Protein AF-0000000065877570 (afdb_homodimer)

Radius of gyration: 29.93 Å; Cα contacts (8 Å, |Δi|>4): 708; chains: 2; bounding box: 76×96×76 Å

Solvent-accessible surface area (backbone atoms only — not comparable to full-atom values): 23056 Å² total; per-residue (Å²): 124,60,82,76,49,71,65,58,32,48,51,47,21,72,72,62,63,49,53,66,67,58,33,45,50,23,25,59,76,36,54,52,33,65,70,52,14,50,50,47,46,49,55,50,27,48,55,54,24,62,71,28,65,78,51,77,47,45,30,36,36,24,48,69,38,71,38,84,88,13,43,30,27,24,36,33,36,36,24,18,53,41,64,70,56,37,68,33,65,67,47,45,48,50,52,49,50,51,28,49,40,44,63,73,57,56,44,79,35,56,44,68,87,68,52,52,65,68,57,54,50,50,51,38,50,50,40,35,51,52,37,52,74,66,66,48,59,76,87,50,34,61,60,52,19,51,53,49,50,52,49,46,36,33,52,29,12,41,42,53,16,60,28,86,91,46,69,91,34,32,37,45,53,55,50,41,52,46,20,34,62,73,69,42,26,68,42,77,72,51,71,49,76,49,50,60,42,69,94,51,78,67,80,68,72,51,47,65,56,50,46,29,54,72,61,59,62,65,127,125,59,82,76,49,70,66,57,33,50,51,48,20,72,71,62,63,48,53,65,67,57,31,45,52,23,26,59,76,35,53,52,34,65,69,51,13,51,50,48,47,48,54,51,27,47,54,54,24,61,70,28,63,79,51,78,45,44,30,36,35,24,50,70,37,72,39,83,87,12,41,29,28,22,34,32,35,36,23,17,53,40,65,71,57,35,66,33,66,69,48,45,49,48,51,50,51,52,28,49,41,46,64,73,57,56,44,81,36,56,43,68,87,68,52,54,64,68,58,54,50,48,52,37,49,50,38,38,52,54,38,50,72,68,66,49,60,77,87,49,36,61,59,53,19,50,53,50,49,52,50,47,38,32,53,29,11,40,42,52,16,59,28,87,90,47,68,92,34,32,37,47,52,55,50,39,52,48,18,35,61,71,68,42,28,66,43,77,73,52,72,48,77,49,51,60,42,69,94,52,79,67,78,68,72,51,43,64,56,46,48,30,55,72,62,60,63,66,127

InterPro domains:
  IPR001816 Translation elongation factor EFTs/EF1B [MF_00050] (1-215)
  IPR001816 Translation elongation factor EFTs/EF1B [PTHR11741] (5-105)
  IPR001816 Translation elongation factor EFTs/EF1B [TIGR00116] (1-97)
  IPR001816 Translation elongation factor EFTs/EF1B [TIGR00116] (95-214)
  IPR009060 UBA-like superfamily [SSF46934] (4-55)
  IPR014039 Translation elongation factor EFTs/EF1B, dimerisation [PF00889] (58-177)
  IPR018101 Translation elongation factor Ts, conserved site [PS01126] (12-27)
  IPR018101 Translation elongation factor Ts, conserved site [PS01127] (77-87)
  IPR036402 Elongation factor Ts, dimerisation domain superfamily [G3DSA:3.30.479.20] (60-197)
  IPR036402 Elongation factor Ts, dimerisation domain superfamily [SSF54713] (57-198)

Organism: Anaeromyxobacter sp. (strain K) (NCBI:txid447217)

pLDDT: mean 91.5, std 12.84, range [41.19, 98.94]

Structure (mmCIF, N/CA/C/O backbone):
data_AF-0000000065877570-model_v1
#
loop_
_entity.id
_entity.type
_entity.pdbx_description
1 polymer 'Elongation factor Ts'
#
loop_
_atom_site.group_PDB
_atom_site.id
_atom_site.type_symbol
_atom_site.label_atom_id
_atom_site.label_alt_id
_atom_site.label_comp_id
_atom_site.label_asym_id
_atom_site.label_entity_id
_atom_site.label_seq_id
_atom_site.pdbx_PDB_ins_code
_atom_site.Cartn_x
_atom_site.Cartn_y
_atom_site.Cartn_z
_atom_site.occupancy
_atom_site.B_iso_or_equiv
_atom_site.auth_seq_id
_atom_site.auth_comp_id
_atom_site.auth_asym_id
_atom_site.auth_atom_id
_atom_site.pdbx_PDB_model_num
ATOM 1 N N . MET A 1 1 ? 2.967 42.312 37.188 1 52.5 1 MET A N 1
ATOM 2 C CA . MET A 1 1 ? 2.883 41.125 36.344 1 52.5 1 MET A CA 1
ATOM 3 C C . MET A 1 1 ? 2.484 39.906 37.125 1 52.5 1 MET A C 1
ATOM 5 O O . MET A 1 1 ? 2.791 39.812 38.344 1 52.5 1 MET A O 1
ATOM 9 N N . ALA A 1 2 ? 1.393 39.25 36.656 1 65.06 2 ALA A N 1
ATOM 10 C CA . ALA A 1 2 ? 0.982 38.156 37.531 1 65.06 2 ALA A CA 1
ATOM 11 C C . ALA A 1 2 ? 2.168 37.25 37.875 1 65.06 2 ALA A C 1
ATOM 13 O O . ALA A 1 2 ? 3.061 37.031 37.031 1 65.06 2 ALA A O 1
ATOM 14 N N . GLU A 1 3 ? 2.359 36.812 39.031 1 81 3 GLU A N 1
ATOM 15 C CA . GLU A 1 3 ? 3.428 35.906 39.438 1 81 3 GLU A CA 1
ATOM 16 C C . GLU A 1 3 ? 3.293 34.531 38.781 1 81 3 GLU A C 1
ATOM 18 O O . GLU A 1 3 ? 2.256 33.875 38.906 1 81 3 GLU A O 1
ATOM 23 N N . ILE A 1 4 ? 4.105 34.281 37.781 1 91.56 4 ILE A N 1
ATOM 24 C CA . ILE A 1 4 ? 4.152 33 37.094 1 91.56 4 ILE A CA 1
ATOM 25 C C . ILE A 1 4 ? 4.922 31.984 37.938 1 91.56 4 ILE A C 1
ATOM 27 O O . ILE A 1 4 ? 6.133 32.125 38.125 1 91.56 4 ILE A O 1
ATOM 31 N N . SER A 1 5 ? 4.195 31.031 38.531 1 92.31 5 SER A N 1
ATOM 32 C CA . SER A 1 5 ? 4.82 30.031 39.406 1 92.31 5 SER A CA 1
ATOM 33 C C . SER A 1 5 ? 5.402 28.875 38.594 1 92.31 5 SER A C 1
ATOM 35 O O . SER A 1 5 ? 5 28.656 37.438 1 92.31 5 SER A O 1
ATOM 37 N N . ALA A 1 6 ? 6.344 28.188 39.188 1 92.31 6 ALA A N 1
ATOM 38 C CA . ALA A 1 6 ? 6.93 27 38.594 1 92.31 6 ALA A CA 1
ATOM 39 C C . ALA A 1 6 ? 5.863 25.938 38.312 1 92.31 6 ALA A C 1
ATOM 41 O O . ALA A 1 6 ? 5.93 25.219 37.312 1 92.31 6 ALA A O 1
ATOM 42 N N . LYS A 1 7 ? 4.938 25.938 39.219 1 93.5 7 LYS A N 1
ATOM 43 C CA . LYS A 1 7 ? 3.852 24.969 39.094 1 93.5 7 LYS A CA 1
ATOM 44 C C . LYS A 1 7 ? 3.006 25.25 37.844 1 93.5 7 LYS A C 1
ATOM 46 O O . LYS A 1 7 ? 2.604 24.328 37.156 1 93.5 7 LYS A O 1
ATOM 51 N N . MET A 1 8 ? 2.76 26.531 37.625 1 94.31 8 MET A N 1
ATOM 52 C CA . MET A 1 8 ? 1.988 26.938 36.469 1 94.31 8 MET A CA 1
ATOM 53 C C . MET A 1 8 ? 2.721 26.562 35.188 1 94.31 8 MET A C 1
ATOM 55 O O . MET A 1 8 ? 2.107 26.078 34.219 1 94.31 8 MET A O 1
ATOM 59 N N . VAL A 1 9 ? 4.008 26.75 35.156 1 95.38 9 VAL A N 1
ATOM 60 C CA . VAL A 1 9 ? 4.832 26.453 34 1 95.38 9 VAL A CA 1
ATOM 61 C C . VAL A 1 9 ? 4.824 24.953 33.75 1 95.38 9 VAL A C 1
ATOM 63 O O . VAL A 1 9 ? 4.66 24.516 32.594 1 95.38 9 VAL A O 1
ATOM 66 N N . GLN A 1 10 ? 4.914 24.203 34.812 1 94.31 10 GLN A N 1
ATOM 67 C CA . GLN A 1 10 ? 4.934 22.75 34.688 1 94.31 10 GLN A CA 1
ATOM 68 C C . GLN A 1 10 ? 3.598 22.219 34.188 1 94.31 10 GLN A C 1
ATOM 70 O O . GLN A 1 10 ? 3.561 21.312 33.344 1 94.31 10 GLN A O 1
ATOM 75 N N . GLU A 1 11 ? 2.627 22.781 34.625 1 94.12 11 GLU A N 1
ATOM 76 C CA . GLU A 1 11 ? 1.293 22.375 34.219 1 94.12 11 GLU A CA 1
ATOM 77 C C . GLU A 1 11 ? 1.079 22.641 32.719 1 94.12 11 GLU A C 1
ATOM 79 O O . GLU A 1 11 ? 0.565 21.781 32 1 94.12 11 GLU A O 1
ATOM 84 N N . LEU A 1 12 ? 1.476 23.812 32.281 1 94.56 12 LEU A N 1
ATOM 85 C CA . LEU A 1 12 ? 1.321 24.156 30.891 1 94.56 12 LEU A CA 1
ATOM 86 C C . LEU A 1 12 ? 2.193 23.281 30 1 94.56 12 LEU A C 1
ATOM 88 O O . LEU A 1 12 ? 1.761 22.844 28.938 1 94.56 12 LEU A O 1
ATOM 92 N N . ARG A 1 13 ? 3.363 22.969 30.469 1 91.88 13 ARG A N 1
ATOM 93 C CA . ARG A 1 13 ? 4.285 22.109 29.734 1 91.88 13 ARG A CA 1
ATOM 94 C C . ARG A 1 13 ? 3.717 20.703 29.578 1 91.88 13 ARG A C 1
ATOM 96 O O . ARG A 1 13 ? 3.805 20.109 28.5 1 91.88 13 ARG A O 1
ATOM 103 N N . GLU A 1 14 ? 3.139 20.234 30.641 1 90.62 14 GLU A N 1
ATOM 104 C CA . GLU A 1 14 ? 2.57 18.875 30.609 1 90.62 14 GLU A CA 1
ATOM 105 C C . GLU A 1 14 ? 1.38 18.812 29.656 1 90.62 14 GLU A C 1
ATOM 107 O O . GLU A 1 14 ? 1.187 17.797 28.984 1 90.62 14 GLU A O 1
ATOM 112 N N . LYS A 1 15 ? 0.753 19.906 29.578 1 87.5 15 LYS A N 1
ATOM 113 C CA . LYS A 1 15 ? -0.452 19.953 28.766 1 87.5 15 LYS A CA 1
ATOM 114 C C . LYS A 1 15 ? -0.105 20.125 27.281 1 87.5 15 LYS A C 1
ATOM 116 O O . LYS A 1 15 ? -0.779 19.562 26.406 1 87.5 15 LYS A O 1
ATOM 121 N N . THR A 1 16 ? 0.931 20.844 27 1 87.31 16 THR A N 1
ATOM 122 C CA . THR A 1 16 ? 1.138 21.266 25.625 1 87.31 16 THR A CA 1
ATOM 123 C C . THR A 1 16 ? 2.363 20.594 25.031 1 87.31 16 THR A C 1
ATOM 125 O O . THR A 1 16 ? 2.523 20.547 23.812 1 87.31 16 THR A O 1
ATOM 128 N N . GLY A 1 17 ? 3.316 20.141 25.953 1 82.56 17 GLY A N 1
ATOM 129 C CA . GLY A 1 17 ? 4.574 19.578 25.484 1 82.56 17 GLY A CA 1
ATOM 130 C C . GLY A 1 17 ? 5.57 20.625 25.031 1 82.56 17 GLY A C 1
ATOM 131 O O . GLY A 1 17 ? 6.668 20.297 24.578 1 82.56 17 GLY A O 1
ATOM 132 N N . ALA A 1 18 ? 5.188 21.891 25.25 1 86.62 18 ALA A N 1
ATOM 133 C CA . ALA A 1 18 ? 6.07 22.969 24.828 1 86.62 18 ALA A CA 1
ATOM 134 C C . ALA A 1 18 ? 7.273 23.109 25.75 1 86.62 18 ALA A C 1
ATOM 136 O O . ALA A 1 18 ? 7.242 22.625 26.891 1 86.62 18 ALA A O 1
ATOM 137 N N . GLY A 1 19 ? 8.312 23.672 25.266 1 85.69 19 GLY A N 1
ATOM 138 C CA . GLY A 1 19 ? 9.484 23.891 26.094 1 85.69 19 GLY A CA 1
ATOM 139 C C . GLY A 1 19 ? 9.211 24.766 27.297 1 85.69 19 GLY A C 1
ATOM 140 O O . GLY A 1 19 ? 8.32 25.609 27.266 1 85.69 19 GLY A O 1
ATOM 141 N N . MET A 1 20 ? 9.961 24.547 28.234 1 90.38 20 MET A N 1
ATOM 142 C CA . MET A 1 20 ? 9.797 25.219 29.516 1 90.38 20 MET A CA 1
ATOM 143 C C . MET A 1 20 ? 9.789 26.734 29.344 1 90.38 20 MET A C 1
ATOM 145 O O . MET A 1 20 ? 8.891 27.422 29.844 1 90.38 20 MET A O 1
ATOM 149 N N . MET A 1 21 ? 10.758 27.203 28.578 1 90.69 21 MET A N 1
ATOM 150 C CA . MET A 1 21 ? 10.891 28.641 28.422 1 90.69 21 MET A CA 1
ATOM 151 C C . MET A 1 21 ? 9.734 29.203 27.594 1 90.69 21 MET A C 1
ATOM 153 O O . MET A 1 21 ? 9.266 30.312 27.859 1 90.69 21 MET A O 1
ATOM 157 N N . ASP A 1 22 ? 9.289 28.484 26.688 1 91.12 22 ASP A N 1
ATOM 158 C CA . ASP A 1 22 ? 8.141 28.906 25.891 1 91.12 22 ASP A CA 1
ATOM 159 C C . ASP A 1 22 ? 6.879 28.984 26.75 1 91.12 22 ASP A C 1
ATOM 161 O O . ASP A 1 22 ? 6.074 29.906 26.594 1 91.12 22 ASP A O 1
ATOM 165 N N . CYS A 1 23 ? 6.77 28.062 27.656 1 94.5 23 CYS A N 1
ATOM 166 C CA . CYS A 1 23 ? 5.633 28.078 28.578 1 94.5 23 CYS A CA 1
ATOM 167 C C . CYS A 1 23 ? 5.68 29.297 29.469 1 94.5 23 CYS A C 1
ATOM 169 O O . CYS A 1 23 ? 4.668 29.969 29.672 1 94.5 23 CYS A O 1
ATOM 171 N N . LYS A 1 24 ? 6.867 29.531 29.938 1 94.38 24 LYS A N 1
ATOM 172 C CA . LYS A 1 24 ? 7.031 30.688 30.812 1 94.38 24 LYS A CA 1
ATOM 173 C C . LYS A 1 24 ? 6.676 31.984 30.062 1 94.38 24 LYS A C 1
ATOM 175 O O . LYS A 1 24 ? 5.941 32.812 30.594 1 94.38 24 LYS A O 1
ATOM 180 N N . LYS A 1 25 ? 7.121 32.094 28.891 1 94.88 25 LYS A N 1
ATOM 181 C CA . LYS A 1 25 ? 6.859 33.281 28.094 1 94.88 25 LYS A CA 1
ATOM 182 C C . LYS A 1 25 ? 5.375 33.406 27.766 1 94.88 25 LYS A C 1
ATOM 184 O O . LYS A 1 25 ? 4.812 34.5 27.828 1 94.88 25 LYS A O 1
ATOM 189 N N . ALA A 1 26 ? 4.77 32.344 27.453 1 95.69 26 ALA A N 1
ATOM 190 C CA . ALA A 1 26 ? 3.346 32.344 27.125 1 95.69 26 ALA A CA 1
ATOM 191 C C . ALA A 1 26 ? 2.504 32.75 28.328 1 95.69 26 ALA A C 1
ATOM 193 O O . ALA A 1 26 ? 1.566 33.531 28.203 1 95.69 26 ALA A O 1
ATOM 194 N N . LEU A 1 27 ? 2.904 32.25 29.5 1 96.56 27 LEU A N 1
ATOM 195 C CA . LEU A 1 27 ? 2.189 32.594 30.719 1 96.56 27 LEU A CA 1
ATOM 196 C C . LEU A 1 27 ? 2.361 34.062 31.047 1 96.56 27 LEU A C 1
ATOM 198 O O . LEU A 1 27 ? 1.41 34.719 31.469 1 96.56 27 LEU A O 1
ATOM 202 N N . THR A 1 28 ? 3.545 34.5 30.828 1 95.44 28 THR A N 1
ATOM 203 C CA . THR A 1 28 ? 3.818 35.906 31.062 1 95.44 28 THR A CA 1
ATOM 204 C C . THR A 1 28 ? 2.986 36.781 30.125 1 95.44 28 THR A C 1
ATOM 206 O O . THR A 1 28 ? 2.336 37.719 30.562 1 95.44 28 THR A O 1
ATOM 209 N N . GLU A 1 29 ? 2.969 36.438 28.891 1 95.12 29 GLU A N 1
ATOM 210 C CA . GLU A 1 29 ? 2.199 37.156 27.891 1 95.12 29 GLU A CA 1
ATOM 211 C C . GLU A 1 29 ? 0.704 37.094 28.188 1 95.12 29 GLU A C 1
ATOM 213 O O . GLU A 1 29 ? -0.027 38.062 27.922 1 95.12 29 GLU A O 1
ATOM 218 N N . ALA A 1 30 ? 0.28 36.031 28.812 1 95.56 30 ALA A N 1
ATOM 219 C CA . ALA A 1 30 ? -1.132 35.781 29.109 1 95.56 30 ALA A CA 1
ATOM 220 C C . ALA A 1 30 ? -1.5 36.312 30.5 1 95.56 30 ALA A C 1
ATOM 222 O O . ALA A 1 30 ? -2.629 36.125 30.953 1 95.56 30 ALA A O 1
ATOM 223 N N . GLY A 1 31 ? -0.607 36.875 31.172 1 93.19 31 GLY A N 1
ATOM 224 C CA . GLY A 1 31 ? -0.861 37.406 32.5 1 93.19 31 GLY A CA 1
ATOM 225 C C . GLY A 1 31 ? -1.222 36.312 33.5 1 93.19 31 GLY A C 1
ATOM 226 O O . GLY A 1 31 ? -2.084 36.531 34.375 1 93.19 31 GLY A O 1
ATOM 227 N N . GLY A 1 32 ? -0.729 35.156 33.25 1 93 32 GLY A N 1
ATOM 228 C CA . GLY A 1 32 ? -0.931 34.062 34.188 1 93 32 GLY A CA 1
ATOM 229 C C . GLY A 1 32 ? -2.188 33.25 33.906 1 93 32 GLY A C 1
ATOM 230 O O . GLY A 1 32 ? -2.514 32.312 34.625 1 93 32 GLY A O 1
ATOM 231 N N . ASP A 1 33 ? -2.889 33.625 32.875 1 94.75 33 ASP A N 1
ATOM 232 C CA . ASP A 1 33 ? -4.078 32.875 32.469 1 94.75 33 ASP A CA 1
ATOM 233 C C . ASP A 1 33 ? -3.697 31.641 31.656 1 94.75 33 ASP A C 1
ATOM 235 O O . ASP A 1 33 ? -3.189 31.75 30.547 1 94.75 33 ASP A O 1
ATOM 239 N N . LEU A 1 34 ? -3.938 30.469 32.25 1 93.75 34 LEU A N 1
ATOM 240 C CA . LEU A 1 34 ? -3.512 29.219 31.641 1 93.75 34 LEU A CA 1
ATOM 241 C C . LEU A 1 34 ? -4.152 29.031 30.266 1 93.75 34 LEU A C 1
ATOM 243 O O . LEU A 1 34 ? -3.488 28.609 29.312 1 93.75 34 LEU A O 1
ATOM 247 N N . ALA A 1 35 ? -5.445 29.344 30.172 1 94.25 35 ALA A N 1
ATOM 248 C CA . ALA A 1 35 ? -6.16 29.156 28.906 1 94.25 35 ALA A CA 1
ATOM 249 C C . ALA A 1 35 ? -5.609 30.078 27.828 1 94.25 35 ALA A C 1
ATOM 251 O O . ALA A 1 35 ? -5.379 29.641 26.688 1 94.25 35 ALA A O 1
ATOM 252 N N . LYS A 1 36 ? -5.402 31.281 28.156 1 95.06 36 LYS A N 1
ATOM 253 C CA . LYS A 1 36 ? -4.82 32.25 27.219 1 95.06 36 LYS A CA 1
ATOM 254 C C . LYS A 1 36 ? -3.395 31.844 26.844 1 95.06 36 LYS A C 1
ATOM 256 O O . LYS A 1 36 ? -2.973 32.031 25.703 1 95.06 36 LYS A O 1
ATOM 261 N N . ALA A 1 37 ? -2.684 31.359 27.781 1 95.44 37 ALA A N 1
ATOM 262 C CA . ALA A 1 37 ? -1.314 30.922 27.531 1 95.44 37 ALA A CA 1
ATOM 263 C C . ALA A 1 37 ? -1.282 29.766 26.531 1 95.44 37 ALA A C 1
ATOM 265 O O . ALA A 1 37 ? -0.408 29.703 25.672 1 95.44 37 ALA A O 1
ATOM 266 N N . GLU A 1 38 ? -2.207 28.859 26.703 1 93.19 38 GLU A N 1
ATOM 267 C CA . GLU A 1 38 ? -2.316 27.766 25.75 1 93.19 38 GLU A CA 1
ATOM 268 C C . GLU A 1 38 ? -2.549 28.281 24.344 1 93.19 38 GLU A C 1
ATOM 270 O O . GLU A 1 38 ? -1.975 27.766 23.375 1 93.19 38 GLU A O 1
ATOM 275 N N . GLU A 1 39 ? -3.381 29.25 24.25 1 93.06 39 GLU A N 1
ATOM 276 C CA . GLU A 1 39 ? -3.678 29.844 22.953 1 93.06 39 GLU A CA 1
ATOM 277 C C . GLU A 1 39 ? -2.439 30.516 22.359 1 93.06 39 GLU A C 1
ATOM 279 O O . GLU A 1 39 ? -2.189 30.406 21.156 1 93.06 39 GLU A O 1
ATOM 284 N N . VAL A 1 40 ? -1.768 31.219 23.172 1 93.88 40 VAL A N 1
ATOM 285 C CA . VAL A 1 40 ? -0.533 31.859 22.75 1 93.88 40 VAL A CA 1
ATOM 286 C C . VAL A 1 40 ? 0.439 30.812 22.219 1 93.88 40 VAL A C 1
ATOM 288 O O . VAL A 1 40 ? 1.027 30.984 21.141 1 93.88 40 VAL A O 1
ATOM 291 N N . LEU A 1 41 ? 0.596 29.703 22.938 1 92.62 41 LEU A N 1
ATOM 292 C CA . LEU A 1 41 ? 1.492 28.625 22.531 1 92.62 41 LEU A CA 1
ATOM 293 C C . LEU A 1 41 ? 1.037 28.016 21.203 1 92.62 41 LEU A C 1
ATOM 295 O O . LEU A 1 41 ? 1.861 27.703 20.344 1 92.62 41 LEU A O 1
ATOM 299 N N . ARG A 1 42 ? -0.19 27.891 21.109 1 89.06 42 ARG A N 1
ATOM 300 C CA . ARG A 1 42 ? -0.735 27.328 19.891 1 89.06 42 ARG A CA 1
ATOM 301 C C . ARG A 1 42 ? -0.399 28.188 18.672 1 89.06 42 ARG A C 1
ATOM 303 O O . ARG A 1 42 ? 0.062 27.688 17.656 1 89.06 42 ARG A O 1
ATOM 310 N N . LYS A 1 43 ? -0.637 29.453 18.797 1 91.44 43 LYS A N 1
ATOM 311 C CA . LYS A 1 43 ? -0.346 30.375 17.703 1 91.44 43 LYS A CA 1
ATOM 312 C C . LYS A 1 43 ? 1.14 30.359 17.359 1 91.44 43 LYS A C 1
ATOM 314 O O . LYS A 1 43 ? 1.504 30.328 16.188 1 91.44 43 LYS A O 1
ATOM 319 N N . LYS A 1 44 ? 1.91 30.359 18.328 1 90.38 44 LYS A N 1
ATOM 320 C CA . LYS A 1 44 ? 3.354 30.297 18.109 1 90.38 44 LYS A CA 1
ATOM 321 C C . LYS A 1 44 ? 3.76 28.969 17.469 1 90.38 44 LYS A C 1
ATOM 323 O O . LYS A 1 44 ? 4.613 28.953 16.578 1 90.38 44 LYS A O 1
ATOM 328 N N . GLY A 1 45 ? 3.164 27.969 17.953 1 88.44 45 GLY A N 1
ATOM 329 C CA . GLY A 1 45 ? 3.414 26.656 17.391 1 88.44 45 GLY A CA 1
ATOM 330 C C . GLY A 1 45 ? 3.064 26.562 15.914 1 88.44 45 GLY A C 1
ATOM 331 O O . GLY A 1 45 ? 3.822 26 15.133 1 88.44 45 GLY A O 1
ATOM 332 N N . LEU A 1 46 ? 2.002 27.188 15.594 1 88.56 46 LEU A N 1
ATOM 333 C CA . LEU A 1 46 ? 1.566 27.188 14.203 1 88.56 46 LEU A CA 1
ATOM 334 C C . LEU A 1 46 ? 2.553 27.953 13.328 1 88.56 46 LEU A C 1
ATOM 336 O O . LEU A 1 46 ? 2.883 27.516 12.227 1 88.56 46 LEU A O 1
ATOM 340 N N . SER A 1 47 ? 2.941 29.047 13.836 1 89.56 47 SER A N 1
ATOM 341 C CA . SER A 1 47 ? 3.922 29.844 13.109 1 89.56 47 SER A CA 1
ATOM 342 C C . SER A 1 47 ? 5.238 29.094 12.945 1 89.56 47 SER A C 1
ATOM 344 O O . SER A 1 47 ? 5.832 29.094 11.867 1 89.56 47 SER A O 1
ATOM 346 N N . ALA A 1 48 ? 5.629 28.5 13.992 1 89.12 48 ALA A N 1
ATOM 347 C CA . ALA A 1 48 ? 6.871 27.719 13.938 1 89.12 48 ALA A CA 1
ATOM 348 C C . ALA A 1 48 ? 6.75 26.562 12.953 1 89.12 48 ALA A C 1
ATOM 350 O O . ALA A 1 48 ? 7.688 26.281 12.203 1 89.12 48 ALA A O 1
ATOM 351 N N . ALA A 1 49 ? 5.664 25.938 12.969 1 91.38 49 ALA A N 1
ATOM 352 C CA . ALA A 1 49 ? 5.414 24.812 12.07 1 91.38 49 ALA A CA 1
ATOM 353 C C . ALA A 1 49 ? 5.465 25.25 10.609 1 91.38 49 ALA A C 1
ATOM 355 O O . ALA A 1 49 ? 6.027 24.562 9.766 1 91.38 49 ALA A O 1
ATOM 356 N N . ALA A 1 50 ? 4.91 26.359 10.367 1 91.62 50 ALA A N 1
ATOM 357 C CA . ALA A 1 50 ? 4.871 26.875 9.008 1 91.62 50 ALA A CA 1
ATOM 358 C C . ALA A 1 50 ? 6.281 27.125 8.477 1 91.62 50 ALA A C 1
ATOM 360 O O . ALA A 1 50 ? 6.555 26.906 7.293 1 91.62 50 ALA A O 1
ATOM 361 N N . LYS A 1 51 ? 7.137 27.5 9.312 1 91.31 51 LYS A N 1
ATOM 362 C CA . LYS A 1 51 ? 8.508 27.812 8.922 1 91.31 51 LYS A CA 1
ATOM 363 C C . LYS A 1 51 ? 9.297 26.547 8.609 1 91.31 51 LYS A C 1
ATOM 365 O O . LYS A 1 51 ? 10.336 26.594 7.953 1 91.31 51 LYS A O 1
ATOM 370 N N . LYS A 1 52 ? 8.828 25.438 9.031 1 92.12 52 LYS A N 1
ATOM 371 C CA . LYS A 1 52 ? 9.57 24.172 8.898 1 92.12 52 LYS A CA 1
ATOM 372 C C . LYS A 1 52 ? 9.125 23.406 7.664 1 92.12 52 LYS A C 1
ATOM 374 O O . LYS A 1 52 ? 9.812 22.484 7.219 1 92.12 52 LYS A O 1
ATOM 379 N N . THR A 1 53 ? 8 23.734 7.102 1 89 53 THR A N 1
ATOM 380 C CA . THR A 1 53 ? 7.41 22.969 6.004 1 89 53 THR A CA 1
ATOM 381 C C . THR A 1 53 ? 8.344 22.969 4.793 1 89 53 THR A C 1
ATOM 383 O O . THR A 1 53 ? 8.289 22.047 3.975 1 89 53 THR A O 1
ATOM 386 N N . GLY A 1 54 ? 9.258 23.781 4.691 1 89.25 54 GLY A N 1
ATOM 387 C CA . GLY A 1 54 ? 10.141 23.859 3.539 1 89.25 54 GLY A CA 1
ATOM 388 C C . GLY A 1 54 ? 11.406 23.031 3.705 1 89.25 54 GLY A C 1
ATOM 389 O O . GLY A 1 54 ? 12.133 22.812 2.738 1 89.25 54 GLY A O 1
ATOM 390 N N . ARG A 1 55 ? 11.656 22.547 4.883 1 93.19 55 ARG A N 1
ATOM 391 C CA . ARG A 1 55 ? 12.844 21.734 5.148 1 93.19 55 ARG A CA 1
ATOM 392 C C . ARG A 1 55 ? 12.711 20.359 4.516 1 93.19 55 ARG A C 1
ATOM 394 O O . ARG A 1 55 ? 11.609 19.797 4.438 1 93.19 55 ARG A O 1
ATOM 401 N N . ALA A 1 56 ? 13.859 19.812 4.062 1 93.81 56 ALA A N 1
ATOM 402 C CA . ALA A 1 56 ? 13.859 18.484 3.467 1 93.81 56 ALA A CA 1
ATOM 403 C C . ALA A 1 56 ? 13.492 17.422 4.5 1 93.81 56 ALA A C 1
ATOM 405 O O . ALA A 1 56 ? 14.055 17.391 5.594 1 93.81 56 ALA A O 1
ATOM 406 N N . ALA A 1 57 ? 12.539 16.688 4.23 1 96.5 57 ALA A N 1
ATOM 407 C CA . ALA A 1 57 ? 12.125 15.547 5.055 1 96.5 57 ALA A CA 1
ATOM 408 C C . ALA A 1 57 ? 12.281 14.234 4.297 1 96.5 57 ALA A C 1
ATOM 410 O O . ALA A 1 57 ? 11.422 13.859 3.498 1 96.5 57 ALA A O 1
ATOM 411 N N . THR A 1 58 ? 13.375 13.461 4.586 1 96.62 58 THR A N 1
ATOM 412 C CA . THR A 1 58 ? 13.648 12.266 3.807 1 96.62 58 THR A CA 1
ATOM 413 C C . THR A 1 58 ? 13.594 11.023 4.691 1 96.62 58 THR A C 1
ATOM 415 O O . THR A 1 58 ? 13.578 9.891 4.188 1 96.62 58 THR A O 1
ATOM 418 N N . GLU A 1 59 ? 13.617 11.219 6.02 1 98 59 GLU A N 1
ATOM 419 C CA . GLU A 1 59 ? 13.445 10.109 6.949 1 98 59 GLU A CA 1
ATOM 420 C C . GLU A 1 59 ? 11.969 9.883 7.266 1 98 59 GLU A C 1
ATOM 422 O O . GLU A 1 59 ? 11.094 10.438 6.602 1 98 59 GLU A O 1
ATOM 427 N N . GLY A 1 60 ? 11.68 9.016 8.156 1 98.69 60 GLY A N 1
ATOM 428 C CA . GLY A 1 60 ? 10.289 8.75 8.508 1 98.69 60 GLY A CA 1
ATOM 429 C C . GLY A 1 60 ? 9.961 7.273 8.594 1 98.69 60 GLY A C 1
ATOM 430 O O . GLY A 1 60 ? 10.766 6.484 9.094 1 98.69 60 GLY A O 1
ATOM 431 N N . ALA A 1 61 ? 8.68 6.965 8.133 1 98.81 61 ALA A N 1
ATOM 432 C CA . ALA A 1 61 ? 8.227 5.578 8.234 1 98.81 61 ALA A CA 1
ATOM 433 C C . ALA A 1 61 ? 7.176 5.266 7.172 1 98.81 61 ALA A C 1
ATOM 435 O O . ALA A 1 61 ? 6.348 6.117 6.836 1 98.81 61 ALA A O 1
ATOM 436 N N . VAL A 1 62 ? 7.293 4.074 6.645 1 98.94 62 VAL A N 1
ATOM 437 C CA . VAL A 1 62 ? 6.184 3.447 5.941 1 98.94 62 VAL A CA 1
ATOM 438 C C . VAL A 1 62 ? 5.371 2.592 6.914 1 98.94 62 VAL A C 1
ATOM 440 O O . VAL A 1 62 ? 5.93 1.771 7.645 1 98.94 62 VAL A O 1
ATOM 443 N N . ALA A 1 63 ? 4.062 2.791 6.949 1 98.81 63 ALA A N 1
ATOM 444 C CA . ALA A 1 63 ? 3.188 2.031 7.84 1 98.81 63 ALA A CA 1
ATOM 445 C C . ALA A 1 63 ? 1.977 1.488 7.086 1 98.81 63 ALA A C 1
ATOM 447 O O . ALA A 1 63 ? 1.704 1.901 5.957 1 98.81 63 ALA A O 1
ATOM 448 N N . SER A 1 64 ? 1.339 0.493 7.723 1 98.88 64 SER A N 1
ATOM 449 C CA . SER A 1 64 ? 0.153 -0.112 7.125 1 98.88 64 SER A CA 1
ATOM 450 C C . SER A 1 64 ? -0.98 -0.225 8.141 1 98.88 64 SER A C 1
ATOM 452 O O . SER A 1 64 ? -0.751 -0.128 9.352 1 98.88 64 SER A O 1
ATOM 454 N N . TYR A 1 65 ? -2.158 -0.297 7.668 1 98.88 65 TYR A N 1
ATOM 455 C CA . TYR A 1 65 ? -3.357 -0.582 8.453 1 98.88 65 TYR A CA 1
ATOM 456 C C . TYR A 1 65 ? -4.305 -1.499 7.688 1 98.88 65 TYR A C 1
ATOM 458 O O . TYR A 1 65 ? -4.66 -1.216 6.539 1 98.88 65 TYR A O 1
ATOM 466 N N . ILE A 1 66 ? -4.594 -2.664 8.242 1 98.81 66 ILE A N 1
ATOM 467 C CA . ILE A 1 66 ? -5.559 -3.602 7.676 1 98.81 66 ILE A CA 1
ATOM 468 C C . ILE A 1 66 ? -6.852 -3.562 8.484 1 98.81 66 ILE A C 1
ATOM 470 O O . ILE A 1 66 ? -6.824 -3.65 9.719 1 98.81 66 ILE A O 1
ATOM 474 N N . HIS A 1 67 ? -7.906 -3.428 7.742 1 98.25 67 HIS A N 1
ATOM 475 C CA . HIS A 1 67 ? -9.203 -3.291 8.398 1 98.25 67 HIS A CA 1
ATOM 476 C C . HIS A 1 67 ? -10.156 -4.398 7.969 1 98.25 67 HIS A C 1
ATOM 478 O O . HIS A 1 67 ? -10.086 -4.879 6.836 1 98.25 67 HIS A O 1
ATOM 484 N N . MET A 1 68 ? -11.078 -4.844 8.945 1 96.06 68 MET A N 1
ATOM 485 C CA . MET A 1 68 ? -12.156 -5.789 8.703 1 96.06 68 MET A CA 1
ATOM 486 C C . MET A 1 68 ? -11.625 -7.094 8.117 1 96.06 68 MET A C 1
ATOM 488 O O . MET A 1 68 ? -12.133 -7.582 7.109 1 96.06 68 MET A O 1
ATOM 492 N N . GLY A 1 69 ? -10.547 -7.57 8.633 1 94.12 69 GLY A N 1
ATOM 493 C CA . GLY A 1 69 ? -10.023 -8.883 8.297 1 94.12 69 GLY A CA 1
ATOM 494 C C . GLY A 1 69 ? -9.484 -8.953 6.875 1 94.12 69 GLY A C 1
ATOM 495 O O . GLY A 1 69 ? -9.617 -9.984 6.211 1 94.12 69 GLY A O 1
ATOM 496 N N . GLY A 1 70 ? -9.023 -7.812 6.332 1 97.75 70 GLY A N 1
ATOM 497 C CA . GLY A 1 70 ? -8.406 -7.84 5.016 1 97.75 70 GLY A CA 1
ATOM 498 C C . GLY A 1 70 ? -9.312 -7.312 3.918 1 97.75 70 GLY A C 1
ATOM 499 O O . GLY A 1 70 ? -9.023 -7.477 2.732 1 97.75 70 GLY A O 1
ATOM 500 N N . LYS A 1 71 ? -10.375 -6.746 4.277 1 98.25 71 LYS A N 1
ATOM 501 C CA . LYS A 1 71 ? -11.266 -6.176 3.271 1 98.25 71 LYS A CA 1
ATOM 502 C C . LYS A 1 71 ? -10.766 -4.82 2.793 1 98.25 71 LYS A C 1
ATOM 504 O O . LYS A 1 71 ? -11.016 -4.422 1.653 1 98.25 71 LYS A O 1
ATOM 509 N N . ILE A 1 72 ? -10.125 -4.09 3.748 1 98.81 72 ILE A N 1
ATOM 510 C CA . ILE A 1 72 ? -9.492 -2.818 3.42 1 98.81 72 ILE A CA 1
ATOM 511 C C . ILE A 1 72 ? -8.039 -2.832 3.885 1 98.81 72 ILE A C 1
ATOM 513 O O . ILE A 1 72 ? -7.734 -3.305 4.984 1 98.81 72 ILE A O 1
ATOM 517 N N . GLY A 1 73 ? -7.148 -2.365 3.053 1 98.94 73 GLY A N 1
ATOM 518 C CA . GLY A 1 73 ? -5.75 -2.193 3.422 1 98.94 73 GLY A CA 1
ATOM 519 C C . GLY A 1 73 ? -5.176 -0.861 2.982 1 98.94 73 GLY A C 1
ATOM 520 O O . GLY A 1 73 ? -5.52 -0.355 1.911 1 98.94 73 GLY A O 1
ATOM 521 N N . VAL A 1 74 ? -4.305 -0.336 3.861 1 98.94 74 VAL A N 1
ATOM 522 C CA . VAL A 1 74 ? -3.664 0.946 3.586 1 98.94 74 VAL A CA 1
ATOM 523 C C . VAL A 1 74 ? -2.152 0.821 3.771 1 98.94 74 VAL A C 1
ATOM 525 O O . VAL A 1 74 ? -1.688 0.144 4.691 1 98.94 74 VAL A O 1
ATOM 528 N N . LEU A 1 75 ? -1.425 1.404 2.879 1 98.94 75 LEU A N 1
ATOM 529 C CA . LEU A 1 75 ? 0.001 1.69 3.002 1 98.94 75 LEU A CA 1
ATOM 530 C C . LEU A 1 75 ? 0.264 3.189 2.92 1 98.94 75 LEU A C 1
ATOM 532 O O . LEU A 1 75 ? -0.284 3.873 2.051 1 98.94 75 LEU A O 1
ATOM 536 N N . VAL A 1 76 ? 1.078 3.764 3.891 1 98.94 76 VAL A N 1
ATOM 537 C CA . VAL A 1 76 ? 1.312 5.203 3.869 1 98.94 76 VAL A CA 1
ATOM 538 C C . VAL A 1 76 ? 2.773 5.496 4.203 1 98.94 76 VAL A C 1
ATOM 540 O O . VAL A 1 76 ? 3.375 4.809 5.031 1 98.94 76 VAL A O 1
ATOM 543 N N . GLU A 1 77 ? 3.336 6.422 3.504 1 98.94 77 GLU A N 1
ATOM 544 C CA . GLU A 1 77 ? 4.652 6.957 3.836 1 98.94 77 GLU A CA 1
ATOM 545 C C . GLU A 1 77 ? 4.551 8.367 4.41 1 98.94 77 GLU A C 1
ATOM 547 O O . GLU A 1 77 ? 3.979 9.258 3.779 1 98.94 77 GLU A O 1
ATOM 552 N N . VAL A 1 78 ? 5.035 8.531 5.609 1 98.94 78 VAL A N 1
ATOM 553 C CA . VAL A 1 78 ? 5.145 9.836 6.262 1 98.94 78 VAL A CA 1
ATOM 554 C C . VAL A 1 78 ? 6.613 10.148 6.551 1 98.94 78 VAL A C 1
ATOM 556 O O . VAL A 1 78 ? 7.332 9.312 7.109 1 98.94 78 VAL A O 1
ATOM 559 N N . ASN A 1 79 ? 6.996 11.336 6.152 1 98.75 79 ASN A N 1
ATOM 560 C CA . ASN A 1 79 ? 8.406 11.68 6.25 1 98.75 79 ASN A CA 1
ATOM 561 C C . ASN A 1 79 ? 8.656 12.727 7.332 1 98.75 79 ASN A C 1
ATOM 563 O O . ASN A 1 79 ? 7.77 13.523 7.645 1 98.75 79 ASN A O 1
ATOM 567 N N . CYS A 1 80 ? 9.82 12.727 7.891 1 98.44 80 CYS A N 1
ATOM 568 C CA . CYS A 1 80 ? 10.367 13.711 8.82 1 98.44 80 CYS A CA 1
ATOM 569 C C . CYS A 1 80 ? 11.828 13.992 8.523 1 98.44 80 CYS A C 1
ATOM 571 O O . CYS A 1 80 ? 12.383 13.477 7.547 1 98.44 80 CYS A O 1
ATOM 573 N N . GLU A 1 81 ? 12.453 14.852 9.242 1 97.56 81 GLU A N 1
ATOM 574 C CA . GLU A 1 81 ? 13.805 15.297 8.922 1 97.56 81 GLU A CA 1
ATOM 575 C C . GLU A 1 81 ? 14.844 14.281 9.391 1 97.56 81 GLU A C 1
ATOM 577 O O . GLU A 1 81 ? 15.82 14.016 8.68 1 97.56 81 GLU A O 1
ATOM 582 N N . THR A 1 82 ? 14.617 13.695 10.586 1 97.38 82 THR A N 1
ATOM 583 C CA . THR A 1 82 ? 15.672 12.875 11.195 1 97.38 82 THR A CA 1
ATOM 584 C C . THR A 1 82 ? 15.148 11.484 11.523 1 97.38 82 THR A C 1
ATOM 586 O O . THR A 1 82 ? 13.945 11.305 11.75 1 97.38 82 THR A O 1
ATOM 589 N N . ASP A 1 83 ? 16.031 10.477 11.547 1 96.75 83 ASP A N 1
ATOM 590 C CA . ASP A 1 83 ? 15.656 9.109 11.891 1 96.75 83 ASP A CA 1
ATOM 591 C C . ASP A 1 83 ? 15.312 8.992 13.375 1 96.75 83 ASP A C 1
ATOM 593 O O . ASP A 1 83 ? 14.586 8.086 13.781 1 96.75 83 ASP A O 1
ATOM 597 N N . PHE A 1 84 ? 15.836 9.898 14.234 1 97.12 84 PHE A N 1
ATOM 598 C CA . PHE A 1 84 ? 15.539 9.93 15.656 1 97.12 84 PHE A CA 1
ATOM 599 C C . PHE A 1 84 ? 14.055 10.18 15.898 1 97.12 84 PHE A C 1
ATOM 601 O O . PHE A 1 84 ? 13.422 9.453 16.672 1 97.12 84 PHE A O 1
ATOM 608 N N . VAL A 1 85 ? 13.586 11.227 15.219 1 98 85 VAL A N 1
ATOM 609 C CA . VAL A 1 85 ? 12.172 11.555 15.359 1 98 85 VAL A CA 1
ATOM 610 C C . VAL A 1 85 ? 11.312 10.398 14.828 1 98 85 VAL A C 1
ATOM 612 O O . VAL A 1 85 ? 10.281 10.07 15.414 1 98 85 VAL A O 1
ATOM 615 N N . ALA A 1 86 ? 11.742 9.766 13.727 1 98.5 86 ALA A N 1
ATOM 616 C CA . ALA A 1 86 ? 10.992 8.688 13.078 1 98.5 86 ALA A CA 1
ATOM 617 C C . ALA A 1 86 ? 10.727 7.539 14.055 1 98.5 86 ALA A C 1
ATOM 619 O O . ALA A 1 86 ? 9.742 6.812 13.914 1 98.5 86 ALA A O 1
ATOM 620 N N . ARG A 1 87 ? 11.523 7.469 15.039 1 97.62 87 ARG A N 1
ATOM 621 C CA . ARG A 1 87 ? 11.469 6.316 15.93 1 97.62 87 ARG A CA 1
ATOM 622 C C . ARG A 1 87 ? 10.648 6.629 17.172 1 97.62 87 ARG A C 1
ATOM 624 O O . ARG A 1 87 ? 10.367 5.734 17.984 1 97.62 87 ARG A O 1
ATOM 631 N N . THR A 1 88 ? 10.297 7.82 17.406 1 97.12 88 THR A N 1
ATOM 632 C CA . THR A 1 88 ? 9.562 8.203 18.594 1 97.12 88 THR A CA 1
ATOM 633 C C . THR A 1 88 ? 8.133 7.676 18.547 1 97.12 88 THR A C 1
ATOM 635 O O . THR A 1 88 ? 7.57 7.5 17.469 1 97.12 88 THR A O 1
ATOM 638 N N . GLU A 1 89 ? 7.578 7.539 19.703 1 97.06 89 GLU A N 1
ATOM 639 C CA . GLU A 1 89 ? 6.195 7.078 19.797 1 97.06 89 GLU A CA 1
ATOM 640 C C . GLU A 1 89 ? 5.23 8.109 19.219 1 97.06 89 GLU A C 1
ATOM 642 O O . GLU A 1 89 ? 4.215 7.746 18.609 1 97.06 89 GLU A O 1
ATOM 647 N N . GLY A 1 90 ? 5.559 9.32 19.422 1 96.44 90 GLY A N 1
ATOM 648 C CA . GLY A 1 90 ? 4.715 10.375 18.891 1 96.44 90 GLY A CA 1
ATOM 649 C C . GLY A 1 90 ? 4.598 10.344 17.391 1 96.44 90 GLY A C 1
ATOM 650 O O . GLY A 1 90 ? 3.49 10.414 16.844 1 96.44 90 GLY A O 1
ATOM 651 N N . PHE A 1 91 ? 5.766 10.18 16.75 1 98.44 91 PHE A N 1
ATOM 652 C CA . PHE A 1 91 ? 5.762 10.117 15.297 1 98.44 91 PHE A CA 1
ATOM 653 C C . PHE A 1 91 ? 5.09 8.836 14.805 1 98.44 91 PHE A C 1
ATOM 655 O O . PHE A 1 91 ? 4.23 8.883 13.922 1 98.44 91 PHE A O 1
ATOM 662 N N . GLN A 1 92 ? 5.395 7.766 15.398 1 98.56 92 GLN A N 1
ATOM 663 C CA . GLN A 1 92 ? 4.805 6.488 15.008 1 98.56 92 GLN A CA 1
ATOM 664 C C . GLN A 1 92 ? 3.295 6.492 15.211 1 98.56 92 GLN A C 1
ATOM 666 O O . GLN A 1 92 ? 2.551 5.957 14.391 1 98.56 92 GLN A O 1
ATOM 671 N N . GLY A 1 93 ? 2.912 7.066 16.312 1 98.31 93 GLY A N 1
ATOM 672 C CA . GLY A 1 93 ? 1.486 7.207 16.562 1 98.31 93 GLY A CA 1
ATOM 673 C C . GLY A 1 93 ? 0.774 8.031 15.508 1 98.31 93 GLY A C 1
ATOM 674 O O . GLY A 1 93 ? -0.317 7.672 15.062 1 98.31 93 GLY A O 1
ATOM 675 N N . LEU A 1 94 ? 1.372 9.117 15.117 1 98.56 94 LEU A N 1
ATOM 676 C CA . LEU A 1 94 ? 0.81 9.953 14.062 1 98.56 94 LEU A CA 1
ATOM 677 C C . LEU A 1 94 ? 0.644 9.164 12.773 1 98.56 94 LEU A C 1
ATOM 679 O O . LEU A 1 94 ? -0.411 9.227 12.133 1 98.56 94 LEU A O 1
ATOM 683 N N . VAL A 1 95 ? 1.662 8.445 12.383 1 98.88 95 VAL A N 1
ATOM 684 C CA . VAL A 1 95 ? 1.652 7.68 11.133 1 98.88 95 VAL A CA 1
ATOM 685 C C . VAL A 1 95 ? 0.511 6.668 11.164 1 98.88 95 VAL A C 1
ATOM 687 O O . VAL A 1 95 ? -0.21 6.508 10.172 1 98.88 95 VAL A O 1
ATOM 690 N N . LYS A 1 96 ? 0.369 6.055 12.273 1 98.44 96 LYS A N 1
ATOM 691 C CA . LYS A 1 96 ? -0.703 5.074 12.422 1 98.44 96 LYS A CA 1
ATOM 692 C C . LYS A 1 96 ? -2.072 5.734 12.289 1 98.44 96 LYS A C 1
ATOM 694 O O . LYS A 1 96 ? -2.961 5.203 11.625 1 98.44 96 LYS A O 1
ATOM 699 N N . GLU A 1 97 ? -2.225 6.852 12.875 1 98.69 97 GLU A N 1
ATOM 700 C CA . GLU A 1 97 ? -3.494 7.566 12.805 1 98.69 97 GLU A CA 1
ATOM 701 C C . GLU A 1 97 ? -3.811 7.992 11.375 1 98.69 97 GLU A C 1
ATOM 703 O O . GLU A 1 97 ? -4.969 7.945 10.953 1 98.69 97 GLU A O 1
ATOM 708 N N . ILE A 1 98 ? -2.787 8.398 10.727 1 98.94 98 ILE A N 1
ATOM 709 C CA . ILE A 1 98 ? -2.969 8.805 9.336 1 98.94 98 ILE A CA 1
ATOM 710 C C . ILE A 1 98 ? -3.396 7.598 8.508 1 98.94 98 ILE A C 1
ATOM 712 O O . ILE A 1 98 ? -4.281 7.707 7.652 1 98.94 98 ILE A O 1
ATOM 716 N N . ALA A 1 99 ? -2.785 6.438 8.734 1 98.94 99 ALA A N 1
ATOM 717 C CA . ALA A 1 99 ? -3.17 5.223 8.023 1 98.94 99 ALA A CA 1
ATOM 718 C C . ALA A 1 99 ? -4.633 4.875 8.281 1 98.94 99 ALA A C 1
ATOM 720 O O . ALA A 1 99 ? -5.363 4.512 7.355 1 98.94 99 ALA A O 1
ATOM 721 N N . MET A 1 100 ? -5.02 5.008 9.469 1 98.81 100 MET A N 1
ATOM 722 C CA . MET A 1 100 ? -6.406 4.723 9.828 1 98.81 100 MET A CA 1
ATOM 723 C C . MET A 1 100 ? -7.359 5.707 9.156 1 98.81 100 MET A C 1
ATOM 725 O O . MET A 1 100 ? -8.43 5.32 8.695 1 98.81 100 MET A O 1
ATOM 729 N N . GLN A 1 101 ? -6.957 6.996 9.133 1 98.94 101 GLN A N 1
ATOM 730 C CA . GLN A 1 101 ? -7.734 8.016 8.43 1 98.94 101 GLN A CA 1
ATOM 731 C C . GLN A 1 101 ? -7.953 7.629 6.969 1 98.94 101 GLN A C 1
ATOM 733 O O . GLN A 1 101 ? -9.078 7.711 6.461 1 98.94 101 GLN A O 1
ATOM 738 N N . ILE A 1 102 ? -6.914 7.203 6.359 1 98.94 102 ILE A N 1
ATOM 739 C CA . ILE A 1 102 ? -6.977 6.848 4.945 1 98.94 102 ILE A CA 1
ATOM 740 C C . ILE A 1 102 ? -7.926 5.664 4.754 1 98.94 102 ILE A C 1
ATOM 742 O O . ILE A 1 102 ? -8.719 5.641 3.809 1 98.94 102 ILE A O 1
ATOM 746 N N . ALA A 1 103 ? -7.844 4.664 5.637 1 98.88 103 ALA A N 1
ATOM 747 C CA . ALA A 1 103 ? -8.742 3.514 5.559 1 98.88 103 ALA A CA 1
ATOM 748 C C . ALA A 1 103 ? -10.195 3.941 5.695 1 98.88 103 ALA A C 1
ATOM 750 O O . ALA A 1 103 ? -11.055 3.492 4.934 1 98.88 103 ALA A O 1
ATOM 751 N N . ALA A 1 104 ? -10.438 4.82 6.543 1 98.69 104 ALA A N 1
ATOM 752 C CA . ALA A 1 104 ? -11.805 5.176 6.914 1 98.69 104 ALA A CA 1
ATOM 753 C C . ALA A 1 104 ? -12.398 6.168 5.922 1 98.69 104 ALA A C 1
ATOM 755 O O . ALA A 1 104 ? -13.562 6.031 5.52 1 98.69 104 ALA A O 1
ATOM 756 N N . ALA A 1 105 ? -11.547 7.137 5.516 1 98.81 105 ALA A N 1
ATOM 757 C CA . ALA A 1 105 ? -12.109 8.289 4.805 1 98.81 105 ALA A CA 1
ATOM 758 C C . ALA A 1 105 ? -11.867 8.172 3.303 1 98.81 105 ALA A C 1
ATOM 760 O O . ALA A 1 105 ? -12.375 8.984 2.523 1 98.81 105 ALA A O 1
ATOM 761 N N . SER A 1 106 ? -11.133 7.289 2.85 1 98.75 106 SER A N 1
ATOM 762 C CA . SER A 1 106 ? -10.945 6.859 1.467 1 98.75 106 SER A CA 1
ATOM 763 C C . SER A 1 106 ? -10.523 8.023 0.577 1 98.75 106 SER A C 1
ATOM 765 O O . SER A 1 106 ? -11.125 8.266 -0.472 1 98.75 106 SER A O 1
ATOM 767 N N . PRO A 1 107 ? -9.516 8.797 0.99 1 98.94 107 PRO A N 1
ATOM 768 C CA . PRO A 1 107 ? -8.977 9.773 0.048 1 98.94 107 PRO A CA 1
ATOM 769 C C . PRO A 1 107 ? -8.414 9.133 -1.218 1 98.94 107 PRO A C 1
ATOM 771 O O . PRO A 1 107 ? -8.109 7.938 -1.227 1 98.94 107 PRO A O 1
ATOM 774 N N . ARG A 1 108 ? -8.273 10 -2.27 1 98.81 108 ARG A N 1
ATOM 775 C CA . ARG A 1 108 ? -7.688 9.531 -3.52 1 98.81 108 ARG A CA 1
ATOM 776 C C . ARG A 1 108 ? -6.324 10.172 -3.762 1 98.81 108 ARG A C 1
ATOM 778 O O . ARG A 1 108 ? -5.461 9.586 -4.414 1 98.81 108 ARG A O 1
ATOM 785 N N . TRP A 1 109 ? -6.16 11.367 -3.213 1 98.94 109 TRP A N 1
ATOM 786 C CA . TRP A 1 109 ? -4.902 12.102 -3.309 1 98.94 109 TRP A CA 1
ATOM 787 C C . TRP A 1 109 ? -4.488 12.648 -1.949 1 98.94 109 TRP A C 1
ATOM 789 O O . TRP A 1 109 ? -5.309 12.75 -1.036 1 98.94 109 TRP A O 1
ATOM 799 N N . VAL A 1 110 ? -3.199 12.977 -1.835 1 98.94 110 VAL A N 1
ATOM 800 C CA . VAL A 1 110 ? -2.746 13.578 -0.584 1 98.94 110 VAL A CA 1
ATOM 801 C C . VAL A 1 110 ? -3.146 15.047 -0.543 1 98.94 110 VAL A C 1
ATOM 803 O O . VAL A 1 110 ? -3.766 15.5 0.421 1 98.94 110 VAL A O 1
ATOM 806 N N . ARG A 1 111 ? -2.814 15.805 -1.62 1 98.62 111 ARG A N 1
ATOM 807 C CA . ARG A 1 111 ? -3.061 17.234 -1.702 1 98.62 111 ARG A CA 1
ATOM 808 C C . ARG A 1 111 ? -3.836 17.594 -2.969 1 98.62 111 ARG A C 1
ATOM 810 O O . ARG A 1 111 ? -3.789 16.859 -3.955 1 98.62 111 ARG A O 1
ATOM 817 N N . ARG A 1 112 ? -4.469 18.719 -2.969 1 98.19 112 ARG A N 1
ATOM 818 C CA . ARG A 1 112 ? -5.324 19.109 -4.086 1 98.19 112 ARG A CA 1
ATOM 819 C C . ARG A 1 112 ? -4.5 19.344 -5.348 1 98.19 112 ARG A C 1
ATOM 821 O O . ARG A 1 112 ? -4.973 19.109 -6.461 1 98.19 112 ARG A O 1
ATOM 828 N N . GLU A 1 113 ? -3.242 19.766 -5.184 1 98.19 113 GLU A N 1
ATOM 829 C CA . GLU A 1 113 ? -2.377 20.031 -6.332 1 98.19 113 GLU A CA 1
ATOM 830 C C . GLU A 1 113 ? -2.068 18.734 -7.09 1 98.19 113 GLU A C 1
ATOM 832 O O . GLU A 1 113 ? -1.599 18.781 -8.234 1 98.19 113 GLU A O 1
ATOM 837 N N . GLU A 1 114 ? -2.322 17.625 -6.398 1 98.5 114 GLU A N 1
ATOM 838 C CA . GLU A 1 114 ? -2.008 16.328 -7.008 1 98.5 114 GLU A CA 1
ATOM 839 C C . GLU A 1 114 ? -3.174 15.82 -7.848 1 98.5 114 GLU A C 1
ATOM 841 O O . GLU A 1 114 ? -3.031 14.844 -8.586 1 98.5 114 GLU A O 1
ATOM 846 N N . VAL A 1 115 ? -4.258 16.484 -7.773 1 98.62 115 VAL A N 1
ATOM 847 C CA . VAL A 1 115 ? -5.402 16.078 -8.578 1 98.62 115 VAL A CA 1
ATOM 848 C C . VAL A 1 115 ? -5.176 16.469 -10.039 1 98.62 115 VAL A C 1
ATOM 850 O O . VAL A 1 115 ? -4.938 17.641 -10.344 1 98.62 115 VAL A O 1
ATOM 853 N N . PRO A 1 116 ? -5.25 15.5 -10.875 1 98.5 116 PRO A N 1
ATOM 854 C CA . PRO A 1 116 ? -5.062 15.836 -12.289 1 98.5 116 PRO A CA 1
ATOM 855 C C . PRO A 1 116 ? -6.062 16.875 -12.781 1 98.5 116 PRO A C 1
ATOM 857 O O . PRO A 1 116 ? -7.234 16.844 -12.391 1 98.5 116 PRO A O 1
ATOM 860 N N . ALA A 1 117 ? -5.637 17.688 -13.664 1 97.75 117 ALA A N 1
ATOM 861 C CA . ALA A 1 117 ? -6.441 18.797 -14.172 1 97.75 117 ALA A CA 1
ATOM 862 C C . ALA A 1 117 ? -7.695 18.281 -14.875 1 97.75 117 ALA A C 1
ATOM 864 O O . ALA A 1 117 ? -8.758 18.906 -14.797 1 97.75 117 ALA A O 1
ATOM 865 N N . ASP A 1 118 ? -7.492 17.219 -15.57 1 98.06 118 ASP A N 1
ATOM 866 C CA . ASP A 1 118 ? -8.633 16.672 -16.297 1 98.06 118 ASP A CA 1
ATOM 867 C C . ASP A 1 118 ? -9.711 16.172 -15.344 1 98.06 118 ASP A C 1
ATOM 869 O O . ASP A 1 118 ? -10.898 16.234 -15.648 1 98.06 118 ASP A O 1
ATOM 873 N N . VAL A 1 119 ? -9.281 15.633 -14.188 1 97.88 119 VAL A N 1
ATOM 874 C CA . VAL A 1 119 ? -10.234 15.188 -13.172 1 97.88 119 VAL A CA 1
ATOM 875 C C . VAL A 1 119 ? -11 16.391 -12.625 1 97.88 119 VAL A C 1
ATOM 877 O O . VAL A 1 119 ? -12.227 16.344 -12.5 1 97.88 119 VAL A O 1
ATOM 880 N N . VAL A 1 120 ? -10.312 17.438 -12.32 1 97.12 120 VAL A N 1
ATOM 881 C CA . VAL A 1 120 ? -10.93 18.656 -11.781 1 97.12 120 VAL A CA 1
ATOM 882 C C . VAL A 1 120 ? -11.898 19.234 -12.812 1 97.12 120 VAL A C 1
ATOM 884 O O . VAL A 1 120 ? -13.023 19.609 -12.461 1 97.12 120 VAL A O 1
ATOM 887 N N . ALA A 1 121 ? -11.508 19.297 -14.07 1 96.31 121 ALA A N 1
ATOM 888 C CA . ALA A 1 121 ? -12.352 19.812 -15.141 1 96.31 121 ALA A CA 1
ATOM 889 C C . ALA A 1 121 ? -13.633 19 -15.273 1 96.31 121 ALA A C 1
ATOM 891 O O . ALA A 1 121 ? -14.719 19.562 -15.438 1 96.31 121 ALA A O 1
ATOM 892 N N . LYS A 1 122 ? -13.453 17.734 -15.273 1 96.94 122 LYS A N 1
ATOM 893 C CA . LYS A 1 122 ? -14.609 16.859 -15.367 1 96.94 122 LYS A CA 1
ATOM 894 C C . LYS A 1 122 ? -15.57 17.078 -14.211 1 96.94 122 LYS A C 1
ATOM 896 O O . LYS A 1 122 ? -16.781 17.125 -14.406 1 96.94 122 LYS A O 1
ATOM 901 N N . GLU A 1 123 ? -15 17.188 -13.016 1 95.88 123 GLU A N 1
ATOM 902 C CA . GLU A 1 123 ? -15.836 17.453 -11.852 1 95.88 123 GLU A CA 1
ATOM 903 C C . GLU A 1 123 ? -16.578 18.781 -11.984 1 95.88 123 GLU A C 1
ATOM 905 O O . GLU A 1 123 ? -17.75 18.875 -11.625 1 95.88 123 GLU A O 1
ATOM 910 N N . LEU A 1 124 ? -15.977 19.75 -12.484 1 94.56 124 LEU A N 1
ATOM 911 C CA . LEU A 1 124 ? -16.578 21.062 -12.719 1 94.56 124 LEU A CA 1
ATOM 912 C C . LEU A 1 124 ? -17.734 20.953 -13.711 1 94.56 124 LEU A C 1
ATOM 914 O O . LEU A 1 124 ? -18.797 21.531 -13.492 1 94.56 124 LEU A O 1
ATOM 918 N N . GLU A 1 125 ? -17.453 20.25 -14.742 1 94.62 125 GLU A N 1
ATOM 919 C CA . GLU A 1 125 ? -18.484 20.047 -15.758 1 94.62 125 GLU A CA 1
ATOM 920 C C . GLU A 1 125 ? -19.703 19.328 -15.18 1 94.62 125 GLU A C 1
ATOM 922 O O . GLU A 1 125 ? -20.844 19.719 -15.453 1 94.62 125 GLU A O 1
ATOM 927 N N . ILE A 1 126 ? -19.406 18.328 -14.477 1 95.19 126 ILE A N 1
ATOM 928 C CA . ILE A 1 126 ? -20.484 17.578 -13.844 1 95.19 126 ILE A CA 1
ATOM 929 C C . ILE A 1 126 ? -21.281 18.5 -12.914 1 95.19 126 ILE A C 1
ATOM 931 O O . ILE A 1 126 ? -22.516 18.469 -12.922 1 95.19 126 ILE A O 1
ATOM 935 N N . ALA A 1 127 ? -20.656 19.312 -12.172 1 93.19 127 ALA A N 1
ATOM 936 C CA . ALA A 1 127 ? -21.297 20.219 -11.234 1 93.19 127 ALA A CA 1
ATOM 937 C C . ALA A 1 127 ? -22.172 21.234 -11.961 1 93.19 127 ALA A C 1
ATOM 939 O O . ALA A 1 127 ? -23.297 21.5 -11.555 1 93.19 127 ALA A O 1
ATOM 940 N N . LYS A 1 128 ? -21.703 21.766 -12.992 1 92.25 128 LYS A N 1
ATOM 941 C CA . LYS A 1 128 ? -22.453 22.734 -13.781 1 92.25 128 LYS A CA 1
ATOM 942 C C . LYS A 1 128 ? -23.688 22.078 -14.406 1 92.25 128 LYS A C 1
ATOM 944 O O . LYS A 1 128 ? -24.781 22.672 -14.398 1 92.25 128 LYS A O 1
ATOM 949 N N . ALA A 1 129 ? -23.438 20.891 -14.953 1 93.62 129 ALA A N 1
ATOM 950 C CA . ALA A 1 129 ? -24.531 20.156 -15.562 1 93.62 129 ALA A CA 1
ATOM 951 C C . ALA A 1 129 ? -25.641 19.875 -14.547 1 93.62 129 ALA A C 1
ATOM 953 O O . ALA A 1 129 ? -26.828 20.031 -14.852 1 93.62 129 ALA A O 1
ATOM 954 N N . GLN A 1 130 ? -25.188 19.438 -13.414 1 93.38 130 GLN A N 1
ATOM 955 C CA . GLN A 1 130 ? -26.141 19.156 -12.352 1 93.38 130 GLN A CA 1
ATOM 956 C C . GLN A 1 130 ? -26.906 20.422 -11.945 1 93.38 130 GLN A C 1
ATOM 958 O O . GLN A 1 130 ? -28.125 20.375 -11.742 1 93.38 130 GLN A O 1
ATOM 963 N N . ALA A 1 131 ? -26.297 21.594 -11.844 1 91.19 131 ALA A N 1
ATOM 964 C CA . ALA A 1 131 ? -26.922 22.859 -11.492 1 91.19 131 ALA A CA 1
ATOM 965 C C . ALA A 1 131 ? -27.906 23.312 -12.562 1 91.19 131 ALA A C 1
ATOM 967 O O . ALA A 1 131 ? -28.984 23.812 -12.25 1 91.19 131 ALA A O 1
ATOM 968 N N . ARG A 1 132 ? -27.547 23.062 -13.781 1 91.06 132 ARG A N 1
ATOM 969 C CA . ARG A 1 132 ? -28.422 23.391 -14.898 1 91.06 132 ARG A CA 1
ATOM 970 C C . ARG A 1 132 ? -29.688 22.531 -14.867 1 91.06 132 ARG A C 1
ATOM 972 O O . ARG A 1 132 ? -30.781 23.016 -15.109 1 91.06 132 ARG A O 1
ATOM 979 N N . GLU A 1 133 ? -29.406 21.281 -14.562 1 92.81 133 GLU A N 1
ATOM 980 C CA . GLU A 1 133 ? -30.516 20.359 -14.461 1 92.81 133 GLU A CA 1
ATOM 981 C C . GLU A 1 133 ? -31.469 20.766 -13.336 1 92.81 133 GLU A C 1
ATOM 983 O O . GLU A 1 133 ? -32.688 20.516 -13.422 1 92.81 133 GLU A O 1
ATOM 988 N N . GLN A 1 134 ? -30.938 21.375 -12.352 1 92.5 134 GLN A N 1
ATOM 989 C CA . GLN A 1 134 ? -31.734 21.812 -11.219 1 92.5 134 GLN A CA 1
ATOM 990 C C . GLN A 1 134 ? -32.281 23.219 -11.445 1 92.5 134 GLN A C 1
ATOM 992 O O . GLN A 1 134 ? -32.781 23.859 -10.523 1 92.5 134 GLN A O 1
ATOM 997 N N . LYS A 1 135 ? -32.125 23.766 -12.703 1 90.75 135 LYS A N 1
ATOM 998 C CA . LYS A 1 135 ? -32.656 25.031 -13.18 1 90.75 135 LYS A CA 1
ATOM 999 C C . LYS A 1 135 ? -32.125 26.203 -12.359 1 90.75 135 LYS A C 1
ATOM 1001 O O . LYS A 1 135 ? -32.875 27.125 -12.047 1 90.75 135 LYS A O 1
ATOM 1006 N N . LYS A 1 136 ? -30.922 26.031 -11.922 1 88.75 136 LYS A N 1
ATOM 1007 C CA . LYS A 1 136 ? -30.266 27.156 -11.258 1 88.75 136 LYS A CA 1
ATOM 1008 C C . LYS A 1 136 ? -29.922 28.266 -12.25 1 88.75 136 LYS A C 1
ATOM 1010 O O . LYS A 1 136 ? -29.609 28 -13.406 1 88.75 136 LYS A O 1
ATOM 1015 N N . PRO A 1 137 ? -30.031 29.516 -11.75 1 91.56 137 PRO A N 1
ATOM 1016 C CA . PRO A 1 137 ? -29.688 30.609 -12.664 1 91.56 137 PRO A CA 1
ATOM 1017 C C . PRO A 1 137 ? -28.25 30.547 -13.148 1 91.56 137 PRO A C 1
ATOM 1019 O O . PRO A 1 137 ? -27.359 30.172 -12.391 1 91.56 137 PRO A O 1
ATOM 1022 N N . GLU A 1 138 ? -27.922 30.875 -14.414 1 86.75 138 GLU A N 1
ATOM 1023 C CA . GLU A 1 138 ? -26.625 30.797 -15.055 1 86.75 138 GLU A CA 1
ATOM 1024 C C . GLU A 1 138 ? -25.578 31.641 -14.305 1 86.75 138 GLU A C 1
ATOM 1026 O O . GLU A 1 138 ? -24.422 31.25 -14.219 1 86.75 138 GLU A O 1
ATOM 1031 N N . ALA A 1 139 ? -26.094 32.656 -13.633 1 88.94 139 ALA A N 1
ATOM 1032 C CA . ALA A 1 139 ? -25.203 33.625 -12.977 1 88.94 139 ALA A CA 1
ATOM 1033 C C . ALA A 1 139 ? -24.547 33 -11.75 1 88.94 139 ALA A C 1
ATOM 1035 O O . ALA A 1 139 ? -23.469 33.438 -11.336 1 88.94 139 ALA A O 1
ATOM 1036 N N . ILE A 1 140 ? -25.25 31.938 -11.203 1 92.31 140 ILE A N 1
ATOM 1037 C CA . ILE A 1 140 ? -24.703 31.422 -9.953 1 92.31 140 ILE A CA 1
ATOM 1038 C C . ILE A 1 140 ? -24.062 30.047 -10.211 1 92.31 140 ILE A C 1
ATOM 1040 O O . ILE A 1 140 ? -23.5 29.453 -9.289 1 92.31 140 ILE A O 1
ATOM 1044 N N . LEU A 1 141 ? -24.078 29.594 -11.453 1 90.06 141 LEU A N 1
ATOM 1045 C CA . LEU A 1 141 ? -23.578 28.266 -11.805 1 90.06 141 LEU A CA 1
ATOM 1046 C C . LEU A 1 141 ? -22.094 28.125 -11.453 1 90.06 141 LEU A C 1
ATOM 1048 O O . LEU A 1 141 ? -21.672 27.078 -10.953 1 90.06 141 LEU A O 1
ATOM 1052 N N . GLU A 1 142 ? -21.406 29.188 -11.734 1 89.62 142 GLU A N 1
ATOM 1053 C CA . GLU A 1 142 ? -19.984 29.156 -11.461 1 89.62 142 GLU A CA 1
ATOM 1054 C C . GLU A 1 142 ? -19.703 29.031 -9.961 1 89.62 142 GLU A C 1
ATOM 1056 O O . GLU A 1 142 ? -18.828 28.281 -9.547 1 89.62 142 GLU A O 1
ATOM 1061 N N . LYS A 1 143 ? -20.375 29.781 -9.234 1 92.94 143 LYS A N 1
ATOM 1062 C CA . LYS A 1 143 ? -20.234 29.75 -7.777 1 92.94 143 LYS A CA 1
ATOM 1063 C C . LYS A 1 143 ? -20.609 28.391 -7.219 1 92.94 143 LYS A C 1
ATOM 1065 O O . LYS A 1 143 ? -19.906 27.844 -6.359 1 92.94 143 LYS A O 1
ATOM 1070 N N . ILE A 1 144 ? -21.609 27.828 -7.688 1 92.94 144 ILE A N 1
ATOM 1071 C CA . ILE A 1 144 ? -22.062 26.516 -7.242 1 92.94 144 ILE A CA 1
ATOM 1072 C C . ILE A 1 144 ? -21.031 25.453 -7.621 1 92.94 144 ILE A C 1
ATOM 1074 O O . ILE A 1 144 ? -20.688 24.594 -6.809 1 92.94 144 ILE A O 1
ATOM 1078 N N . ALA A 1 145 ? -20.547 25.578 -8.82 1 92.25 145 ALA A N 1
ATOM 1079 C CA . ALA A 1 145 ? -19.547 24.625 -9.312 1 92.25 145 ALA A CA 1
ATOM 1080 C C . ALA A 1 145 ? -18.281 24.688 -8.461 1 92.25 145 ALA A C 1
ATOM 1082 O O . ALA A 1 145 ? -17.688 23.656 -8.141 1 92.25 145 ALA A O 1
ATOM 1083 N N . THR A 1 146 ? -17.906 25.891 -8.125 1 93.06 146 THR A N 1
ATOM 1084 C CA . THR A 1 146 ? -16.719 26.078 -7.293 1 93.06 146 THR A CA 1
ATOM 1085 C C . THR A 1 146 ? -16.922 25.438 -5.918 1 93.06 146 THR A C 1
ATOM 1087 O O . THR A 1 146 ? -16.016 24.797 -5.387 1 93.06 146 THR A O 1
ATOM 1090 N N . GLY A 1 147 ? -18.078 25.641 -5.34 1 96.12 147 GLY A N 1
ATOM 1091 C CA . GLY A 1 147 ? -18.391 25.016 -4.066 1 96.12 147 GLY A CA 1
ATOM 1092 C C . GLY A 1 147 ? -18.344 23.5 -4.113 1 96.12 147 GLY A C 1
ATOM 1093 O O . GLY A 1 147 ? -17.859 22.859 -3.178 1 96.12 147 GLY A O 1
ATOM 1094 N N . LYS A 1 148 ? -18.828 23 -5.23 1 95.31 148 LYS A N 1
ATOM 1095 C CA . LYS A 1 148 ? -18.812 21.547 -5.398 1 95.31 148 LYS A CA 1
ATOM 1096 C C . LYS A 1 148 ? -17.391 21.016 -5.535 1 95.31 148 LYS A C 1
ATOM 1098 O O . LYS A 1 148 ? -17.078 19.938 -5.027 1 95.31 148 LYS A O 1
ATOM 1103 N N . VAL A 1 149 ? -16.562 21.734 -6.195 1 95.94 149 VAL A N 1
ATOM 1104 C CA . VAL A 1 149 ? -15.164 21.328 -6.355 1 95.94 149 VAL A CA 1
ATOM 1105 C C . VAL A 1 149 ? -14.453 21.391 -5.004 1 95.94 149 VAL A C 1
ATOM 1107 O O . VAL A 1 149 ? -13.641 20.516 -4.691 1 95.94 149 VAL A O 1
ATOM 1110 N N . GLU A 1 150 ? -14.781 22.406 -4.246 1 97.5 150 GLU A N 1
ATOM 1111 C CA . GLU A 1 150 ? -14.211 22.484 -2.9 1 97.5 150 GLU A CA 1
ATOM 1112 C C . GLU A 1 150 ? -14.641 21.297 -2.053 1 97.5 150 GLU A C 1
ATOM 1114 O O . GLU A 1 150 ? -13.836 20.734 -1.304 1 97.5 150 GLU A O 1
ATOM 1119 N N . LYS A 1 151 ? -15.82 20.922 -2.174 1 97.75 151 LYS A N 1
ATOM 1120 C CA . LYS A 1 151 ? -16.312 19.75 -1.473 1 97.75 151 LYS A CA 1
ATOM 1121 C C . LYS A 1 151 ? -15.609 18.484 -1.958 1 97.75 151 LYS A C 1
ATOM 1123 O O . LYS A 1 151 ? -15.305 17.594 -1.162 1 97.75 151 LYS A O 1
ATOM 1128 N N . PHE A 1 152 ? -15.43 18.469 -3.258 1 98.12 152 PHE A N 1
ATOM 1129 C CA . PHE A 1 152 ? -14.688 17.359 -3.855 1 98.12 152 PHE A CA 1
ATOM 1130 C C . PHE A 1 152 ? -13.305 17.234 -3.219 1 98.12 152 PHE A C 1
ATOM 1132 O O . PHE A 1 152 ? -12.906 16.141 -2.812 1 98.12 152 PHE A O 1
ATOM 1139 N N . TYR A 1 153 ? -12.648 18.297 -3.08 1 98.56 153 TYR A N 1
ATOM 1140 C CA . TYR A 1 153 ? -11.32 18.281 -2.465 1 98.56 153 TYR A CA 1
ATOM 1141 C C . TYR A 1 153 ? -11.398 17.812 -1.017 1 98.56 153 TYR A C 1
ATOM 1143 O O . TYR A 1 153 ? -10.57 17.016 -0.568 1 98.56 153 TYR A O 1
ATOM 1151 N N . SER A 1 154 ? -12.344 18.281 -0.256 1 98.69 154 SER A N 1
ATOM 1152 C CA . SER A 1 154 ? -12.5 17.922 1.149 1 98.69 154 SER A CA 1
ATOM 1153 C C . SER A 1 154 ? -12.805 16.438 1.311 1 98.69 154 SER A C 1
ATOM 1155 O O . SER A 1 154 ? -12.516 15.844 2.355 1 98.69 154 SER A O 1
ATOM 1157 N N . GLU A 1 155 ? -13.367 15.867 0.245 1 98.56 155 GLU A N 1
ATOM 1158 C CA . GLU A 1 155 ? -13.734 14.453 0.296 1 98.56 155 GLU A CA 1
ATOM 1159 C C . GLU A 1 155 ? -12.57 13.57 -0.151 1 98.56 155 GLU A C 1
ATOM 1161 O O . GLU A 1 155 ? -12.32 12.523 0.447 1 98.56 155 GLU A O 1
ATOM 1166 N N . PHE A 1 156 ? -11.781 14.078 -1.118 1 98.81 156 PHE A N 1
ATOM 1167 C CA . PHE A 1 156 ? -10.93 13.102 -1.79 1 98.81 156 PHE A CA 1
ATOM 1168 C C . PHE A 1 156 ? -9.453 13.469 -1.627 1 98.81 156 PHE A C 1
ATOM 1170 O O . PHE A 1 156 ? -8.57 12.688 -1.981 1 98.81 156 PHE A O 1
ATOM 117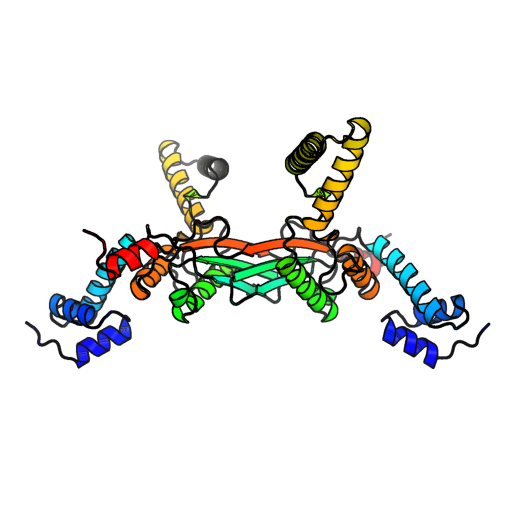7 N N . CYS A 1 157 ? -9.219 14.648 -1.108 1 98.94 157 CYS A N 1
ATOM 1178 C CA . CYS A 1 157 ? -7.848 15.008 -0.774 1 98.94 157 CYS A CA 1
ATOM 1179 C C . CYS A 1 157 ? -7.594 14.867 0.722 1 98.94 157 CYS A C 1
ATOM 1181 O O . CYS A 1 157 ? -8.234 15.539 1.53 1 98.94 157 CYS A O 1
ATOM 1183 N N . LEU A 1 158 ? -6.617 14.078 1.07 1 98.94 158 LEU A N 1
ATOM 1184 C CA . LEU A 1 158 ? -6.355 13.688 2.451 1 98.94 158 LEU A CA 1
ATOM 1185 C C . LEU A 1 158 ? -6.156 14.914 3.334 1 98.94 158 LEU A C 1
ATOM 1187 O O . LEU A 1 158 ? -6.777 15.031 4.395 1 98.94 158 LEU A O 1
ATOM 1191 N N . MET A 1 159 ? -5.402 15.891 2.92 1 98.88 159 MET A N 1
ATOM 1192 C CA . MET A 1 159 ? -5.016 17.047 3.73 1 98.88 159 MET A CA 1
ATOM 1193 C C . MET A 1 159 ? -6.223 17.922 4.039 1 98.88 159 MET A C 1
ATOM 1195 O O . MET A 1 159 ? -6.207 18.688 5.012 1 98.88 159 MET A O 1
ATOM 1199 N N . GLU A 1 160 ? -7.266 17.797 3.268 1 98.81 160 GLU A N 1
ATOM 1200 C CA . GLU A 1 160 ? -8.43 18.672 3.43 1 98.81 160 GLU A CA 1
ATOM 1201 C C . GLU A 1 160 ? -9.594 17.922 4.074 1 98.81 160 GLU A C 1
ATOM 1203 O O . GLU A 1 160 ? -10.648 18.5 4.316 1 98.81 160 GLU A O 1
ATOM 1208 N N . GLN A 1 161 ? -9.414 16.688 4.293 1 98.94 161 GLN A N 1
ATOM 1209 C CA . GLN A 1 161 ? -10.453 15.883 4.945 1 98.94 161 GLN A CA 1
ATOM 1210 C C . GLN A 1 161 ? -10.594 16.266 6.418 1 98.94 161 GLN A C 1
ATOM 1212 O O . GLN A 1 161 ? -9.602 16.578 7.078 1 98.94 161 GLN A O 1
ATOM 1217 N N . ALA A 1 162 ? -11.852 16.125 6.879 1 98.81 162 ALA A N 1
ATOM 1218 C CA . ALA A 1 162 ? -12.062 16.172 8.32 1 98.81 162 ALA A CA 1
ATOM 1219 C C . ALA A 1 162 ? -11.461 14.938 9 1 98.81 162 ALA A C 1
ATOM 1221 O O . ALA A 1 162 ? -11.57 13.828 8.484 1 98.81 162 ALA A O 1
ATOM 1222 N N . TRP A 1 163 ? -10.852 15.156 10.094 1 98.69 163 TRP A N 1
ATOM 1223 C CA . TRP A 1 163 ? -10.273 14.062 10.867 1 98.69 163 TRP A CA 1
ATOM 1224 C C . TRP A 1 163 ? -11.367 13.188 11.461 1 98.69 163 TRP A C 1
ATOM 1226 O O . TRP A 1 163 ? -12.297 13.688 12.094 1 98.69 163 TRP A O 1
ATOM 1236 N N . VAL A 1 164 ? -11.227 11.938 11.266 1 98.06 164 VAL A N 1
ATOM 1237 C CA . VAL A 1 164 ? -12.281 11.008 11.672 1 98.06 164 VAL A CA 1
ATOM 1238 C C . VAL A 1 164 ? -12.414 11.008 13.195 1 98.06 164 VAL A C 1
ATOM 1240 O O . VAL A 1 164 ? -13.5 10.789 13.727 1 98.06 164 VAL A O 1
ATOM 1243 N N . LYS A 1 165 ? -11.359 11.328 13.93 1 97.38 165 LYS A N 1
ATOM 1244 C CA . LYS A 1 165 ? -11.359 11.289 15.391 1 97.38 165 LYS A CA 1
ATOM 1245 C C . LYS A 1 165 ? -11.836 12.609 15.977 1 97.38 165 LYS A C 1
ATOM 1247 O O . LYS A 1 165 ? -12.211 12.672 17.156 1 97.38 165 LYS A O 1
ATOM 1252 N N . ASP A 1 166 ? -11.719 13.656 15.312 1 97.38 166 ASP A N 1
ATOM 1253 C CA . ASP A 1 166 ? -12.148 15 15.688 1 97.38 166 ASP A CA 1
ATOM 1254 C C . ASP A 1 166 ? -12.508 15.828 14.453 1 97.38 166 ASP A C 1
ATOM 1256 O O . ASP A 1 166 ? -11.648 16.5 13.883 1 97.38 166 ASP A O 1
ATOM 1260 N N . ASP A 1 167 ? -13.758 15.828 14.102 1 97.06 167 ASP A N 1
ATOM 1261 C CA . ASP A 1 167 ? -14.18 16.375 12.812 1 97.06 167 ASP A CA 1
ATOM 1262 C C . ASP A 1 167 ? -14.102 17.891 12.812 1 97.06 167 ASP A C 1
ATOM 1264 O O . ASP A 1 167 ? -14.43 18.531 11.812 1 97.06 167 ASP A O 1
ATOM 1268 N N . LYS A 1 168 ? -13.656 18.516 13.906 1 96.5 168 LYS A N 1
ATOM 1269 C CA . LYS A 1 168 ? -13.438 19.953 13.969 1 96.5 168 LYS A CA 1
ATOM 1270 C C . LYS A 1 168 ? -12.094 20.344 13.359 1 96.5 168 LYS A C 1
ATOM 1272 O O . LYS A 1 168 ? -11.828 21.516 13.109 1 96.5 168 LYS A O 1
ATOM 1277 N N . LYS A 1 169 ? -11.289 19.297 13.117 1 96.75 169 LYS A N 1
ATOM 1278 C CA . LYS A 1 169 ? -9.969 19.516 12.539 1 96.75 169 LYS A CA 1
ATOM 1279 C C . LYS A 1 169 ? -9.844 18.812 11.188 1 96.75 169 LYS A C 1
ATOM 1281 O O . LYS A 1 169 ? -10.391 17.734 10.992 1 96.75 169 LYS A O 1
ATOM 1286 N N . LYS A 1 170 ? -9.102 19.484 10.312 1 98.44 170 LYS A N 1
ATOM 1287 C CA . LYS A 1 170 ? -8.672 18.812 9.086 1 98.44 170 LYS A CA 1
ATOM 1288 C C . LYS A 1 170 ? -7.355 18.062 9.297 1 98.44 170 LYS A C 1
ATOM 1290 O O . LYS A 1 170 ? -6.625 18.359 10.25 1 98.44 170 LYS A O 1
ATOM 1295 N N . ILE A 1 171 ? -7.02 17.203 8.445 1 98.88 171 ILE A N 1
ATOM 1296 C CA . ILE A 1 171 ? -5.758 16.484 8.523 1 98.88 171 ILE A CA 1
ATOM 1297 C C . ILE A 1 171 ? -4.59 17.453 8.445 1 98.88 171 ILE A C 1
ATOM 1299 O O . ILE A 1 171 ? -3.566 17.266 9.109 1 98.88 171 ILE A O 1
ATOM 1303 N N . GLN A 1 172 ? -4.762 18.547 7.699 1 98.06 172 GLN A N 1
ATOM 1304 C CA . GLN A 1 172 ? -3.746 19.578 7.656 1 98.06 172 GLN A CA 1
ATOM 1305 C C . GLN A 1 172 ? -3.475 20.141 9.047 1 98.06 172 GLN A C 1
ATOM 1307 O O . GLN A 1 172 ? -2.322 20.391 9.414 1 98.06 172 GLN A O 1
ATOM 1312 N N . ASP A 1 173 ? -4.539 20.391 9.797 1 96.25 173 ASP A N 1
ATOM 1313 C CA . ASP A 1 173 ? -4.398 20.891 11.156 1 96.25 173 ASP A CA 1
ATOM 1314 C C . ASP A 1 173 ? -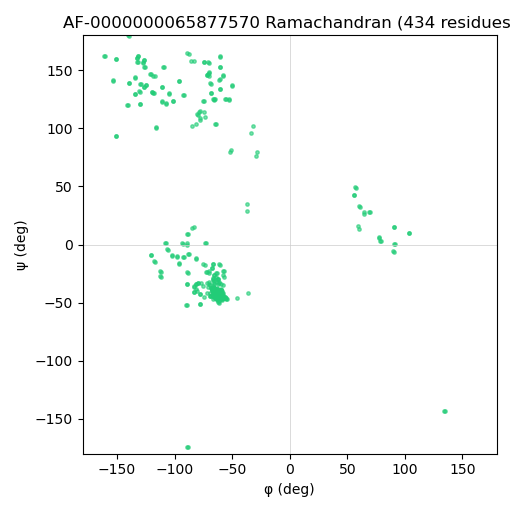3.684 19.891 12.055 1 96.25 173 ASP A C 1
ATOM 1316 O O . ASP A 1 173 ? -2.816 20.25 12.844 1 96.25 173 ASP A O 1
ATOM 1320 N N . VAL A 1 174 ? -4.055 18.641 11.898 1 97.19 174 VAL A N 1
ATOM 1321 C CA . VAL A 1 174 ? -3.436 17.562 12.664 1 97.19 174 VAL A CA 1
ATOM 1322 C C . VAL A 1 174 ? -1.935 17.531 12.391 1 97.19 174 VAL A C 1
ATOM 1324 O O . VAL A 1 174 ? -1.129 17.438 13.32 1 97.19 174 VAL A O 1
ATOM 1327 N N . LEU A 1 175 ? -1.59 17.641 11.141 1 97.81 175 LEU A N 1
ATOM 1328 C CA . LEU A 1 175 ? -0.183 17.625 10.758 1 97.81 175 LEU A CA 1
ATOM 1329 C C . LEU A 1 175 ? 0.55 18.844 11.305 1 97.81 175 LEU A C 1
ATOM 1331 O O . LEU A 1 175 ? 1.653 18.719 11.844 1 97.81 175 LEU A O 1
ATOM 1335 N N . THR A 1 176 ? -0.066 19.969 11.195 1 95.44 176 THR A N 1
ATOM 1336 C CA . THR A 1 176 ? 0.534 21.219 11.672 1 95.44 176 THR A CA 1
ATOM 1337 C C . THR A 1 176 ? 0.772 21.156 13.18 1 95.44 176 THR A C 1
ATOM 1339 O O . THR A 1 176 ? 1.83 21.562 13.664 1 95.44 176 THR A O 1
ATOM 1342 N N . ASP A 1 177 ? -0.189 20.625 13.914 1 93.19 177 ASP A N 1
ATOM 1343 C CA . ASP A 1 177 ? -0.037 20.438 15.352 1 93.19 177 ASP A CA 1
ATOM 1344 C C . ASP A 1 177 ? 1.134 19.516 15.664 1 93.19 177 ASP A C 1
ATOM 1346 O O . ASP A 1 177 ? 1.906 19.766 16.594 1 93.19 177 ASP A O 1
ATOM 1350 N N . ALA A 1 178 ? 1.263 18.469 14.898 1 95.19 178 ALA A N 1
ATOM 1351 C CA . ALA A 1 178 ? 2.35 17.516 15.102 1 95.19 178 ALA A CA 1
ATOM 1352 C C . ALA A 1 178 ? 3.705 18.172 14.836 1 95.19 178 ALA A C 1
ATOM 1354 O O . ALA A 1 178 ? 4.656 17.969 15.594 1 95.19 178 ALA A O 1
ATOM 1355 N N . VAL A 1 179 ? 3.754 18.922 13.797 1 95.88 179 VAL A N 1
ATOM 1356 C CA . VAL A 1 179 ? 4.992 19.625 13.453 1 95.88 179 VAL A CA 1
ATOM 1357 C C . VAL A 1 179 ? 5.379 20.578 14.586 1 95.88 179 VAL A C 1
ATOM 1359 O O . VAL A 1 179 ? 6.543 20.641 14.977 1 95.88 179 VAL A O 1
ATOM 1362 N N . ALA A 1 180 ? 4.41 21.281 15.086 1 90.69 180 ALA A N 1
ATOM 1363 C CA . ALA A 1 180 ? 4.648 22.219 16.172 1 90.69 180 ALA A CA 1
ATOM 1364 C C . ALA A 1 180 ? 5.148 21.516 17.422 1 90.69 180 ALA A C 1
ATOM 1366 O O . ALA A 1 180 ? 6.07 21.984 18.094 1 90.69 180 ALA A O 1
ATOM 1367 N N . LYS A 1 181 ? 4.637 20.391 17.719 1 89.75 181 LYS A N 1
ATOM 1368 C CA . LYS A 1 181 ? 4.965 19.641 18.922 1 89.75 181 LYS A CA 1
ATOM 1369 C C . LYS A 1 181 ? 6.309 18.922 18.781 1 89.75 181 LYS A C 1
ATOM 1371 O O . LYS A 1 181 ? 7.133 18.953 19.688 1 89.75 181 LYS A O 1
ATOM 1376 N N . ILE A 1 182 ? 6.535 18.328 17.625 1 91.75 182 ILE A N 1
ATOM 1377 C CA . ILE A 1 182 ? 7.707 17.5 17.406 1 91.75 182 ILE A CA 1
ATOM 1378 C C . ILE A 1 182 ? 8.906 18.375 17.047 1 91.75 182 ILE A C 1
ATOM 1380 O O . ILE A 1 182 ? 10.047 18.062 17.422 1 91.75 182 ILE A O 1
ATOM 1384 N N . GLY A 1 183 ? 8.633 19.453 16.297 1 91.81 183 GLY A N 1
ATOM 1385 C CA . GLY A 1 183 ? 9.688 20.406 16 1 91.81 183 GLY A CA 1
ATOM 1386 C C . GLY A 1 183 ? 10.445 20.094 14.734 1 91.81 183 GLY A C 1
ATOM 1387 O O . GLY A 1 183 ? 11.57 20.562 14.539 1 91.81 183 GLY A O 1
ATOM 1388 N N . GLU A 1 184 ? 9.922 19.219 13.891 1 95.25 184 GLU A N 1
ATOM 1389 C CA . GLU A 1 184 ? 10.453 18.922 12.57 1 95.25 184 GLU A CA 1
ATOM 1390 C C . GLU A 1 184 ? 9.375 19.047 11.5 1 95.25 184 GLU A C 1
ATOM 1392 O O . GLU A 1 184 ? 8.18 18.984 11.797 1 95.25 184 GLU A O 1
ATOM 1397 N N . ASN A 1 185 ? 9.93 19.266 10.312 1 97 185 ASN A N 1
ATOM 1398 C CA . ASN A 1 185 ? 9.031 19.078 9.172 1 97 185 ASN A CA 1
ATOM 1399 C C . ASN A 1 185 ? 8.508 17.641 9.109 1 97 185 ASN A C 1
ATOM 1401 O O . ASN A 1 185 ? 9.266 16.688 9.289 1 97 185 ASN A O 1
ATOM 1405 N N . ILE A 1 186 ? 7.258 17.531 8.914 1 98.38 186 ILE A N 1
ATOM 1406 C CA . ILE A 1 186 ? 6.594 16.25 8.695 1 98.38 186 ILE A CA 1
ATOM 1407 C C . ILE A 1 186 ? 5.699 16.328 7.465 1 98.38 186 ILE A C 1
ATOM 1409 O O . ILE A 1 186 ? 4.926 17.281 7.316 1 98.38 186 ILE A O 1
ATOM 1413 N N . GLN A 1 187 ? 5.816 15.352 6.594 1 98.38 187 GLN A N 1
ATOM 1414 C CA . GLN A 1 187 ? 5.043 15.352 5.355 1 98.38 187 GLN A CA 1
ATOM 1415 C C . GLN A 1 187 ? 4.43 13.984 5.086 1 98.38 187 GLN A C 1
ATOM 1417 O O . GLN A 1 187 ? 5.098 12.961 5.23 1 98.38 187 GLN A O 1
ATOM 1422 N N . ILE A 1 188 ? 3.146 14.016 4.816 1 98.88 188 ILE A N 1
ATOM 1423 C CA . ILE A 1 188 ? 2.545 12.805 4.258 1 98.88 188 ILE A CA 1
ATOM 1424 C C . ILE A 1 188 ? 2.867 12.711 2.768 1 98.88 188 ILE A C 1
ATOM 1426 O O . ILE A 1 188 ? 2.375 13.516 1.969 1 98.88 188 ILE A O 1
ATOM 1430 N N . ARG A 1 189 ? 3.594 11.766 2.42 1 98.44 189 ARG A N 1
ATOM 1431 C CA . ARG A 1 189 ? 4.148 11.758 1.071 1 98.44 189 ARG A CA 1
ATOM 1432 C C . ARG A 1 189 ? 3.211 11.055 0.096 1 98.44 189 ARG A C 1
ATOM 1434 O O . ARG A 1 189 ? 2.924 11.578 -0.983 1 98.44 189 ARG A O 1
ATOM 1441 N N . ARG A 1 190 ? 2.809 9.875 0.415 1 98.88 190 ARG A N 1
ATOM 1442 C CA . ARG A 1 190 ? 1.995 9.055 -0.475 1 98.88 190 ARG A CA 1
ATOM 1443 C C . ARG A 1 190 ? 1.284 7.949 0.3 1 98.88 190 ARG A C 1
ATOM 1445 O O . ARG A 1 190 ? 1.622 7.68 1.453 1 98.88 190 ARG A O 1
ATOM 1452 N N . PHE A 1 191 ? 0.242 7.387 -0.336 1 98.94 191 PHE A N 1
ATOM 1453 C CA . PHE A 1 191 ? -0.449 6.242 0.243 1 98.94 191 PHE A CA 1
ATOM 1454 C C . PHE A 1 191 ? -1.049 5.363 -0.849 1 98.94 191 PHE A C 1
ATOM 1456 O O . PHE A 1 191 ? -1.146 5.781 -2.006 1 98.94 191 PHE A O 1
ATOM 1463 N N . ALA A 1 192 ? -1.309 4.16 -0.494 1 98.94 192 ALA A N 1
ATOM 1464 C CA . ALA A 1 192 ? -2.137 3.225 -1.252 1 98.94 192 ALA A CA 1
ATOM 1465 C C . ALA A 1 192 ? -3.275 2.682 -0.393 1 98.94 192 ALA A C 1
ATOM 1467 O O . ALA A 1 192 ? -3.082 2.379 0.787 1 98.94 192 ALA A O 1
ATOM 1468 N N . ARG A 1 193 ? -4.402 2.621 -0.986 1 98.94 193 ARG A N 1
ATOM 1469 C CA . ARG A 1 193 ? -5.578 2.057 -0.325 1 98.94 193 ARG A CA 1
ATOM 1470 C C . ARG A 1 193 ? -6.262 1.023 -1.212 1 98.94 193 ARG A C 1
ATOM 1472 O O . ARG A 1 193 ? -6.617 1.316 -2.355 1 98.94 193 ARG A O 1
ATOM 1479 N N . PHE A 1 194 ? -6.363 -0.19 -0.703 1 98.88 194 PHE A N 1
ATOM 1480 C CA . PHE A 1 194 ? -7.031 -1.264 -1.432 1 98.88 194 PHE A CA 1
ATOM 1481 C C . PHE A 1 194 ? -8.336 -1.652 -0.748 1 98.88 194 PHE A C 1
ATOM 1483 O O . PHE A 1 194 ? -8.398 -1.74 0.48 1 98.88 194 PHE A O 1
ATOM 1490 N N . VAL A 1 195 ? -9.359 -1.82 -1.516 1 98.81 195 VAL A N 1
ATOM 1491 C CA . VAL A 1 195 ? -10.594 -2.469 -1.1 1 98.81 195 VAL A CA 1
ATOM 1492 C C . VAL A 1 195 ? -10.742 -3.809 -1.817 1 98.81 195 VAL A C 1
ATOM 1494 O O . VAL A 1 195 ? -10.734 -3.865 -3.049 1 98.81 195 VAL A O 1
ATOM 1497 N N . LEU A 1 196 ? -10.875 -4.824 -1.047 1 98.69 196 LEU A N 1
ATOM 1498 C CA . LEU A 1 196 ? -10.961 -6.172 -1.608 1 98.69 196 LEU A CA 1
ATOM 1499 C C . LEU A 1 196 ? -12.047 -6.25 -2.672 1 98.69 196 LEU A C 1
ATOM 1501 O O . LEU A 1 196 ? -13.195 -5.879 -2.418 1 98.69 196 LEU A O 1
ATOM 1505 N N . GLY A 1 197 ? -11.656 -6.688 -3.844 1 97.62 197 GLY A N 1
ATOM 1506 C CA . GLY A 1 197 ? -12.609 -6.957 -4.91 1 97.62 197 GLY A CA 1
ATOM 1507 C C . GLY A 1 197 ? -13.07 -5.699 -5.625 1 97.62 197 GLY A C 1
ATOM 1508 O O . GLY A 1 197 ? -13.969 -5.758 -6.465 1 97.62 197 GLY A O 1
ATOM 1509 N N . GLU A 1 198 ? -12.5 -4.566 -5.223 1 97.31 198 GLU A N 1
ATOM 1510 C CA . GLU A 1 198 ? -12.922 -3.32 -5.859 1 97.31 198 GLU A CA 1
ATOM 1511 C C . GLU A 1 198 ? -12.758 -3.393 -7.375 1 97.31 198 GLU A C 1
ATOM 1513 O O . GLU A 1 198 ? -11.688 -3.77 -7.871 1 97.31 198 GLU A O 1
ATOM 1518 N N . GLY A 1 199 ? -13.82 -3.127 -8.086 1 95 199 GLY A N 1
ATOM 1519 C CA . GLY A 1 199 ? -13.789 -3.119 -9.539 1 95 199 GLY A CA 1
ATOM 1520 C C . GLY A 1 199 ? -14.102 -4.473 -10.148 1 95 199 GLY A C 1
ATOM 1521 O O . GLY A 1 199 ? -14.164 -4.605 -11.375 1 95 199 GLY A O 1
ATOM 1522 N N . LEU A 1 200 ? -14.25 -5.543 -9.312 1 93.62 200 LEU A N 1
ATOM 1523 C CA . LEU A 1 200 ? -14.555 -6.879 -9.805 1 93.62 200 LEU A CA 1
ATOM 1524 C C . LEU A 1 200 ? -16.047 -7.156 -9.727 1 93.62 200 LEU A C 1
ATOM 1526 O O . LEU A 1 200 ? -16.719 -6.691 -8.805 1 93.62 200 LEU A O 1
ATOM 1530 N N . GLU A 1 201 ? -16.547 -7.812 -10.727 1 86.12 201 GLU A N 1
ATOM 1531 C CA . GLU A 1 201 ? -17.953 -8.227 -10.703 1 86.12 201 GLU A CA 1
ATOM 1532 C C . GLU A 1 201 ? -18.156 -9.406 -9.758 1 86.12 201 GLU A C 1
ATOM 1534 O O . GLU A 1 201 ? -17.469 -10.422 -9.859 1 86.12 201 GLU A O 1
ATOM 1539 N N . LYS A 1 202 ? -18.891 -9.266 -8.656 1 70.81 202 LYS A N 1
ATOM 1540 C CA . LYS A 1 202 ? -19.188 -10.344 -7.723 1 70.81 202 LYS A CA 1
ATOM 1541 C C . LYS A 1 202 ? -20.078 -11.398 -8.359 1 70.81 202 LYS A C 1
ATOM 1543 O O . LYS A 1 202 ? -20.938 -11.07 -9.188 1 70.81 202 LYS A O 1
ATOM 1548 N N . LYS A 1 203 ? -19.594 -12.578 -8.297 1 57.31 203 LYS A N 1
ATOM 1549 C CA . LYS A 1 203 ? -20.453 -13.656 -8.773 1 57.31 203 LYS A CA 1
ATOM 1550 C C . LYS A 1 203 ? -21.844 -13.586 -8.133 1 57.31 203 LYS A C 1
ATOM 1552 O O . LYS A 1 203 ? -21.953 -13.523 -6.906 1 57.31 203 LYS A O 1
ATOM 1557 N N . GLN A 1 204 ? -22.766 -12.773 -8.594 1 49.97 204 GLN A N 1
ATOM 1558 C CA . GLN A 1 204 ? -24.141 -12.906 -8.117 1 49.97 204 GLN A CA 1
ATOM 1559 C C . GLN A 1 204 ? -24.5 -14.359 -7.824 1 49.97 204 GLN A C 1
ATOM 1561 O O . GLN A 1 204 ? -24.25 -15.242 -8.648 1 49.97 204 GLN A O 1
ATOM 1566 N N . GLU A 1 205 ? -24.406 -14.773 -6.637 1 48.25 205 GLU A N 1
ATOM 1567 C CA . GLU A 1 205 ? -25.125 -16 -6.289 1 48.25 205 GLU A CA 1
ATOM 1568 C C . GLU A 1 205 ? -26.359 -16.172 -7.148 1 48.25 205 GLU A C 1
ATOM 1570 O O . GLU A 1 205 ? -27.234 -15.305 -7.18 1 48.25 205 GLU A O 1
ATOM 1575 N N . ASN A 1 206 ? -26.172 -16.594 -8.242 1 45 206 ASN A N 1
ATOM 1576 C CA . ASN A 1 206 ? -27.375 -17.156 -8.852 1 45 206 ASN A CA 1
ATOM 1577 C C . ASN A 1 206 ? -28.234 -17.891 -7.828 1 45 206 ASN A C 1
ATOM 1579 O O . ASN A 1 206 ? -28.141 -19.109 -7.707 1 45 206 ASN A O 1
ATOM 1583 N N . LEU A 1 207 ? -28.297 -17.469 -6.668 1 47.56 207 LEU A N 1
ATOM 1584 C CA . LEU A 1 207 ? -29.219 -18.047 -5.691 1 47.56 207 LEU A CA 1
ATOM 1585 C C . LEU A 1 207 ? -30.531 -18.453 -6.359 1 47.56 207 LEU A C 1
ATOM 1587 O O . LEU A 1 207 ? -31.078 -19.516 -6.055 1 47.56 207 LEU A O 1
ATOM 1591 N N . ALA A 1 208 ? -30.938 -17.625 -7.184 1 50 208 ALA A N 1
ATOM 1592 C CA . ALA A 1 208 ? -32.188 -17.969 -7.84 1 50 208 ALA A CA 1
ATOM 1593 C C . ALA A 1 208 ? -32.031 -19.203 -8.734 1 50 208 ALA A C 1
ATOM 1595 O O . ALA A 1 208 ? -32.875 -20.094 -8.742 1 50 208 ALA A O 1
ATOM 1596 N N . GLU A 1 209 ? -30.922 -19.25 -9.406 1 50.12 209 GLU A N 1
ATOM 1597 C CA . GLU A 1 209 ? -30.688 -20.422 -10.25 1 50.12 209 GLU A CA 1
ATOM 1598 C C . GLU A 1 209 ? -30.297 -21.625 -9.406 1 50.12 209 GLU A C 1
ATOM 1600 O O . GLU A 1 209 ? -30.719 -22.75 -9.703 1 50.12 209 GLU A O 1
ATOM 1605 N N . GLU A 1 210 ? -29.562 -21.438 -8.352 1 52.56 210 GLU A N 1
ATOM 1606 C CA . GLU A 1 210 ? -29.25 -22.516 -7.422 1 52.56 210 GLU A CA 1
ATOM 1607 C C . GL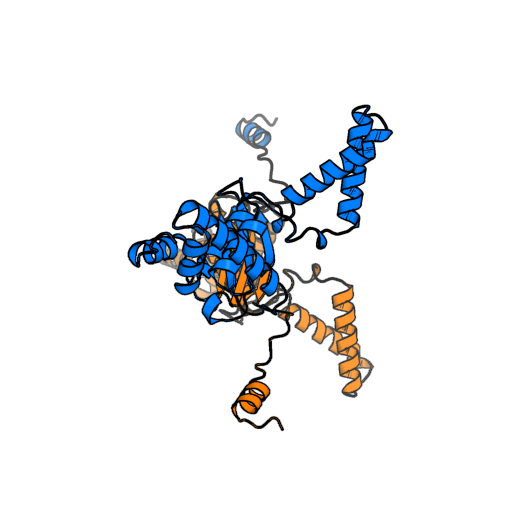U A 1 210 ? -30.484 -22.938 -6.641 1 52.56 210 GLU A C 1
ATOM 1609 O O . GLU A 1 210 ? -30.703 -24.141 -6.422 1 52.56 210 GLU A O 1
ATOM 1614 N N . VAL A 1 211 ? -31.172 -21.938 -6.203 1 55.84 211 VAL A N 1
ATOM 1615 C CA . VAL A 1 211 ? -32.469 -22.25 -5.602 1 55.84 211 VAL A CA 1
ATOM 1616 C C . VAL A 1 211 ? -33.375 -22.906 -6.633 1 55.84 211 VAL A C 1
ATOM 1618 O O . VAL A 1 211 ? -34.062 -23.891 -6.332 1 55.84 211 VAL A O 1
ATOM 1621 N N . ALA A 1 212 ? -33.344 -22.406 -7.816 1 55.28 212 ALA A N 1
ATOM 1622 C CA . ALA A 1 212 ? -34.188 -22.984 -8.859 1 55.28 212 ALA A CA 1
ATOM 1623 C C . ALA A 1 212 ? -33.719 -24.391 -9.227 1 55.28 212 ALA A C 1
ATOM 1625 O O . ALA A 1 212 ? -34.5 -25.297 -9.406 1 55.28 212 ALA A O 1
ATOM 1626 N N . LYS A 1 213 ? -32.469 -24.656 -9.266 1 54.31 213 LYS A N 1
ATOM 1627 C CA . LYS A 1 213 ? -31.906 -25.984 -9.523 1 54.31 213 LYS A CA 1
ATOM 1628 C C . LYS A 1 213 ? -32.125 -26.922 -8.328 1 54.31 213 LYS A C 1
ATOM 1630 O O . LYS A 1 213 ? -32.5 -28.078 -8.508 1 54.31 213 LYS A O 1
ATOM 1635 N N . ALA A 1 214 ? -31.938 -26.438 -7.133 1 55.5 214 ALA A N 1
ATOM 1636 C CA . ALA A 1 214 ? -32.219 -27.188 -5.91 1 55.5 214 ALA A CA 1
ATOM 1637 C C . ALA A 1 214 ? -33.719 -27.375 -5.715 1 55.5 214 ALA A C 1
ATOM 1639 O O . ALA A 1 214 ? -34.156 -28.406 -5.207 1 55.5 214 ALA A O 1
ATOM 1640 N N . ALA A 1 215 ? -34.344 -26.344 -6.207 1 59.41 215 ALA A N 1
ATOM 1641 C CA . ALA A 1 215 ? -35.812 -26.422 -6.066 1 59.41 215 ALA A CA 1
ATOM 1642 C C . ALA A 1 215 ? -36.406 -27.219 -7.211 1 59.41 215 ALA A C 1
ATOM 1644 O O . ALA A 1 215 ? -37.625 -27.438 -7.246 1 59.41 215 ALA A O 1
ATOM 1645 N N . GLY A 1 216 ? -35.562 -27.891 -7.883 1 54.38 216 GLY A N 1
ATOM 1646 C CA . GLY A 1 216 ? -36.094 -28.766 -8.914 1 54.38 216 GLY A CA 1
ATOM 1647 C C . GLY A 1 216 ? -36.875 -28.031 -9.977 1 54.38 216 GLY A C 1
ATOM 1648 O O . GLY A 1 216 ? -37.688 -28.641 -10.703 1 54.38 216 GLY A O 1
ATOM 1649 N N . LEU A 1 217 ? -36.75 -26.734 -10.008 1 51.16 217 LEU A N 1
ATOM 1650 C CA . LEU A 1 217 ? -37.656 -25.969 -10.867 1 51.16 217 LEU A CA 1
ATOM 1651 C C . LEU A 1 217 ? -37.062 -25.812 -12.266 1 51.16 217 LEU A C 1
ATOM 1653 O O . LEU A 1 217 ? -37.594 -25.062 -13.086 1 51.16 217 LEU A O 1
ATOM 1657 N N . GLN A 1 218 ? -35.938 -26.375 -12.469 1 44.19 218 GLN A N 1
ATOM 1658 C CA . GLN A 1 218 ? -35.562 -26.406 -13.883 1 44.19 218 GLN A CA 1
ATOM 1659 C C . GLN A 1 218 ? -36.188 -27.609 -14.578 1 44.19 218 GLN A C 1
ATOM 1661 O O . GLN A 1 218 ? -35.969 -28.75 -14.172 1 44.19 218 GLN A O 1
ATOM 1666 N N . LYS A 1 219 ? -37.312 -27.375 -15.367 1 41.28 219 LYS A N 1
ATOM 1667 C CA . LYS A 1 219 ? -37.844 -28.297 -16.375 1 41.28 219 LYS A CA 1
ATOM 1668 C C . LYS A 1 219 ? -36.812 -28.609 -17.438 1 41.28 219 LYS A C 1
ATOM 1670 O O . LYS A 1 219 ? -36.031 -27.734 -17.844 1 41.28 219 LYS A O 1
ATOM 1675 N N . MET B 1 1 ? -1.411 -56.281 -8.719 1 52.62 1 MET B N 1
ATOM 1676 C CA . MET B 1 1 ? -1.344 -54.875 -8.367 1 52.62 1 MET B CA 1
ATOM 1677 C C . MET B 1 1 ? -0.843 -54.688 -6.934 1 52.62 1 MET B C 1
ATOM 1679 O O . MET B 1 1 ? -1.058 -55.562 -6.086 1 52.62 1 MET B O 1
ATOM 1683 N N . ALA B 1 2 ? 0.219 -53.844 -6.789 1 65.31 2 ALA B N 1
ATOM 1684 C CA . ALA B 1 2 ? 0.733 -53.781 -5.422 1 65.31 2 ALA B CA 1
ATOM 1685 C C . ALA B 1 2 ? -0.39 -53.531 -4.426 1 65.31 2 ALA B C 1
ATOM 1687 O O . ALA B 1 2 ? -1.34 -52.812 -4.727 1 65.31 2 ALA B O 1
ATOM 1688 N N . GLU B 1 3 ? -0.474 -54.156 -3.33 1 81.31 3 GLU B N 1
ATOM 1689 C CA . GLU B 1 3 ? -1.474 -53.938 -2.289 1 81.31 3 GLU B CA 1
ATOM 1690 C C . GLU B 1 3 ? -1.341 -52.531 -1.681 1 81.31 3 GLU B C 1
ATOM 1692 O O . GLU B 1 3 ? -0.273 -52.156 -1.188 1 81.31 3 GLU B O 1
ATOM 1697 N N . ILE B 1 4 ? -2.221 -51.625 -2.055 1 91.69 4 ILE B N 1
ATOM 1698 C CA . ILE B 1 4 ? -2.277 -50.281 -1.503 1 91.69 4 ILE B CA 1
ATOM 1699 C C . ILE B 1 4 ? -2.939 -50.312 -0.128 1 91.69 4 ILE B C 1
ATOM 1701 O O . ILE B 1 4 ? -4.137 -50.594 -0.015 1 91.69 4 ILE B O 1
ATOM 1705 N N . SER B 1 5 ? -2.139 -50.094 0.92 1 92.31 5 SER B N 1
ATOM 1706 C CA . SER B 1 5 ? -2.656 -50.156 2.283 1 92.31 5 SER B CA 1
ATOM 1707 C C . SER B 1 5 ? -3.26 -48.812 2.697 1 92.31 5 SER B C 1
ATOM 1709 O O . SER B 1 5 ? -2.943 -47.781 2.111 1 92.31 5 SER B O 1
ATOM 1711 N N . ALA B 1 6 ? -4.121 -48.875 3.678 1 92.25 6 ALA B N 1
ATOM 1712 C CA . ALA B 1 6 ? -4.711 -47.656 4.254 1 92.25 6 ALA B CA 1
ATOM 1713 C C . ALA B 1 6 ? -3.635 -46.75 4.812 1 92.25 6 ALA B C 1
ATOM 1715 O O . ALA B 1 6 ? -3.756 -45.531 4.73 1 92.25 6 ALA B O 1
ATOM 1716 N N . LYS B 1 7 ? -2.648 -47.406 5.312 1 93.5 7 LYS B N 1
ATOM 1717 C CA . LYS B 1 7 ? -1.544 -46.625 5.887 1 93.5 7 LYS B CA 1
ATOM 1718 C C . LYS B 1 7 ? -0.81 -45.844 4.812 1 93.5 7 LYS B C 1
ATOM 1720 O O . LYS B 1 7 ? -0.436 -44.688 5.035 1 93.5 7 LYS B O 1
ATOM 1725 N N . MET B 1 8 ? -0.62 -46.5 3.674 1 94.31 8 MET B N 1
ATOM 1726 C CA . MET B 1 8 ? 0.041 -45.812 2.559 1 94.31 8 MET B CA 1
ATOM 1727 C C . MET B 1 8 ? -0.781 -44.625 2.078 1 94.31 8 MET B C 1
ATOM 1729 O O . MET B 1 8 ? -0.23 -43.562 1.801 1 94.31 8 MET B O 1
ATOM 1733 N N . VAL B 1 9 ? -2.074 -44.781 2.035 1 95.38 9 VAL B N 1
ATOM 1734 C CA . VAL B 1 9 ? -2.98 -43.75 1.585 1 95.38 9 VAL B CA 1
ATOM 1735 C C . VAL B 1 9 ? -2.941 -42.562 2.564 1 95.38 9 VAL B C 1
ATOM 1737 O O . VAL B 1 9 ? -2.852 -41.406 2.152 1 95.38 9 VAL B O 1
ATOM 1740 N N . GLN B 1 10 ? -2.916 -42.906 3.824 1 94.31 10 GLN B N 1
ATOM 1741 C CA . GLN B 1 10 ? -2.9 -41.875 4.859 1 94.31 10 GLN B CA 1
ATOM 1742 C C . GLN B 1 10 ? -1.591 -41.094 4.836 1 94.31 10 GLN B C 1
ATOM 1744 O O . GLN B 1 10 ? -1.592 -39.875 4.992 1 94.31 10 GLN B O 1
ATOM 1749 N N . GLU B 1 11 ? -0.603 -41.75 4.609 1 94.06 11 GLU B N 1
ATOM 1750 C CA . GLU B 1 11 ? 0.706 -41.125 4.551 1 94.06 11 GLU B CA 1
ATOM 1751 C C . GLU B 1 11 ? 0.792 -40.156 3.383 1 94.06 11 GLU B C 1
ATOM 1753 O O . GLU B 1 11 ? 1.264 -39.031 3.541 1 94.06 11 GLU B O 1
ATOM 1758 N N . LEU B 1 12 ? 0.316 -40.594 2.252 1 94.5 12 LEU B N 1
ATOM 1759 C CA . LEU B 1 12 ? 0.344 -39.75 1.069 1 94.5 12 LEU B CA 1
ATOM 1760 C C . LEU B 1 12 ? -0.564 -38.531 1.251 1 94.5 12 LEU B C 1
ATOM 1762 O O . LEU B 1 12 ? -0.203 -37.406 0.867 1 94.5 12 LEU B O 1
ATOM 1766 N N . ARG B 1 13 ? -1.686 -38.719 1.878 1 91.81 13 ARG B N 1
ATOM 1767 C CA . ARG B 1 13 ? -2.633 -37.656 2.135 1 91.81 13 ARG B CA 1
ATOM 1768 C C . ARG B 1 13 ? -2.033 -36.594 3.07 1 91.81 13 ARG B C 1
ATOM 1770 O O . ARG B 1 13 ? -2.176 -35.406 2.842 1 91.81 13 ARG B O 1
ATOM 1777 N N . GLU B 1 14 ? -1.356 -37.094 4.074 1 90.56 14 GLU B N 1
ATOM 1778 C CA . GLU B 1 14 ? -0.749 -36.188 5.039 1 90.56 14 GLU B CA 1
ATOM 1779 C C . GLU B 1 14 ? 0.363 -35.344 4.398 1 90.56 14 GLU B C 1
ATOM 1781 O O . GLU B 1 14 ? 0.53 -34.188 4.719 1 90.56 14 GLU B O 1
ATOM 1786 N N . LYS B 1 15 ? 0.951 -35.969 3.463 1 87.31 15 LYS B N 1
ATOM 1787 C CA . LYS B 1 15 ? 2.086 -35.312 2.818 1 87.31 15 LYS B CA 1
ATOM 1788 C C . LYS B 1 15 ? 1.617 -34.312 1.769 1 87.31 15 LYS B C 1
ATOM 1790 O O . LYS B 1 15 ? 2.238 -33.281 1.583 1 87.31 15 LYS B O 1
ATOM 1795 N N . THR B 1 16 ? 0.537 -34.625 1.119 1 87.19 16 THR B N 1
ATOM 1796 C CA . THR B 1 16 ? 0.206 -33.844 -0.076 1 87.19 16 THR B CA 1
ATOM 1797 C C . THR B 1 16 ? -1.043 -33 0.155 1 87.19 16 THR B C 1
ATOM 1799 O O . THR B 1 16 ? -1.298 -32.031 -0.584 1 87.19 16 THR B O 1
ATOM 1802 N N . GLY B 1 17 ? -1.911 -33.438 1.147 1 82.44 17 GLY B N 1
ATOM 1803 C CA . GLY B 1 17 ? -3.184 -32.781 1.386 1 82.44 17 GLY B CA 1
ATOM 1804 C C . GLY B 1 17 ? -4.246 -33.156 0.37 1 82.44 17 GLY B C 1
ATOM 1805 O O . GLY B 1 17 ? -5.363 -32.625 0.414 1 82.44 17 GLY B O 1
ATOM 1806 N N . ALA B 1 18 ? -3.891 -34.125 -0.481 1 86.56 18 ALA B N 1
ATOM 1807 C CA . ALA B 1 18 ? -4.84 -34.531 -1.518 1 86.56 18 ALA B CA 1
ATOM 1808 C C . ALA B 1 18 ? -5.969 -35.375 -0.933 1 86.56 18 ALA B C 1
ATOM 1810 O O . ALA B 1 18 ? -5.836 -35.906 0.161 1 86.56 18 ALA B O 1
ATOM 1811 N N . GLY B 1 19 ? -7.051 -35.406 -1.605 1 85.75 19 GLY B N 1
ATOM 1812 C CA . GLY B 1 19 ? -8.164 -36.219 -1.155 1 85.75 19 GLY B CA 1
ATOM 1813 C C . GLY B 1 19 ? -7.82 -37.719 -1.076 1 85.75 19 GLY B C 1
ATOM 1814 O O . GLY B 1 19 ? -6.957 -38.188 -1.812 1 85.75 19 GLY B O 1
ATOM 1815 N N . MET B 1 20 ? -8.492 -38.312 -0.255 1 90.38 20 MET B N 1
ATOM 1816 C CA . MET B 1 20 ? -8.25 -39.719 0.036 1 90.38 20 MET B CA 1
ATOM 1817 C C . MET B 1 20 ? -8.305 -40.562 -1.238 1 90.38 20 MET B C 1
ATOM 1819 O O . MET B 1 20 ? -7.387 -41.344 -1.512 1 90.38 20 MET B O 1
ATOM 1823 N N . MET B 1 21 ? -9.344 -40.312 -2.002 1 90.69 21 MET B N 1
ATOM 1824 C CA . MET B 1 21 ? -9.539 -41.125 -3.201 1 90.69 21 MET B CA 1
ATOM 1825 C C . MET B 1 21 ? -8.469 -40.812 -4.246 1 90.69 21 MET B C 1
ATOM 1827 O O . MET B 1 21 ? -8.023 -41.688 -4.965 1 90.69 21 MET B O 1
ATOM 1831 N N . ASP B 1 22 ? -8.07 -39.625 -4.309 1 91.06 22 ASP B N 1
ATOM 1832 C CA . ASP B 1 22 ? -7 -39.25 -5.227 1 91.06 22 ASP B CA 1
ATOM 1833 C C . ASP B 1 22 ? -5.68 -39.906 -4.832 1 91.06 22 ASP B C 1
ATOM 1835 O O . ASP B 1 22 ? -4.922 -40.344 -5.695 1 91.06 22 ASP B O 1
ATOM 1839 N N . CYS B 1 23 ? -5.465 -40 -3.547 1 94.56 23 CYS B N 1
ATOM 1840 C CA . CYS B 1 23 ? -4.262 -40.656 -3.061 1 94.56 23 CYS B CA 1
ATOM 1841 C C . CYS B 1 23 ? -4.277 -42.156 -3.416 1 94.56 23 CYS B C 1
ATOM 1843 O O . CYS B 1 23 ? -3.273 -42.688 -3.881 1 94.56 23 CYS B O 1
ATOM 1845 N N . LYS B 1 24 ? -5.434 -42.688 -3.209 1 94.38 24 LYS B N 1
ATOM 1846 C CA . LYS B 1 24 ? -5.57 -44.125 -3.537 1 94.38 24 LYS B CA 1
ATOM 1847 C C . LYS B 1 24 ? -5.316 -44.344 -5.02 1 94.38 24 LYS B C 1
ATOM 1849 O O . LYS B 1 24 ? -4.574 -45.281 -5.387 1 94.38 24 LYS B O 1
ATOM 1854 N N . LYS B 1 25 ? -5.855 -43.531 -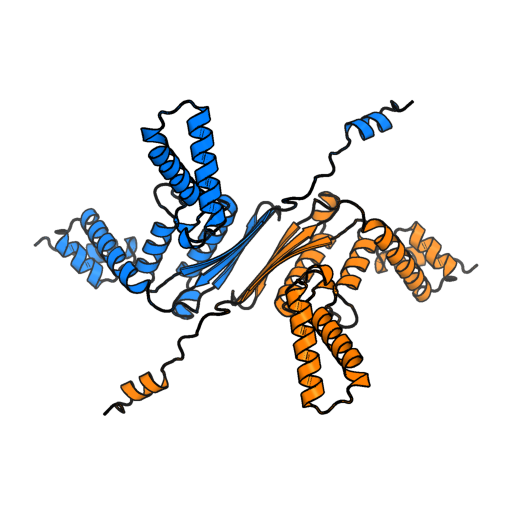5.828 1 94.88 25 LYS B N 1
ATOM 1855 C CA . LYS B 1 25 ? -5.695 -43.688 -7.27 1 94.88 25 LYS B CA 1
ATOM 1856 C C . LYS B 1 25 ? -4.246 -43.469 -7.691 1 94.88 25 LYS B C 1
ATOM 1858 O O . LYS B 1 25 ? -3.717 -44.188 -8.531 1 94.88 25 LYS B O 1
ATOM 1863 N N . ALA B 1 26 ? -3.633 -42.5 -7.109 1 95.62 26 ALA B N 1
ATOM 1864 C CA . ALA B 1 26 ? -2.242 -42.219 -7.434 1 95.62 26 ALA B CA 1
ATOM 1865 C C . ALA B 1 26 ? -1.322 -43.375 -7.039 1 95.62 26 ALA B C 1
ATOM 1867 O O . ALA B 1 26 ? -0.424 -43.75 -7.801 1 95.62 26 ALA B O 1
ATOM 1868 N N . LEU B 1 27 ? -1.612 -43.938 -5.867 1 96.56 27 LEU B N 1
ATOM 1869 C CA . LEU B 1 27 ? -0.813 -45.062 -5.406 1 96.56 27 LEU B CA 1
ATOM 1870 C C . LEU B 1 27 ? -1.008 -46.281 -6.312 1 96.56 27 LEU B C 1
ATOM 1872 O O . LEU B 1 27 ? -0.047 -47 -6.621 1 96.56 27 LEU B O 1
ATOM 1876 N N . THR B 1 28 ? -2.213 -46.438 -6.699 1 95.38 28 THR B N 1
ATOM 1877 C CA . THR B 1 28 ? -2.516 -47.531 -7.609 1 95.38 28 THR B CA 1
ATOM 1878 C C . THR B 1 28 ? -1.791 -47.344 -8.938 1 95.38 28 THR B C 1
ATOM 1880 O O . THR B 1 28 ? -1.136 -48.25 -9.43 1 95.38 28 THR B O 1
ATOM 1883 N N . GLU B 1 29 ? -1.865 -46.156 -9.453 1 95.06 29 GLU B N 1
ATOM 1884 C CA . GLU B 1 29 ? -1.203 -45.844 -10.711 1 95.06 29 GLU B CA 1
ATOM 1885 C C . GLU B 1 29 ? 0.312 -45.969 -10.594 1 95.06 29 GLU B C 1
ATOM 1887 O O . GLU B 1 29 ? 0.986 -46.375 -11.547 1 95.06 29 GLU B O 1
ATOM 1892 N N . ALA B 1 30 ? 0.82 -45.75 -9.391 1 95.5 30 ALA B N 1
ATOM 1893 C CA . ALA B 1 30 ? 2.258 -45.75 -9.141 1 95.5 30 ALA B CA 1
ATOM 1894 C C . ALA B 1 30 ? 2.721 -47.125 -8.688 1 95.5 30 ALA B C 1
ATOM 1896 O O . ALA B 1 30 ? 3.891 -47.344 -8.344 1 95.5 30 ALA B O 1
ATOM 1897 N N . GLY B 1 31 ? 1.871 -48.062 -8.609 1 93.19 31 GLY B N 1
ATOM 1898 C CA . GLY B 1 31 ? 2.215 -49.406 -8.18 1 93.19 31 GLY B CA 1
ATOM 1899 C C . GLY B 1 31 ? 2.691 -49.469 -6.738 1 93.19 31 GLY B C 1
ATOM 1900 O O . GLY B 1 31 ? 3.613 -50.219 -6.414 1 93.19 31 GLY B O 1
ATOM 1901 N N . GLY B 1 32 ? 2.213 -48.5 -5.98 1 93 32 GLY B N 1
ATOM 1902 C CA . GLY B 1 32 ? 2.527 -48.5 -4.562 1 93 32 GLY B CA 1
ATOM 1903 C C . GLY B 1 32 ? 3.783 -47.719 -4.227 1 93 32 GLY B C 1
ATOM 1904 O O . GLY B 1 32 ? 4.199 -47.688 -3.066 1 93 32 GLY B O 1
ATOM 1905 N N . ASP B 1 33 ? 4.395 -47.156 -5.227 1 94.75 33 ASP B N 1
ATOM 1906 C CA . ASP B 1 33 ? 5.57 -46.312 -5.012 1 94.75 33 ASP B CA 1
ATOM 1907 C C . ASP B 1 33 ? 5.164 -44.906 -4.547 1 94.75 33 ASP B C 1
ATOM 1909 O O . ASP B 1 33 ? 4.566 -44.156 -5.309 1 94.75 33 ASP B O 1
ATOM 1913 N N . LEU B 1 34 ? 5.488 -44.625 -3.307 1 93.75 34 LEU B N 1
ATOM 1914 C CA . LEU B 1 34 ? 5.055 -43.375 -2.695 1 93.75 34 LEU B CA 1
ATOM 1915 C C . LEU B 1 34 ? 5.59 -42.156 -3.473 1 93.75 34 LEU B C 1
ATOM 1917 O O . LEU B 1 34 ? 4.863 -41.188 -3.707 1 93.75 34 LEU B O 1
ATOM 1921 N N . ALA B 1 35 ? 6.855 -42.25 -3.883 1 94.19 35 ALA B N 1
ATOM 1922 C CA . ALA B 1 35 ? 7.473 -41.125 -4.602 1 94.19 35 ALA B CA 1
ATOM 1923 C C . ALA B 1 35 ? 6.801 -40.938 -5.953 1 94.19 35 ALA B C 1
ATOM 1925 O O . ALA B 1 35 ? 6.5 -39.781 -6.328 1 94.19 35 ALA B O 1
ATOM 1926 N N . LYS B 1 36 ? 6.578 -41.969 -6.633 1 94.94 36 LYS B N 1
ATOM 1927 C CA . LYS B 1 36 ? 5.891 -41.875 -7.922 1 94.94 36 LYS B CA 1
ATOM 1928 C C . LYS B 1 36 ? 4.453 -41.406 -7.746 1 94.94 36 LYS B C 1
ATOM 1930 O O . LYS B 1 36 ? 3.934 -40.656 -8.578 1 94.94 36 LYS B O 1
ATOM 1935 N N . ALA B 1 37 ? 3.836 -41.844 -6.719 1 95.44 37 ALA B N 1
ATOM 1936 C CA . ALA B 1 37 ? 2.465 -41.406 -6.438 1 95.44 37 ALA B CA 1
ATOM 1937 C C . ALA B 1 37 ? 2.391 -39.906 -6.191 1 95.44 37 ALA B C 1
ATOM 1939 O O . ALA B 1 37 ? 1.447 -39.25 -6.629 1 95.44 37 ALA B O 1
ATOM 1940 N N . GLU B 1 38 ? 3.357 -39.438 -5.465 1 93.06 38 GLU B N 1
ATOM 1941 C CA . GLU B 1 38 ? 3.424 -38 -5.242 1 93.06 38 GLU B CA 1
ATOM 1942 C C . GLU B 1 38 ? 3.525 -37.219 -6.562 1 93.06 38 GLU B C 1
ATOM 1944 O O . GLU B 1 38 ? 2.893 -36.188 -6.73 1 93.06 38 GLU B O 1
ATOM 1949 N N . GLU B 1 39 ? 4.32 -37.75 -7.422 1 93 39 GLU B N 1
ATOM 1950 C CA . GLU B 1 39 ? 4.492 -37.125 -8.734 1 93 39 GLU B CA 1
ATOM 1951 C C . GLU B 1 39 ? 3.189 -37.156 -9.523 1 93 39 GLU B C 1
ATOM 1953 O O . GLU B 1 39 ? 2.846 -36.188 -10.188 1 93 39 GLU B O 1
ATOM 1958 N N . VAL B 1 40 ? 2.555 -38.281 -9.492 1 93.88 40 VAL B N 1
ATOM 1959 C CA . VAL B 1 40 ? 1.268 -38.406 -10.164 1 93.88 40 VAL B CA 1
ATOM 1960 C C . VAL B 1 40 ? 0.291 -37.344 -9.625 1 93.88 40 VAL B C 1
ATOM 1962 O O . VAL B 1 40 ? -0.388 -36.688 -10.391 1 93.88 40 VAL B O 1
ATOM 1965 N N . LEU B 1 41 ? 0.244 -37.219 -8.312 1 92.44 41 LEU B N 1
ATOM 1966 C CA . LEU B 1 41 ? -0.646 -36.25 -7.676 1 92.44 41 LEU B CA 1
ATOM 1967 C C . LEU B 1 41 ? -0.282 -34.812 -8.078 1 92.44 41 LEU B C 1
ATOM 1969 O O . LEU B 1 41 ? -1.166 -34 -8.328 1 92.44 41 LEU B O 1
ATOM 1973 N N . ARG B 1 42 ? 0.951 -34.625 -8.148 1 88.94 42 ARG B N 1
ATOM 1974 C CA . ARG B 1 42 ? 1.41 -33.281 -8.531 1 88.94 42 ARG B CA 1
ATOM 1975 C C . ARG B 1 42 ? 0.949 -32.938 -9.945 1 88.94 42 ARG B C 1
ATOM 1977 O O . ARG B 1 42 ? 0.421 -31.844 -10.18 1 88.94 42 ARG B O 1
ATOM 1984 N N . LYS B 1 43 ? 1.144 -33.812 -10.844 1 91.31 43 LYS B N 1
ATOM 1985 C CA . LYS B 1 43 ? 0.735 -33.594 -12.227 1 91.31 43 LYS B CA 1
ATOM 1986 C C . LYS B 1 43 ? -0.772 -33.375 -12.328 1 91.31 43 LYS B C 1
ATOM 1988 O O . LYS B 1 43 ? -1.229 -32.469 -13.023 1 91.31 43 LYS B O 1
ATOM 1993 N N . LYS B 1 44 ? -1.465 -34.156 -11.656 1 90.31 44 LYS B N 1
ATOM 1994 C CA . LYS B 1 44 ? -2.918 -34 -11.641 1 90.31 44 LYS B CA 1
ATOM 1995 C C . LYS B 1 44 ? -3.332 -32.688 -11 1 90.31 44 LYS B C 1
ATOM 1997 O O . LYS B 1 44 ? -4.254 -32 -11.484 1 90.31 44 LYS B O 1
ATOM 2002 N N . GLY B 1 45 ? -2.664 -32.406 -9.961 1 88.5 45 GLY B N 1
ATOM 2003 C CA . GLY B 1 45 ? -2.914 -31.125 -9.297 1 88.5 45 GLY B CA 1
ATOM 2004 C C . GLY B 1 45 ? -2.68 -29.922 -10.195 1 88.5 45 GLY B C 1
ATOM 2005 O O . GLY B 1 45 ? -3.477 -28.984 -10.203 1 88.5 45 GLY B O 1
ATOM 2006 N N . LEU B 1 46 ? -1.664 -30.031 -10.953 1 88.44 46 LEU B N 1
ATOM 2007 C CA . LEU B 1 46 ? -1.34 -28.953 -11.875 1 88.44 46 LEU B CA 1
ATOM 2008 C C . LEU B 1 46 ? -2.414 -28.812 -12.953 1 88.44 46 LEU B C 1
ATOM 2010 O O . LEU B 1 46 ? -2.816 -27.703 -13.289 1 88.44 46 LEU B O 1
ATOM 2014 N N . SER B 1 47 ? -2.797 -29.922 -13.414 1 89.38 47 SER B N 1
ATOM 2015 C CA . SER B 1 47 ? -3.857 -29.906 -14.422 1 89.38 47 SER B CA 1
ATOM 2016 C C . SER B 1 47 ? -5.156 -29.344 -13.852 1 89.38 47 SER B C 1
ATOM 2018 O O . SER B 1 47 ? -5.832 -28.547 -14.5 1 89.38 47 SER B O 1
ATOM 2020 N N . ALA B 1 48 ? -5.449 -29.781 -12.695 1 89.06 48 ALA B N 1
ATOM 2021 C CA . ALA B 1 48 ? -6.66 -29.297 -12.047 1 89.06 48 ALA B CA 1
ATOM 2022 C C . ALA B 1 48 ? -6.582 -27.797 -11.789 1 89.06 48 ALA B C 1
ATOM 2024 O O . ALA B 1 48 ? -7.566 -27.078 -11.977 1 89.06 48 ALA B O 1
ATOM 2025 N N . ALA B 1 49 ? -5.473 -27.359 -11.375 1 91.31 49 ALA B N 1
ATOM 2026 C CA . ALA B 1 49 ? -5.254 -25.938 -11.109 1 91.31 49 ALA B CA 1
ATOM 2027 C C . ALA B 1 49 ? -5.434 -25.109 -12.375 1 91.31 49 ALA B C 1
ATOM 2029 O O . ALA B 1 49 ? -6.039 -24.031 -12.344 1 91.31 49 ALA B O 1
ATOM 2030 N N . ALA B 1 50 ? -4.949 -25.625 -13.43 1 91.56 50 ALA B N 1
ATOM 2031 C CA . ALA B 1 50 ? -5.039 -24.906 -14.703 1 91.56 50 ALA B CA 1
ATOM 2032 C C . ALA B 1 50 ? -6.492 -24.719 -15.125 1 91.56 50 ALA B C 1
ATOM 2034 O O . ALA B 1 50 ? -6.852 -23.672 -15.688 1 91.56 50 ALA B O 1
ATOM 2035 N N . LYS B 1 51 ? -7.285 -25.609 -14.797 1 91.31 51 LYS B N 1
ATOM 2036 C CA . LYS B 1 51 ? -8.695 -25.562 -15.18 1 91.31 51 LYS B CA 1
ATOM 2037 C C . LYS B 1 51 ? -9.461 -24.547 -14.344 1 91.31 51 LYS B C 1
ATOM 2039 O O . LYS B 1 51 ? -10.555 -24.125 -14.719 1 91.31 51 LYS B O 1
ATOM 2044 N N . LYS B 1 52 ? -8.922 -24.141 -13.266 1 92.12 52 LYS B N 1
ATOM 2045 C CA . LYS B 1 52 ? -9.625 -23.266 -12.328 1 92.12 52 LYS B CA 1
ATOM 2046 C C . LYS B 1 52 ? -9.25 -21.812 -12.562 1 92.12 52 LYS B C 1
ATOM 2048 O O . LYS B 1 52 ? -9.938 -20.906 -12.078 1 92.12 52 LYS B O 1
ATOM 2053 N N . THR B 1 53 ? -8.195 -21.547 -13.266 1 88.88 53 THR B N 1
ATOM 2054 C CA . THR B 1 53 ? -7.668 -20.203 -13.438 1 88.88 53 THR B CA 1
ATOM 2055 C C . THR B 1 53 ? -8.695 -19.297 -14.117 1 88.88 53 THR B C 1
ATOM 2057 O O . THR B 1 53 ? -8.672 -18.078 -13.953 1 88.88 53 THR B O 1
ATOM 2060 N N . GLY B 1 54 ? -9.656 -19.781 -14.734 1 89.19 54 GLY B N 1
ATOM 2061 C CA . GLY B 1 54 ? -10.641 -18.984 -15.445 1 89.19 54 GLY B CA 1
ATOM 2062 C C . GLY B 1 54 ? -11.852 -18.625 -14.602 1 89.19 54 GLY B C 1
ATOM 2063 O O . GLY B 1 54 ? -12.656 -17.781 -14.992 1 89.19 54 GLY B O 1
ATOM 2064 N N . ARG B 1 55 ? -11.977 -19.234 -13.453 1 93.19 55 ARG B N 1
ATOM 2065 C CA . ARG B 1 55 ? -13.102 -18.953 -12.562 1 93.19 55 ARG B CA 1
ATOM 2066 C C . ARG B 1 55 ? -12.977 -17.578 -11.922 1 93.19 55 ARG B C 1
ATOM 2068 O O . ARG B 1 55 ? -11.867 -17.109 -11.656 1 93.19 55 ARG B O 1
ATOM 2075 N N . ALA B 1 56 ? -14.148 -16.938 -11.703 1 93.88 56 ALA B N 1
ATOM 2076 C CA . ALA B 1 56 ? -14.141 -15.633 -11.07 1 93.88 56 ALA B CA 1
ATOM 2077 C C . ALA B 1 56 ? -13.641 -15.719 -9.625 1 93.88 56 ALA B C 1
ATOM 2079 O O . ALA B 1 56 ? -14.109 -16.562 -8.852 1 93.88 56 ALA B O 1
ATOM 2080 N N . ALA B 1 57 ? -12.695 -15 -9.305 1 96.5 57 ALA B N 1
ATOM 2081 C CA . ALA B 1 57 ? -12.156 -14.883 -7.949 1 96.5 57 ALA B CA 1
ATOM 2082 C C . ALA B 1 57 ? -12.336 -13.461 -7.41 1 96.5 57 ALA B C 1
ATOM 2084 O O . ALA B 1 57 ? -11.531 -12.578 -7.707 1 96.5 57 ALA B O 1
ATOM 2085 N N . THR B 1 58 ? -13.375 -13.227 -6.559 1 96.62 58 THR B N 1
ATOM 2086 C CA . THR B 1 58 ? -13.672 -11.867 -6.113 1 96.62 58 THR B CA 1
ATOM 2087 C C . THR B 1 58 ? -13.492 -11.742 -4.602 1 96.62 58 THR B C 1
ATOM 2089 O O . THR B 1 58 ? -13.477 -10.633 -4.062 1 96.62 58 THR B O 1
ATOM 2092 N N . GLU B 1 59 ? -13.406 -12.891 -3.9 1 98 59 GLU B N 1
ATOM 2093 C CA . GLU B 1 59 ? -13.117 -12.883 -2.469 1 98 59 GLU B CA 1
ATOM 2094 C C . GLU B 1 59 ? -11.609 -12.922 -2.213 1 98 59 GLU B C 1
ATOM 2096 O O . GLU B 1 59 ? -10.812 -12.75 -3.137 1 98 59 GLU B O 1
ATOM 2101 N N . GLY B 1 60 ? -11.219 -13.031 -1.004 1 98.69 60 GLY B N 1
ATOM 2102 C CA . GLY B 1 60 ? -9.797 -13.086 -0.697 1 98.69 60 GLY B CA 1
ATOM 2103 C C . GLY B 1 60 ? -9.398 -12.195 0.465 1 98.69 60 GLY B C 1
ATOM 2104 O O . GLY B 1 60 ? -10.125 -12.102 1.455 1 98.69 60 GLY B O 1
ATOM 2105 N N . ALA B 1 61 ? -8.148 -11.586 0.301 1 98.81 61 ALA B N 1
ATOM 2106 C CA . ALA B 1 61 ? -7.637 -10.758 1.388 1 98.81 61 ALA B CA 1
ATOM 2107 C C . ALA B 1 61 ? -6.672 -9.695 0.862 1 98.81 61 ALA B C 1
ATOM 2109 O O . ALA B 1 61 ? -5.91 -9.953 -0.073 1 98.81 61 ALA B O 1
ATOM 2110 N N . VAL B 1 62 ? -6.781 -8.539 1.456 1 98.94 62 VAL B N 1
ATOM 2111 C CA . VAL B 1 62 ? -5.707 -7.551 1.396 1 98.94 62 VAL B CA 1
ATOM 2112 C C . VAL B 1 62 ? -4.785 -7.715 2.604 1 98.94 62 VAL B C 1
ATOM 2114 O O . VAL B 1 62 ? -5.25 -7.773 3.744 1 98.94 62 VAL B O 1
ATOM 2117 N N . ALA B 1 63 ? -3.48 -7.82 2.363 1 98.81 63 ALA B N 1
ATOM 2118 C CA . ALA B 1 63 ? -2.508 -7.98 3.439 1 98.81 63 ALA B CA 1
ATOM 2119 C C . ALA B 1 63 ? -1.346 -7.004 3.277 1 98.81 63 ALA B C 1
ATOM 2121 O O . ALA B 1 63 ? -1.187 -6.391 2.221 1 98.81 63 ALA B O 1
ATOM 2122 N N . SER B 1 64 ? -0.62 -6.828 4.387 1 98.88 64 SER B N 1
ATOM 2123 C CA . SER B 1 64 ? 0.535 -5.938 4.371 1 98.88 64 SER B CA 1
ATOM 2124 C C . SER B 1 64 ? 1.752 -6.598 5.012 1 98.88 64 SER B C 1
ATOM 2126 O O . SER B 1 64 ? 1.62 -7.598 5.719 1 98.88 64 SER B O 1
ATOM 2128 N N . TYR B 1 65 ? 2.889 -6.145 4.68 1 98.88 65 TYR B N 1
ATOM 2129 C CA . TYR B 1 65 ? 4.16 -6.516 5.293 1 98.88 65 TYR B CA 1
ATOM 2130 C C . TYR B 1 65 ? 5.074 -5.305 5.43 1 98.88 65 TYR B C 1
ATOM 2132 O O . TYR B 1 65 ? 5.324 -4.594 4.453 1 98.88 65 TYR B O 1
ATOM 2140 N N . ILE B 1 66 ? 5.457 -4.977 6.648 1 98.81 66 ILE B N 1
ATOM 2141 C CA . ILE B 1 66 ? 6.41 -3.904 6.926 1 98.81 66 ILE B CA 1
ATOM 2142 C C . ILE B 1 66 ? 7.762 -4.5 7.309 1 98.81 66 ILE B C 1
ATOM 2144 O O . ILE B 1 66 ? 7.84 -5.391 8.156 1 98.81 66 ILE B O 1
ATOM 2148 N N . HIS B 1 67 ? 8.742 -3.994 6.645 1 98.31 67 HIS B N 1
ATOM 2149 C CA . HIS B 1 67 ? 10.086 -4.531 6.855 1 98.31 67 HIS B CA 1
ATOM 2150 C C . HIS B 1 67 ? 11.039 -3.451 7.352 1 98.31 67 HIS B C 1
ATOM 2152 O O . HIS B 1 67 ? 10.898 -2.279 6.996 1 98.31 67 HIS B O 1
ATOM 2158 N N . MET B 1 68 ? 12.055 -3.865 8.242 1 96.12 68 MET B N 1
ATOM 2159 C CA . MET B 1 68 ? 13.148 -3.025 8.727 1 96.12 68 MET B CA 1
ATOM 2160 C C . MET B 1 68 ? 12.609 -1.766 9.398 1 96.12 68 MET B C 1
ATOM 2162 O O . MET B 1 68 ? 13.047 -0.657 9.086 1 96.12 68 MET B O 1
ATOM 2166 N N . GLY B 1 69 ? 11.602 -1.905 10.172 1 94.19 69 GLY B N 1
ATOM 2167 C CA . GLY B 1 69 ? 11.094 -0.822 11 1 94.19 69 GLY B CA 1
ATOM 2168 C C . GLY B 1 69 ? 10.445 0.289 10.195 1 94.19 69 GLY B C 1
ATOM 2169 O O . GLY B 1 69 ? 10.562 1.465 10.547 1 94.19 69 GLY B O 1
ATOM 2170 N N . GLY B 1 70 ? 9.898 -0.033 9.016 1 97.81 70 GLY B N 1
ATOM 2171 C CA . GLY B 1 70 ? 9.18 0.966 8.25 1 97.81 70 GLY B CA 1
ATOM 2172 C C . GLY B 1 70 ? 9.969 1.501 7.07 1 97.81 70 GLY B C 1
ATOM 2173 O O . GLY B 1 70 ? 9.594 2.504 6.465 1 97.81 70 GLY B O 1
ATOM 2174 N N . LYS B 1 71 ? 11.031 0.904 6.781 1 98.31 71 LYS B N 1
ATOM 2175 C CA . LYS B 1 71 ? 11.82 1.342 5.633 1 98.31 71 LYS B CA 1
ATOM 2176 C C . LYS B 1 71 ? 11.227 0.817 4.328 1 98.31 71 LYS B C 1
ATOM 2178 O O . LYS B 1 71 ? 11.375 1.443 3.277 1 98.31 71 LYS B O 1
ATOM 2183 N N . ILE B 1 72 ? 10.641 -0.405 4.43 1 98.81 72 ILE B N 1
ATOM 2184 C CA . ILE B 1 72 ? 9.938 -0.997 3.297 1 98.81 72 ILE B CA 1
ATOM 2185 C C . ILE B 1 72 ? 8.531 -1.401 3.723 1 98.81 72 ILE B C 1
ATOM 2187 O O . ILE B 1 72 ? 8.336 -1.952 4.809 1 98.81 72 ILE B O 1
ATOM 2191 N N . GLY B 1 73 ? 7.551 -1.094 2.904 1 98.94 73 GLY B N 1
ATOM 2192 C CA . GLY B 1 73 ? 6.184 -1.542 3.125 1 98.94 73 GLY B CA 1
ATOM 2193 C C . GLY B 1 73 ? 5.527 -2.082 1.87 1 98.94 73 GLY B C 1
ATOM 2194 O O . GLY B 1 73 ? 5.762 -1.575 0.771 1 98.94 73 GLY B O 1
ATOM 2195 N N . VAL B 1 74 ? 4.703 -3.127 2.102 1 98.94 74 VAL B N 1
ATOM 2196 C CA . VAL B 1 74 ? 3.992 -3.76 0.997 1 98.94 74 VAL B CA 1
ATOM 2197 C C . VAL B 1 74 ? 2.51 -3.879 1.336 1 98.94 74 VAL B C 1
ATOM 2199 O O . VAL B 1 74 ? 2.148 -4.168 2.48 1 98.94 74 VAL B O 1
ATOM 2202 N N . LEU B 1 75 ? 1.688 -3.598 0.376 1 98.94 75 LEU B N 1
ATOM 2203 C CA . LEU B 1 75 ? 0.269 -3.934 0.353 1 98.94 75 LEU B CA 1
ATOM 2204 C C . LEU B 1 75 ? -0.055 -4.844 -0.829 1 98.94 75 LEU B C 1
ATOM 2206 O O . LEU B 1 75 ? 0.395 -4.594 -1.949 1 98.94 75 LEU B O 1
ATOM 2210 N N . VAL B 1 76 ? -0.804 -5.984 -0.578 1 98.94 76 VAL B N 1
ATOM 2211 C CA . VAL B 1 76 ? -1.096 -6.898 -1.676 1 98.94 76 VAL B CA 1
ATOM 2212 C C . VAL B 1 76 ? -2.535 -7.398 -1.562 1 98.94 76 VAL B C 1
ATOM 2214 O O . VAL B 1 76 ? -3.035 -7.625 -0.458 1 98.94 76 VAL B O 1
ATOM 2217 N N . GLU B 1 77 ? -3.191 -7.477 -2.672 1 98.94 77 GLU B N 1
ATOM 2218 C CA . GLU B 1 77 ? -4.496 -8.125 -2.76 1 98.94 77 GLU B CA 1
ATOM 2219 C C . GLU B 1 77 ? -4.398 -9.469 -3.482 1 98.94 77 GLU B C 1
ATOM 2221 O O . GLU B 1 77 ? -3.916 -9.531 -4.613 1 98.94 77 GLU B O 1
ATOM 2226 N N . VAL B 1 78 ? -4.793 -10.523 -2.814 1 98.94 78 VAL B N 1
ATOM 2227 C CA . VAL B 1 78 ? -4.898 -11.859 -3.387 1 98.94 78 VAL B CA 1
ATOM 2228 C C . VAL B 1 78 ? -6.348 -12.336 -3.322 1 98.94 78 VAL B C 1
ATOM 2230 O O . VAL B 1 78 ? -6.984 -12.266 -2.27 1 98.94 78 VAL B O 1
ATOM 2233 N N . ASN B 1 79 ? -6.801 -12.805 -4.457 1 98.75 79 ASN B N 1
ATOM 2234 C CA . ASN B 1 79 ? -8.219 -13.156 -4.547 1 98.75 79 ASN B CA 1
ATOM 2235 C C . ASN B 1 79 ? -8.414 -14.664 -4.633 1 98.75 79 ASN B C 1
ATOM 2237 O O . ASN B 1 79 ? -7.531 -15.383 -5.117 1 98.75 79 ASN B O 1
ATOM 2241 N N . CYS B 1 80 ? -9.531 -15.141 -4.188 1 98.38 80 CYS B N 1
ATOM 2242 C CA . CYS B 1 80 ? -10.031 -16.5 -4.301 1 98.38 80 CYS B CA 1
ATOM 2243 C C . CYS B 1 80 ? -11.523 -16.516 -4.586 1 98.38 80 CYS B C 1
ATOM 2245 O O . CYS B 1 80 ? -12.133 -15.461 -4.773 1 98.38 80 CYS B O 1
ATOM 2247 N N . GLU B 1 81 ? -12.117 -17.656 -4.715 1 97.5 81 GLU B N 1
ATOM 2248 C CA . GLU B 1 81 ? -13.508 -17.75 -5.148 1 97.5 81 GLU B CA 1
ATOM 2249 C C . GLU B 1 81 ? -14.469 -17.5 -3.99 1 97.5 81 GLU B C 1
ATOM 2251 O O . GLU B 1 81 ? -15.492 -16.828 -4.16 1 97.5 81 GLU B O 1
ATOM 2256 N N . THR B 1 82 ? -14.109 -18.016 -2.793 1 97.38 82 THR B N 1
ATOM 2257 C CA . THR B 1 82 ? -15.07 -18 -1.696 1 97.38 82 THR B CA 1
ATOM 2258 C C . THR B 1 82 ? -14.469 -17.344 -0.46 1 97.38 82 THR B C 1
ATOM 2260 O O . THR B 1 82 ? -13.25 -17.344 -0.279 1 97.38 82 THR B O 1
ATOM 2263 N N . ASP B 1 83 ? -15.32 -16.75 0.392 1 96.69 83 ASP B N 1
ATOM 2264 C CA . ASP B 1 83 ? -14.859 -16.125 1.628 1 96.69 83 ASP B CA 1
ATOM 2265 C C . ASP B 1 83 ? -14.398 -17.172 2.641 1 96.69 83 ASP B C 1
ATOM 2267 O O . ASP B 1 83 ? -13.617 -16.875 3.545 1 96.69 83 ASP B O 1
ATOM 2271 N N . PHE B 1 84 ? -14.883 -18.438 2.523 1 97.12 84 PHE B N 1
ATOM 2272 C CA . PHE B 1 84 ? -14.469 -19.531 3.389 1 97.12 84 PHE B CA 1
ATOM 2273 C C . PHE B 1 84 ? -12.984 -19.812 3.236 1 97.12 84 PHE B C 1
ATOM 2275 O O . PHE B 1 84 ? -12.258 -19.922 4.23 1 97.12 84 PHE B O 1
ATOM 2282 N N . VAL B 1 85 ? -12.602 -19.938 1.957 1 97.94 85 VAL B N 1
ATOM 2283 C CA . VAL B 1 85 ? -11.188 -20.203 1.681 1 97.94 85 VAL B CA 1
ATOM 2284 C C . VAL B 1 85 ? -10.344 -19.031 2.15 1 97.94 85 VAL B C 1
ATOM 2286 O O . VAL B 1 85 ? -9.25 -19.219 2.695 1 97.94 85 VAL B O 1
ATOM 2289 N N . ALA B 1 86 ? -10.844 -17.781 1.975 1 98.5 86 ALA B N 1
ATOM 2290 C CA . ALA B 1 86 ? -10.109 -16.578 2.324 1 98.5 86 ALA B CA 1
ATOM 2291 C C . ALA B 1 86 ? -9.719 -16.578 3.801 1 98.5 86 ALA B C 1
ATOM 2293 O O . ALA B 1 86 ? -8.719 -15.961 4.184 1 98.5 86 ALA B O 1
ATOM 2294 N N . ARG B 1 87 ? -10.422 -17.312 4.543 1 97.62 87 ARG B N 1
ATOM 2295 C CA . ARG B 1 87 ? -10.25 -17.25 5.992 1 97.62 87 ARG B CA 1
ATOM 2296 C C . ARG B 1 87 ? -9.344 -18.375 6.484 1 97.62 87 ARG B C 1
ATOM 2298 O O . ARG B 1 87 ? -8.961 -18.406 7.656 1 97.62 87 ARG B O 1
ATOM 2305 N N . THR B 1 88 ? -9.023 -19.297 5.68 1 97.06 88 THR B N 1
ATOM 2306 C CA . THR B 1 88 ? -8.211 -20.438 6.098 1 97.06 88 THR B CA 1
ATOM 2307 C C . THR B 1 88 ? -6.77 -20 6.352 1 97.06 88 THR B C 1
ATOM 2309 O O . THR B 1 88 ? -6.289 -19.047 5.746 1 97.06 88 THR B O 1
ATOM 2312 N N . GLU B 1 89 ? -6.129 -20.781 7.141 1 97.06 89 GLU B N 1
ATOM 2313 C CA . GLU B 1 89 ? -4.727 -20.5 7.441 1 97.06 89 GLU B CA 1
ATOM 2314 C C . GLU B 1 89 ? -3.854 -20.672 6.203 1 97.06 89 GLU B C 1
ATOM 2316 O O . GLU B 1 89 ? -2.881 -19.938 6.016 1 97.06 89 GLU B O 1
ATOM 2321 N N . GLY B 1 90 ? -4.195 -21.641 5.441 1 96.38 90 GLY B N 1
ATOM 2322 C CA . GLY B 1 90 ? -3.441 -21.875 4.223 1 96.38 90 GLY B CA 1
ATOM 2323 C C . GLY B 1 90 ? -3.445 -20.703 3.273 1 96.38 90 GLY B C 1
ATOM 2324 O O . GLY B 1 90 ? -2.393 -20.281 2.789 1 96.38 90 GLY B O 1
ATOM 2325 N N . PHE B 1 91 ? -4.652 -20.141 3.09 1 98.38 91 PHE B N 1
ATOM 2326 C CA . PHE B 1 91 ? -4.77 -18.984 2.207 1 98.38 91 PHE B CA 1
ATOM 2327 C C . PHE B 1 91 ? -4.09 -17.766 2.82 1 98.38 91 PHE B C 1
ATOM 2329 O O . PHE B 1 91 ? -3.312 -17.078 2.152 1 98.38 91 PHE B O 1
ATOM 2336 N N . GLN B 1 92 ? -4.297 -17.547 4.043 1 98.56 92 GLN B N 1
ATOM 2337 C CA . GLN B 1 92 ? -3.695 -16.406 4.723 1 98.56 92 GLN B CA 1
ATOM 2338 C C . GLN B 1 92 ? -2.172 -16.5 4.723 1 98.56 92 GLN B C 1
ATOM 2340 O O . GLN B 1 92 ? -1.479 -15.5 4.551 1 98.56 92 GLN B O 1
ATOM 2345 N N . GLY B 1 93 ? -1.721 -17.703 4.957 1 98.25 93 GLY B N 1
ATOM 2346 C CA . GLY B 1 93 ? -0.285 -17.938 4.891 1 98.25 93 GLY B CA 1
ATOM 2347 C C . GLY B 1 93 ? 0.302 -17.625 3.523 1 98.25 93 GLY B C 1
ATOM 2348 O O . GLY B 1 93 ? 1.365 -17.016 3.424 1 98.25 93 GLY B O 1
ATOM 2349 N N . LEU B 1 94 ? -0.377 -18.047 2.494 1 98.5 94 LEU B N 1
ATOM 2350 C CA . LEU B 1 94 ? 0.06 -17.75 1.132 1 98.5 94 LEU B CA 1
ATOM 2351 C C . LEU B 1 94 ? 0.149 -16.25 0.897 1 98.5 94 LEU B C 1
ATOM 2353 O O . LEU B 1 94 ? 1.145 -15.758 0.36 1 98.5 94 LEU B O 1
ATOM 2357 N N . VAL B 1 95 ? -0.865 -15.508 1.288 1 98.88 95 VAL B N 1
ATOM 2358 C CA . VAL B 1 95 ? -0.93 -14.07 1.08 1 98.88 95 VAL B CA 1
ATOM 2359 C C . VAL B 1 95 ? 0.247 -13.391 1.778 1 98.88 95 VAL B C 1
ATOM 2361 O O . VAL B 1 95 ? 0.888 -12.5 1.209 1 98.88 95 VAL B O 1
ATOM 2364 N N . LYS B 1 96 ? 0.505 -13.852 2.941 1 98.38 96 LYS B N 1
ATOM 2365 C CA . LYS B 1 96 ? 1.623 -13.297 3.699 1 98.38 96 LYS B CA 1
ATOM 2366 C C . LYS B 1 96 ? 2.951 -13.562 2.994 1 98.38 96 LYS B C 1
ATOM 2368 O O . LYS B 1 96 ? 3.799 -12.68 2.9 1 98.38 96 LYS B O 1
ATOM 2373 N N . GLU B 1 97 ? 3.109 -14.727 2.492 1 98.62 97 GLU B N 1
ATOM 2374 C CA . GLU B 1 97 ? 4.34 -15.086 1.791 1 98.62 97 GLU B CA 1
ATOM 2375 C C . GLU B 1 97 ? 4.52 -14.25 0.53 1 98.62 97 GLU B C 1
ATOM 2377 O O . GLU B 1 97 ? 5.637 -13.844 0.199 1 98.62 97 GLU B O 1
ATOM 2382 N N . ILE B 1 98 ? 3.426 -14.055 -0.104 1 98.94 98 ILE B N 1
ATOM 2383 C CA . ILE B 1 98 ? 3.477 -13.234 -1.313 1 98.94 98 ILE B CA 1
ATOM 2384 C C . ILE B 1 98 ? 3.881 -11.812 -0.956 1 98.94 98 ILE B C 1
ATOM 2386 O O . ILE B 1 98 ? 4.688 -11.195 -1.654 1 98.94 98 ILE B O 1
ATOM 2390 N N . ALA B 1 99 ? 3.342 -11.258 0.131 1 98.94 99 ALA B N 1
ATOM 2391 C CA . ALA B 1 99 ? 3.711 -9.914 0.58 1 98.94 99 ALA B CA 1
ATOM 2392 C C . ALA B 1 99 ? 5.203 -9.836 0.89 1 98.94 99 ALA B C 1
ATOM 2394 O O . ALA B 1 99 ? 5.867 -8.859 0.521 1 98.94 99 ALA B O 1
ATOM 2395 N N . MET B 1 100 ? 5.688 -10.812 1.514 1 98.75 100 MET B N 1
ATOM 2396 C CA . MET B 1 100 ? 7.105 -10.859 1.849 1 98.75 100 MET B CA 1
ATOM 2397 C C . MET B 1 100 ? 7.961 -10.945 0.589 1 98.75 100 MET B C 1
ATOM 2399 O O . MET B 1 100 ? 9.008 -10.305 0.5 1 98.75 100 MET B O 1
ATOM 2403 N N . GLN B 1 101 ? 7.512 -11.758 -0.39 1 98.94 101 GLN B N 1
ATOM 2404 C CA . GLN B 1 101 ? 8.188 -11.844 -1.682 1 98.94 101 GLN B CA 1
ATOM 2405 C C . GLN B 1 101 ? 8.297 -10.469 -2.334 1 98.94 101 GLN B C 1
ATOM 2407 O O . GLN B 1 101 ? 9.375 -10.086 -2.811 1 98.94 101 GLN B O 1
ATOM 2412 N N . ILE B 1 102 ? 7.227 -9.766 -2.301 1 98.94 102 ILE B N 1
ATOM 2413 C CA . ILE B 1 102 ? 7.188 -8.453 -2.932 1 98.94 102 ILE B CA 1
ATOM 2414 C C . ILE B 1 102 ? 8.156 -7.512 -2.225 1 98.94 102 ILE B C 1
ATOM 2416 O O . ILE B 1 102 ? 8.875 -6.746 -2.875 1 98.94 102 ILE B O 1
ATOM 2420 N N . ALA B 1 103 ? 8.195 -7.555 -0.896 1 98.88 103 ALA B N 1
ATOM 2421 C CA . ALA B 1 103 ? 9.117 -6.719 -0.137 1 98.88 103 ALA B CA 1
ATOM 2422 C C . ALA B 1 103 ? 10.562 -7.039 -0.496 1 98.88 103 ALA B C 1
ATOM 2424 O O . ALA B 1 103 ? 11.375 -6.133 -0.703 1 98.88 103 ALA B O 1
ATOM 2425 N N . ALA B 1 104 ? 10.844 -8.242 -0.651 1 98.69 104 ALA B N 1
ATOM 2426 C CA . ALA B 1 104 ? 12.219 -8.703 -0.799 1 98.69 104 ALA B CA 1
ATOM 2427 C C . ALA B 1 104 ? 12.695 -8.562 -2.242 1 98.69 104 ALA B C 1
ATOM 2429 O O . ALA B 1 104 ? 13.82 -8.117 -2.488 1 98.69 104 ALA B O 1
ATOM 2430 N N . ALA B 1 105 ? 11.781 -8.906 -3.172 1 98.81 105 ALA B N 1
ATOM 2431 C CA . ALA B 1 105 ? 12.234 -9.078 -4.551 1 98.81 105 ALA B CA 1
ATOM 2432 C C . ALA B 1 105 ? 11.875 -7.859 -5.398 1 98.81 105 ALA B C 1
ATOM 2434 O O . ALA B 1 105 ? 12.289 -7.762 -6.559 1 98.81 105 ALA B O 1
ATOM 2435 N N . SER B 1 106 ? 11.117 -6.98 -4.953 1 98.75 106 SER B N 1
ATOM 2436 C CA . SER B 1 106 ? 10.836 -5.652 -5.484 1 98.75 106 SER B CA 1
ATOM 2437 C C . SER B 1 106 ? 10.297 -5.73 -6.91 1 98.75 106 SER B C 1
ATOM 2439 O O . SER B 1 106 ? 10.797 -5.051 -7.809 1 98.75 106 SER B O 1
ATOM 2441 N N . PRO B 1 107 ? 9.305 -6.582 -7.145 1 98.94 107 PRO B N 1
ATOM 2442 C CA . PRO B 1 107 ? 8.656 -6.512 -8.453 1 98.94 107 PRO B CA 1
ATOM 2443 C C . PRO B 1 107 ? 8.016 -5.152 -8.719 1 98.94 107 PRO B C 1
ATOM 2445 O O . PRO B 1 107 ? 7.758 -4.391 -7.785 1 98.94 107 PRO B O 1
ATOM 2448 N N . ARG B 1 108 ? 7.746 -4.902 -10.047 1 98.81 108 ARG B N 1
ATOM 2449 C CA . ARG B 1 108 ? 7.078 -3.664 -10.43 1 98.81 108 ARG B CA 1
ATOM 2450 C C . ARG B 1 108 ? 5.676 -3.943 -10.969 1 98.81 108 ARG B C 1
ATOM 2452 O O . ARG B 1 108 ? 4.785 -3.098 -10.867 1 98.81 108 ARG B O 1
ATOM 2459 N N . TRP B 1 109 ? 5.52 -5.137 -11.523 1 98.94 109 TRP B N 1
ATOM 2460 C CA . TRP B 1 109 ? 4.23 -5.586 -12.047 1 98.94 109 TRP B CA 1
ATOM 2461 C C . TRP B 1 109 ? 3.912 -6.996 -11.57 1 98.94 109 TRP B C 1
ATOM 2463 O O . TRP B 1 109 ? 4.805 -7.73 -11.133 1 98.94 109 TRP B O 1
ATOM 2473 N N . VAL B 1 110 ? 2.619 -7.344 -11.641 1 98.94 110 VAL B N 1
ATOM 2474 C CA . VAL B 1 110 ? 2.248 -8.703 -11.266 1 98.94 110 VAL B CA 1
ATOM 2475 C C . VAL B 1 110 ? 2.594 -9.664 -12.398 1 98.94 110 VAL B C 1
ATOM 2477 O O . VAL B 1 110 ? 3.275 -10.672 -12.188 1 98.94 110 VAL B O 1
ATOM 2480 N N . ARG B 1 111 ? 2.148 -9.336 -13.633 1 98.62 111 ARG B N 1
ATOM 2481 C CA . ARG B 1 111 ? 2.33 -10.188 -14.805 1 98.62 111 ARG B CA 1
ATOM 2482 C C . ARG B 1 111 ? 2.984 -9.406 -15.945 1 98.62 111 ARG B C 1
ATOM 2484 O O . ARG B 1 111 ? 2.885 -8.18 -16 1 98.62 111 ARG B O 1
ATOM 2491 N N . ARG B 1 112 ? 3.572 -10.109 -16.859 1 98.19 112 ARG B N 1
ATOM 2492 C CA . ARG B 1 112 ? 4.316 -9.469 -17.938 1 98.19 112 ARG B CA 1
ATOM 2493 C C . ARG B 1 112 ? 3.387 -8.695 -18.859 1 98.19 112 ARG B C 1
ATOM 2495 O O . ARG B 1 112 ? 3.775 -7.668 -19.422 1 98.19 112 ARG B O 1
ATOM 2502 N N . GLU B 1 113 ? 2.127 -9.133 -18.969 1 98.19 113 GLU B N 1
ATOM 2503 C CA . GLU B 1 113 ? 1.162 -8.453 -19.828 1 98.19 113 GLU B CA 1
ATOM 2504 C C . GLU B 1 113 ? 0.84 -7.059 -19.297 1 98.19 113 GLU B C 1
ATOM 2506 O O . GLU B 1 113 ? 0.278 -6.23 -20.031 1 98.19 113 GLU B O 1
ATOM 2511 N N . GLU B 1 114 ? 1.191 -6.855 -18.031 1 98.5 114 GLU B N 1
ATOM 2512 C CA . GLU B 1 114 ? 0.875 -5.574 -17.391 1 98.5 114 GLU B CA 1
ATOM 2513 C C . GLU B 1 114 ? 1.986 -4.555 -17.625 1 98.5 114 GLU B C 1
ATOM 2515 O O . GLU B 1 114 ? 1.82 -3.371 -17.328 1 98.5 114 GLU B O 1
ATOM 2520 N N . VAL B 1 115 ? 3.041 -4.988 -18.172 1 98.62 115 VAL B N 1
ATOM 2521 C CA . VAL B 1 115 ? 4.133 -4.062 -18.469 1 98.62 115 VAL B CA 1
ATOM 2522 C C . VAL B 1 115 ? 3.771 -3.205 -19.688 1 98.62 115 VAL B C 1
ATOM 2524 O O . VAL B 1 115 ? 3.461 -3.73 -20.75 1 98.62 115 VAL B O 1
ATOM 2527 N N . PRO B 1 116 ? 3.814 -1.935 -19.469 1 98.5 116 PRO B N 1
ATOM 2528 C CA . PRO B 1 116 ? 3.5 -1.074 -20.609 1 98.5 116 PRO B CA 1
ATOM 2529 C C . PRO B 1 116 ? 4.418 -1.324 -21.812 1 98.5 116 PRO B C 1
ATOM 2531 O O . PRO B 1 116 ? 5.617 -1.561 -21.641 1 98.5 116 PRO B O 1
ATOM 2534 N N . ALA B 1 117 ? 3.881 -1.199 -22.953 1 97.69 117 ALA B N 1
ATOM 2535 C CA . ALA B 1 117 ? 4.598 -1.493 -24.203 1 97.69 117 ALA B CA 1
ATOM 2536 C C . ALA B 1 117 ? 5.809 -0.576 -24.359 1 97.69 117 ALA B C 1
ATOM 2538 O O . ALA B 1 117 ? 6.848 -0.995 -24.875 1 97.69 117 ALA B O 1
ATOM 2539 N N . ASP B 1 118 ? 5.59 0.636 -23.984 1 98 118 ASP B N 1
ATOM 2540 C CA . ASP B 1 118 ? 6.68 1.593 -24.125 1 98 118 ASP B CA 1
ATOM 2541 C C . ASP B 1 118 ? 7.852 1.229 -23.203 1 98 118 ASP B C 1
ATOM 2543 O O . ASP B 1 118 ? 9.008 1.464 -23.562 1 98 118 ASP B O 1
ATOM 2547 N N . VAL B 1 119 ? 7.547 0.659 -22.047 1 97.88 119 VAL B N 1
ATOM 2548 C CA . VAL B 1 119 ? 8.594 0.207 -21.125 1 97.88 119 VAL B CA 1
ATOM 2549 C C . VAL B 1 119 ? 9.359 -0.956 -21.766 1 97.88 119 VAL B C 1
ATOM 2551 O O . VAL B 1 119 ? 10.594 -0.975 -21.75 1 97.88 119 VAL B O 1
ATOM 2554 N N . VAL B 1 120 ? 8.664 -1.895 -22.297 1 97.06 120 VAL B N 1
ATOM 2555 C CA . VAL B 1 120 ? 9.273 -3.055 -22.938 1 97.06 120 VAL B CA 1
ATOM 2556 C C . VAL B 1 120 ? 10.141 -2.604 -24.125 1 97.06 120 VAL B C 1
ATOM 2558 O O . VAL B 1 120 ? 11.266 -3.068 -24.281 1 97.06 120 VAL B O 1
ATOM 2561 N N . ALA B 1 121 ? 9.625 -1.696 -24.953 1 96.19 121 ALA B N 1
ATOM 2562 C CA . ALA B 1 121 ? 10.359 -1.183 -26.094 1 96.19 121 ALA B CA 1
ATOM 2563 C C . ALA B 1 121 ? 11.656 -0.499 -25.672 1 96.19 121 ALA B C 1
ATOM 2565 O O . ALA B 1 121 ? 12.703 -0.687 -26.281 1 96.19 121 ALA B O 1
ATOM 2566 N N . LYS B 1 122 ? 11.523 0.297 -24.672 1 96.88 122 LYS B N 1
ATOM 2567 C CA . LYS B 1 122 ? 12.695 0.989 -24.156 1 96.88 122 LYS B CA 1
ATOM 2568 C C . LYS B 1 122 ? 13.75 -0.004 -23.672 1 96.88 122 LYS B C 1
ATOM 2570 O O . LYS B 1 122 ? 14.938 0.172 -23.922 1 96.88 122 LYS B O 1
ATOM 2575 N N . GLU B 1 123 ? 13.273 -1.016 -22.938 1 95.81 123 GLU B N 1
ATOM 2576 C CA . GLU B 1 123 ? 14.195 -2.041 -22.469 1 95.81 123 GLU B CA 1
ATOM 2577 C C . GLU B 1 123 ? 14.875 -2.756 -23.625 1 95.81 123 GLU B C 1
ATOM 2579 O O . GLU B 1 123 ? 16.078 -3.049 -23.578 1 95.81 123 GLU B O 1
ATOM 2584 N N . LEU B 1 124 ? 14.203 -3.025 -24.641 1 94.44 124 LEU B N 1
ATOM 2585 C CA . LEU B 1 124 ? 14.742 -3.66 -25.844 1 94.44 124 LEU B CA 1
ATOM 2586 C C . LEU B 1 124 ? 15.805 -2.783 -26.5 1 94.44 124 LEU B C 1
ATOM 2588 O O . LEU B 1 124 ? 16.859 -3.277 -26.891 1 94.44 124 LEU B O 1
ATOM 2592 N N . GLU B 1 125 ? 15.469 -1.545 -26.594 1 94.56 125 GLU B N 1
ATOM 2593 C CA . GLU B 1 125 ? 16.406 -0.599 -27.172 1 94.56 125 GLU B CA 1
ATOM 2594 C C . GLU B 1 125 ? 17.703 -0.531 -26.359 1 94.56 125 GLU B C 1
ATOM 2596 O O . GLU B 1 125 ? 18.797 -0.515 -26.922 1 94.56 125 GLU B O 1
ATOM 2601 N N . ILE B 1 126 ? 17.484 -0.453 -25.125 1 95.19 126 ILE B N 1
ATOM 2602 C CA . ILE B 1 126 ? 18.641 -0.412 -24.219 1 95.19 126 ILE B CA 1
ATOM 2603 C C . ILE B 1 126 ? 19.484 -1.678 -24.406 1 95.19 126 ILE B C 1
ATOM 2605 O O . ILE B 1 126 ? 20.703 -1.609 -24.5 1 95.19 126 ILE B O 1
ATOM 2609 N N . ALA B 1 127 ? 18.891 -2.791 -24.5 1 92.94 127 ALA B N 1
ATOM 2610 C CA . ALA B 1 127 ? 19.578 -4.07 -24.656 1 92.94 127 ALA B CA 1
ATOM 2611 C C . ALA B 1 127 ? 20.344 -4.129 -25.969 1 92.94 127 ALA B C 1
ATOM 2613 O O . ALA B 1 127 ? 21.5 -4.562 -26 1 92.94 127 ALA B O 1
ATOM 2614 N N . LYS B 1 128 ? 19.781 -3.697 -26.984 1 92.12 128 LYS B N 1
ATOM 2615 C CA . LYS B 1 128 ? 20.438 -3.688 -28.297 1 92.12 128 LYS B CA 1
ATOM 2616 C C . LYS B 1 128 ? 21.641 -2.744 -28.312 1 92.12 128 LYS B C 1
ATOM 2618 O O . LYS B 1 128 ? 22.703 -3.084 -28.828 1 92.12 128 LYS B O 1
ATOM 2623 N N . ALA B 1 129 ? 21.375 -1.558 -27.719 1 93.5 129 ALA B N 1
ATOM 2624 C CA . ALA B 1 129 ? 22.453 -0.575 -27.625 1 93.5 129 ALA B CA 1
ATOM 2625 C C . ALA B 1 129 ? 23.641 -1.13 -26.859 1 93.5 129 ALA B C 1
ATOM 2627 O O . ALA B 1 129 ? 24.797 -0.955 -27.266 1 93.5 129 ALA B O 1
ATOM 2628 N N . GLN B 1 130 ? 23.312 -1.749 -25.766 1 93.19 130 GLN B N 1
ATOM 2629 C CA . GLN B 1 130 ? 24.375 -2.346 -24.953 1 93.19 130 GLN B CA 1
ATOM 2630 C C . GLN B 1 130 ? 25.109 -3.436 -25.719 1 93.19 130 GLN B C 1
ATOM 2632 O O . GLN B 1 130 ? 26.344 -3.521 -25.656 1 93.19 130 GLN B O 1
ATOM 2637 N N . ALA B 1 131 ? 24.469 -4.289 -26.5 1 91 131 ALA B N 1
ATOM 2638 C CA . ALA B 1 131 ? 25.062 -5.352 -27.312 1 91 131 ALA B CA 1
ATOM 2639 C C . ALA B 1 131 ? 25.938 -4.777 -28.406 1 91 131 ALA B C 1
ATOM 2641 O O . ALA B 1 131 ? 27.016 -5.305 -28.688 1 91 131 ALA B O 1
ATOM 2642 N N . ARG B 1 132 ? 25.484 -3.695 -28.969 1 90.88 132 ARG B N 1
ATOM 2643 C CA . ARG B 1 132 ? 26.266 -3.02 -30 1 90.88 132 ARG B CA 1
ATOM 2644 C C . ARG B 1 132 ? 27.562 -2.439 -29.438 1 90.88 132 ARG B C 1
ATOM 2646 O O . ARG B 1 132 ? 28.609 -2.529 -30.047 1 90.88 132 ARG B O 1
ATOM 2653 N N . GLU B 1 133 ? 27.344 -1.891 -28.25 1 92.75 133 GLU B N 1
ATOM 2654 C CA . GLU B 1 133 ? 28.5 -1.328 -27.562 1 92.75 133 GLU B CA 1
ATOM 2655 C C . GLU B 1 133 ? 29.531 -2.41 -27.234 1 92.75 133 GLU B C 1
ATOM 2657 O O . GLU B 1 133 ? 30.734 -2.146 -27.203 1 92.75 133 GLU B O 1
ATOM 2662 N N . GLN B 1 134 ? 29.047 -3.574 -27.031 1 92.38 134 GLN B N 1
ATOM 2663 C CA . GLN B 1 134 ? 29.922 -4.699 -26.719 1 92.38 134 GLN B CA 1
ATOM 2664 C C . GLN B 1 134 ? 30.406 -5.402 -27.984 1 92.38 134 GLN B C 1
ATOM 2666 O O . GLN B 1 134 ? 30.953 -6.496 -27.922 1 92.38 134 GLN B O 1
ATOM 2671 N N . LYS B 1 135 ? 30.125 -4.793 -29.203 1 90.38 135 LYS B N 1
ATOM 2672 C CA . LYS B 1 135 ? 30.578 -5.223 -30.516 1 90.38 135 LYS B CA 1
ATOM 2673 C C . LYS B 1 135 ? 30.062 -6.617 -30.844 1 90.38 135 LYS B C 1
ATOM 2675 O O . LYS B 1 135 ? 30.797 -7.434 -31.422 1 90.38 135 LYS B O 1
ATOM 2680 N N . LYS B 1 136 ? 28.891 -6.898 -30.344 1 88.38 136 LYS B N 1
ATOM 2681 C CA . LYS B 1 136 ? 28.266 -8.156 -30.719 1 88.38 136 LYS B CA 1
ATOM 2682 C C . LYS B 1 136 ? 27.797 -8.117 -32.188 1 88.38 136 LYS B C 1
ATOM 2684 O O . LYS B 1 136 ? 27.391 -7.066 -32.688 1 88.38 136 LYS B O 1
ATOM 2689 N N . PRO B 1 137 ? 27.875 -9.297 -32.844 1 91.44 137 PRO B N 1
ATOM 2690 C CA . PRO B 1 137 ? 27.422 -9.32 -34.219 1 91.44 137 PRO B CA 1
ATOM 2691 C C . PRO B 1 137 ? 25.938 -8.961 -34.375 1 91.44 137 PRO B C 1
ATOM 2693 O O . PRO B 1 137 ? 25.125 -9.336 -33.531 1 91.44 137 PRO B O 1
ATOM 2696 N N . GLU B 1 138 ? 25.5 -8.211 -35.406 1 86.62 138 GLU B N 1
ATOM 2697 C CA . GLU B 1 138 ? 24.156 -7.723 -35.656 1 86.62 138 GLU B CA 1
ATOM 2698 C C . GLU B 1 138 ? 23.156 -8.875 -35.719 1 86.62 138 GLU B C 1
ATOM 2700 O O . GLU B 1 138 ? 22.016 -8.742 -35.281 1 86.62 138 GLU B O 1
ATOM 2705 N N . ALA B 1 139 ? 23.688 -10.031 -36.125 1 88.69 139 ALA B N 1
ATOM 2706 C CA . ALA B 1 139 ? 22.812 -11.188 -36.375 1 88.69 139 ALA B CA 1
ATOM 2707 C C . ALA B 1 139 ? 22.281 -11.758 -35.062 1 88.69 139 ALA B C 1
ATOM 2709 O O . ALA B 1 139 ? 21.234 -12.398 -35.062 1 88.69 139 ALA B O 1
ATOM 2710 N N . ILE B 1 140 ? 23.062 -11.469 -33.969 1 92.19 140 ILE B N 1
ATOM 2711 C CA . ILE B 1 140 ? 22.656 -12.102 -32.719 1 92.19 140 ILE B CA 1
ATOM 2712 C C . ILE B 1 140 ? 22.047 -11.062 -31.781 1 92.19 140 ILE B C 1
ATOM 2714 O O . ILE B 1 140 ? 21.578 -11.398 -30.688 1 92.19 140 ILE B O 1
ATOM 2718 N N . LEU B 1 141 ? 21.953 -9.812 -32.219 1 89.94 141 LEU B N 1
ATOM 2719 C CA . LEU B 1 141 ? 21.484 -8.711 -31.391 1 89.94 141 LEU B CA 1
ATOM 2720 C C . LEU B 1 141 ? 20.047 -8.961 -30.922 1 89.94 141 LEU B C 1
ATOM 2722 O O . LEU B 1 141 ? 19.703 -8.688 -29.781 1 89.94 141 LEU B O 1
ATOM 2726 N N . GLU B 1 142 ? 19.297 -9.461 -31.875 1 89.44 142 GLU B N 1
ATOM 2727 C CA . GLU B 1 142 ? 17.906 -9.711 -31.547 1 89.44 142 GLU B CA 1
ATOM 2728 C C . GLU B 1 142 ? 17.766 -10.789 -30.484 1 89.44 142 GLU B C 1
ATOM 2730 O O . GLU B 1 142 ? 16.953 -10.656 -29.562 1 89.44 142 GLU B O 1
ATOM 2735 N N . LYS B 1 143 ? 18.469 -11.797 -30.641 1 92.69 143 LYS B N 1
ATOM 2736 C CA . LYS B 1 143 ? 18.438 -12.891 -29.672 1 92.69 143 LYS B CA 1
ATOM 2737 C C . LYS B 1 143 ? 18.922 -12.422 -28.297 1 92.69 143 LYS B C 1
ATOM 2739 O O . LYS B 1 143 ? 18.312 -12.766 -27.281 1 92.69 143 LYS B O 1
ATOM 2744 N N . ILE B 1 144 ? 19.906 -11.664 -28.266 1 92.81 144 ILE B N 1
ATOM 2745 C CA . ILE B 1 144 ? 20.438 -11.141 -27.016 1 92.81 144 ILE B CA 1
ATOM 2746 C C . ILE B 1 144 ? 19.406 -10.219 -26.359 1 92.81 144 ILE B C 1
ATOM 2748 O O . ILE B 1 144 ? 19.172 -10.297 -25.156 1 92.81 144 ILE B O 1
ATOM 2752 N N . ALA B 1 145 ? 18.828 -9.398 -27.172 1 92 145 ALA B N 1
ATOM 2753 C CA . ALA B 1 145 ? 17.812 -8.461 -26.672 1 92 145 ALA B CA 1
ATOM 2754 C C . ALA B 1 145 ? 16.625 -9.203 -26.078 1 92 145 ALA B C 1
ATOM 2756 O O . ALA B 1 145 ? 16.094 -8.812 -25.031 1 92 145 ALA B O 1
ATOM 2757 N N . THR B 1 146 ? 16.25 -10.25 -26.75 1 92.88 146 THR B N 1
ATOM 2758 C CA . THR B 1 146 ? 15.133 -11.055 -26.266 1 92.88 146 THR B CA 1
ATOM 2759 C C . THR B 1 146 ? 15.477 -11.695 -24.922 1 92.88 146 THR B C 1
ATOM 2761 O O . THR B 1 146 ? 14.641 -11.719 -24.016 1 92.88 146 THR B O 1
ATOM 2764 N N . GLY B 1 147 ? 16.672 -12.211 -24.797 1 96.06 147 GLY B N 1
ATOM 2765 C CA . GLY B 1 147 ? 17.125 -12.766 -23.531 1 96.06 147 GLY B CA 1
ATOM 2766 C C . GLY B 1 147 ? 17.125 -11.766 -22.391 1 96.06 147 GLY B C 1
ATOM 2767 O O . GLY B 1 147 ? 16.734 -12.086 -21.266 1 96.06 147 GLY B O 1
ATOM 2768 N N . LYS B 1 148 ? 17.5 -10.562 -22.766 1 95.25 148 LYS B N 1
ATOM 2769 C CA . LYS B 1 148 ? 17.547 -9.508 -21.75 1 95.25 148 LYS B CA 1
ATOM 2770 C C . LYS B 1 148 ? 16.125 -9.117 -21.328 1 95.25 148 LYS B C 1
ATOM 2772 O O . LYS B 1 148 ? 15.898 -8.82 -20.141 1 95.25 148 LYS B O 1
ATOM 2777 N N . VAL B 1 149 ? 15.227 -9.109 -22.219 1 95.88 149 VAL B N 1
ATOM 2778 C CA . VAL B 1 149 ? 13.844 -8.789 -21.906 1 95.88 149 VAL B CA 1
ATOM 2779 C C . VAL B 1 149 ? 13.242 -9.883 -21.031 1 95.88 149 VAL B C 1
ATOM 2781 O O . VAL B 1 149 ? 12.492 -9.594 -20.094 1 95.88 149 VAL B O 1
ATOM 2784 N N . GLU B 1 150 ? 13.586 -11.109 -21.359 1 97.44 150 GLU B N 1
ATOM 2785 C CA . GLU B 1 150 ? 13.133 -12.211 -20.516 1 97.44 150 GLU B CA 1
ATOM 2786 C C . GLU B 1 150 ? 13.672 -12.078 -19.094 1 97.44 150 GLU B C 1
ATOM 2788 O O . GLU B 1 150 ? 12.953 -12.32 -18.125 1 97.44 150 GLU B O 1
ATOM 2793 N N . LYS B 1 151 ? 14.852 -11.703 -18.984 1 97.75 151 LYS B N 1
ATOM 2794 C CA . LYS B 1 151 ? 15.453 -11.461 -17.672 1 97.75 151 LYS B CA 1
ATOM 2795 C C . LYS B 1 151 ? 14.758 -10.305 -16.953 1 97.75 151 LYS B C 1
ATOM 2797 O O . LYS B 1 151 ? 14.547 -10.359 -15.742 1 97.75 151 LYS B O 1
ATOM 2802 N N . PHE B 1 152 ? 14.461 -9.305 -17.75 1 98.12 152 PHE B N 1
ATOM 2803 C CA . PHE B 1 152 ? 13.711 -8.164 -17.219 1 98.12 152 PHE B CA 1
ATOM 2804 C C . PHE B 1 152 ? 12.398 -8.625 -16.609 1 98.12 152 PHE B C 1
ATOM 2806 O O . PHE B 1 152 ? 12.07 -8.25 -15.477 1 98.12 152 PHE B O 1
ATOM 2813 N N . TYR B 1 153 ? 11.711 -9.438 -17.281 1 98.5 153 TYR B N 1
ATOM 2814 C CA . TYR B 1 153 ? 10.445 -9.953 -16.766 1 98.5 153 TYR B CA 1
ATOM 2815 C C . TYR B 1 153 ? 10.664 -10.766 -15.5 1 98.5 153 TYR B C 1
ATOM 2817 O O . TYR B 1 153 ? 9.906 -10.625 -14.531 1 98.5 153 TYR B O 1
ATOM 2825 N N . SER B 1 154 ? 11.656 -11.617 -15.445 1 98.69 154 SER B N 1
ATOM 2826 C CA . SER B 1 154 ? 11.945 -12.453 -14.289 1 98.69 154 SER B CA 1
ATOM 2827 C C . SER B 1 154 ? 12.312 -11.609 -13.07 1 98.69 154 SER B C 1
ATOM 2829 O O . SER B 1 154 ? 12.133 -12.039 -11.93 1 98.69 154 SER B O 1
ATOM 2831 N N . GLU B 1 155 ? 12.805 -10.398 -13.359 1 98.56 155 GLU B N 1
ATOM 2832 C CA . GLU B 1 155 ? 13.219 -9.516 -12.273 1 98.56 155 GLU B CA 1
ATOM 2833 C C . GLU B 1 155 ? 12.062 -8.648 -11.789 1 98.56 155 GLU B C 1
ATOM 2835 O O . GLU B 1 155 ? 11.898 -8.445 -10.586 1 98.56 155 GLU B O 1
ATOM 2840 N N . PHE B 1 156 ? 11.18 -8.258 -12.727 1 98.81 156 PHE B N 1
ATOM 2841 C CA . PHE B 1 156 ? 10.312 -7.148 -12.336 1 98.81 156 PHE B CA 1
ATOM 2842 C C . PHE B 1 156 ? 8.844 -7.562 -12.398 1 98.81 156 PHE B C 1
ATOM 2844 O O . PHE B 1 156 ? 7.965 -6.82 -11.953 1 98.81 156 PHE B O 1
ATOM 2851 N N . CYS B 1 157 ? 8.609 -8.734 -12.953 1 98.94 157 CYS B N 1
ATOM 2852 C CA . CYS B 1 157 ? 7.254 -9.273 -12.898 1 98.94 157 CYS B CA 1
ATOM 2853 C C . CYS B 1 157 ? 7.133 -10.336 -11.82 1 98.94 157 CYS B C 1
ATOM 2855 O O . CYS B 1 157 ? 7.812 -11.359 -11.867 1 98.94 157 CYS B O 1
ATOM 2857 N N . LEU B 1 158 ? 6.219 -10.148 -10.914 1 98.94 158 LEU B N 1
ATOM 2858 C CA . LEU B 1 158 ? 6.09 -10.961 -9.711 1 98.94 158 LEU B CA 1
ATOM 2859 C C . LEU B 1 158 ? 5.918 -12.438 -10.078 1 98.94 158 LEU B C 1
ATOM 2861 O O . LEU B 1 158 ? 6.621 -13.297 -9.539 1 98.94 158 LEU B O 1
ATOM 2865 N N . MET B 1 159 ? 5.105 -12.773 -11.016 1 98.88 159 MET B N 1
ATOM 2866 C CA . MET B 1 159 ? 4.742 -14.148 -11.352 1 98.88 159 MET B CA 1
ATOM 2867 C C . MET B 1 159 ? 5.938 -14.898 -11.93 1 98.88 159 MET B C 1
ATOM 2869 O O . MET B 1 159 ? 5.973 -16.125 -11.891 1 98.88 159 MET B O 1
ATOM 2873 N N . GLU B 1 160 ? 6.914 -14.195 -12.422 1 98.81 160 GLU B N 1
ATOM 2874 C CA . GLU B 1 160 ? 8.055 -14.836 -13.078 1 98.81 160 GLU B CA 1
ATOM 2875 C C . GLU B 1 160 ? 9.289 -14.805 -12.188 1 98.81 160 GLU B C 1
ATOM 2877 O O . GLU B 1 160 ? 10.344 -15.32 -12.57 1 98.81 160 GLU B O 1
ATOM 2882 N N . GLN B 1 161 ? 9.18 -14.172 -11.078 1 98.94 161 GLN B N 1
ATOM 2883 C CA . GLN B 1 161 ? 10.289 -14.117 -10.141 1 98.94 161 GLN B CA 1
ATOM 2884 C C . GLN B 1 161 ? 10.539 -15.484 -9.5 1 98.94 161 GLN B C 1
ATOM 2886 O O . GLN B 1 161 ? 9.594 -16.234 -9.242 1 98.94 161 GLN B O 1
ATOM 2891 N N . ALA B 1 162 ? 11.852 -15.695 -9.211 1 98.81 162 ALA B N 1
ATOM 2892 C CA . ALA B 1 162 ? 12.172 -16.828 -8.336 1 98.81 162 ALA B CA 1
ATOM 2893 C C . ALA B 1 162 ? 11.68 -16.578 -6.918 1 98.81 162 ALA B C 1
ATOM 2895 O O . ALA B 1 162 ? 11.781 -15.461 -6.402 1 98.81 162 ALA B O 1
ATOM 2896 N N . TRP B 1 163 ? 11.141 -17.578 -6.336 1 98.69 163 TRP B N 1
ATOM 2897 C CA . TRP B 1 163 ? 10.68 -17.484 -4.953 1 98.69 163 TRP B CA 1
ATOM 2898 C C . TRP B 1 163 ? 11.852 -17.344 -3.992 1 98.69 163 TRP B C 1
ATOM 2900 O O . TRP B 1 163 ? 12.812 -18.125 -4.055 1 98.69 163 TRP B O 1
ATOM 2910 N N . VAL B 1 164 ? 11.75 -16.391 -3.154 1 98.06 164 VAL B N 1
ATOM 2911 C CA . VAL B 1 164 ? 12.875 -16.062 -2.275 1 98.06 164 VAL B CA 1
ATOM 2912 C C . VAL B 1 164 ? 13.125 -17.234 -1.317 1 98.06 164 VAL B C 1
ATOM 2914 O O . VAL B 1 164 ? 14.266 -17.453 -0.896 1 98.06 164 VAL B O 1
ATOM 2917 N N . LYS B 1 165 ? 12.133 -18.047 -1.006 1 97.38 165 LYS B N 1
ATOM 2918 C CA . LYS B 1 165 ? 12.258 -19.125 -0.042 1 97.38 165 LYS B CA 1
ATOM 2919 C C . LYS B 1 165 ? 12.727 -20.422 -0.722 1 97.38 165 LYS B C 1
ATOM 2921 O O . LYS B 1 165 ? 13.195 -21.344 -0.056 1 97.38 165 LYS B O 1
ATOM 2926 N N . ASP B 1 166 ? 12.516 -20.578 -1.945 1 97.31 166 ASP B N 1
ATOM 2927 C CA . ASP B 1 166 ? 12.914 -21.719 -2.771 1 97.31 166 ASP B CA 1
ATOM 2928 C C . ASP B 1 166 ? 13.133 -21.281 -4.223 1 97.31 166 ASP B C 1
ATOM 2930 O O . ASP B 1 166 ? 12.203 -21.312 -5.031 1 97.31 166 ASP B O 1
ATOM 2934 N N . ASP B 1 167 ? 14.344 -20.969 -4.555 1 97.06 167 ASP B N 1
ATOM 2935 C CA . ASP B 1 167 ? 14.633 -20.312 -5.824 1 97.06 167 ASP B CA 1
ATOM 2936 C C . ASP B 1 167 ? 14.5 -21.297 -6.992 1 97.06 167 ASP B C 1
ATOM 2938 O O . ASP B 1 167 ? 14.711 -20.922 -8.148 1 97.06 167 ASP B O 1
ATOM 2942 N N . LYS B 1 168 ? 14.133 -22.547 -6.723 1 96.44 168 LYS B N 1
ATOM 2943 C CA . LYS B 1 168 ? 13.867 -23.531 -7.773 1 96.44 168 LYS B CA 1
ATOM 2944 C C . LYS B 1 168 ? 12.461 -23.359 -8.344 1 96.44 168 LYS B C 1
ATOM 2946 O O . LYS B 1 168 ? 12.133 -23.938 -9.383 1 96.44 168 LYS B O 1
ATOM 2951 N N . LYS B 1 169 ? 11.68 -22.562 -7.633 1 96.75 169 LYS B N 1
ATOM 2952 C CA . LYS B 1 169 ? 10.305 -22.297 -8.055 1 96.75 169 LYS B CA 1
ATOM 2953 C C . LYS B 1 169 ? 10.102 -20.812 -8.375 1 96.75 169 LYS B C 1
ATOM 2955 O O . LYS B 1 169 ? 10.672 -19.953 -7.711 1 96.75 169 LYS B O 1
ATOM 2960 N N . LYS B 1 170 ? 9.266 -20.594 -9.367 1 98.44 170 LYS B N 1
ATOM 2961 C CA . LYS B 1 170 ? 8.766 -19.234 -9.594 1 98.44 170 LYS B CA 1
ATOM 2962 C C . LYS B 1 170 ? 7.492 -18.984 -8.789 1 98.44 170 LYS B C 1
ATOM 2964 O O . LYS B 1 170 ? 6.832 -19.922 -8.344 1 98.44 170 LYS B O 1
ATOM 2969 N N . ILE B 1 171 ? 7.113 -17.797 -8.648 1 98.88 171 ILE B N 1
ATOM 2970 C CA . ILE B 1 171 ? 5.891 -17.438 -7.938 1 98.88 171 ILE B CA 1
ATOM 2971 C C . ILE B 1 171 ? 4.684 -18.047 -8.641 1 98.88 171 ILE B C 1
ATOM 2973 O O . ILE B 1 171 ? 3.729 -18.484 -7.988 1 98.88 171 ILE B O 1
ATOM 2977 N N . GLN B 1 172 ? 4.758 -18.156 -9.961 1 98.06 172 GLN B N 1
ATOM 2978 C CA . GLN B 1 172 ? 3.703 -18.844 -10.703 1 98.06 172 GLN B CA 1
ATOM 2979 C C . GLN B 1 172 ? 3.529 -20.281 -10.227 1 98.06 172 GLN B C 1
ATOM 2981 O O . GLN B 1 172 ? 2.402 -20.766 -10.078 1 98.06 172 GLN B O 1
ATOM 2986 N N . ASP B 1 173 ? 4.645 -20.953 -10.016 1 96.19 173 ASP B N 1
ATOM 2987 C CA . ASP B 1 173 ? 4.598 -22.328 -9.531 1 96.19 173 ASP B CA 1
ATOM 2988 C C . ASP B 1 173 ? 3.998 -22.391 -8.125 1 96.19 173 ASP B C 1
ATOM 2990 O O . ASP B 1 173 ? 3.184 -23.281 -7.828 1 96.19 173 ASP B O 1
ATOM 2994 N N . VAL B 1 174 ? 4.395 -21.469 -7.289 1 97.19 174 VAL B N 1
ATOM 2995 C CA . VAL B 1 174 ? 3.883 -21.391 -5.926 1 97.19 174 VAL B CA 1
ATOM 2996 C C . VAL B 1 174 ? 2.367 -21.219 -5.949 1 97.19 174 VAL B C 1
ATOM 2998 O O . VAL B 1 174 ? 1.646 -21.906 -5.219 1 97.19 174 VAL B O 1
ATOM 3001 N N . LEU B 1 175 ? 1.917 -20.344 -6.809 1 97.81 175 LEU B N 1
ATOM 3002 C CA . LEU B 1 175 ? 0.484 -20.094 -6.918 1 97.81 175 LEU B CA 1
ATOM 3003 C C . LEU B 1 175 ? -0.248 -21.312 -7.445 1 97.81 175 LEU B C 1
ATOM 3005 O O . LEU B 1 175 ? -1.296 -21.703 -6.918 1 97.81 175 LEU B O 1
ATOM 3009 N N . THR B 1 176 ? 0.321 -21.938 -8.438 1 95.44 176 THR B N 1
ATOM 3010 C CA . THR B 1 176 ? -0.288 -23.125 -9.031 1 95.44 176 THR B CA 1
ATOM 3011 C C . THR B 1 176 ? -0.396 -24.25 -8.008 1 95.44 176 THR B C 1
ATOM 3013 O O . THR B 1 176 ? -1.427 -24.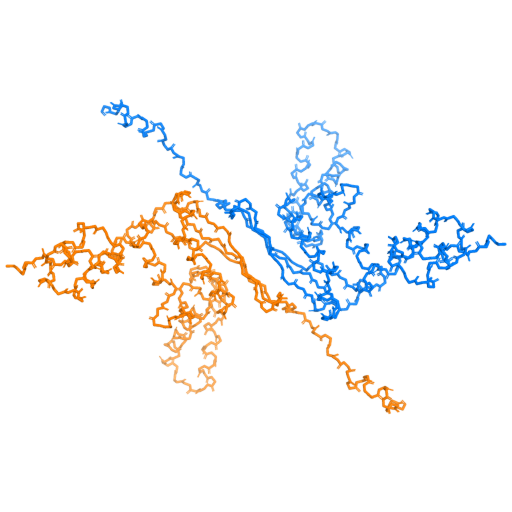922 -7.926 1 95.44 176 THR B O 1
ATOM 3016 N N . ASP B 1 177 ? 0.64 -24.438 -7.215 1 93.19 177 ASP B N 1
ATOM 3017 C CA . ASP B 1 177 ? 0.616 -25.422 -6.148 1 93.19 177 ASP B CA 1
ATOM 3018 C C . ASP B 1 177 ? -0.485 -25.125 -5.137 1 93.19 177 ASP B C 1
ATOM 3020 O O . ASP B 1 177 ? -1.187 -26.031 -4.68 1 93.19 177 ASP B O 1
ATOM 3024 N N . ALA B 1 178 ? -0.644 -23.875 -4.82 1 95.19 178 ALA B N 1
ATOM 3025 C CA . ALA B 1 178 ? -1.672 -23.453 -3.867 1 95.19 178 ALA B CA 1
ATOM 3026 C C . ALA B 1 178 ? -3.07 -23.719 -4.422 1 95.19 178 ALA B C 1
ATOM 3028 O O . ALA B 1 178 ? -3.945 -24.219 -3.705 1 95.19 178 ALA B O 1
ATOM 3029 N N . VAL B 1 179 ? -3.232 -23.422 -5.664 1 95.88 179 VAL B N 1
ATOM 3030 C CA . VAL B 1 179 ? -4.523 -23.656 -6.305 1 95.88 179 VAL B CA 1
ATOM 3031 C C . VAL B 1 179 ? -4.848 -25.141 -6.281 1 95.88 179 VAL B C 1
ATOM 3033 O O . VAL B 1 179 ? -5.98 -25.531 -5.984 1 95.88 179 VAL B O 1
ATOM 3036 N N . ALA B 1 180 ? -3.859 -25.938 -6.59 1 90.75 180 ALA B N 1
ATOM 3037 C CA . ALA B 1 180 ? -4.043 -27.391 -6.602 1 90.75 180 ALA B CA 1
ATOM 3038 C C . ALA B 1 180 ? -4.41 -27.906 -5.215 1 90.75 180 ALA B C 1
ATOM 3040 O O . ALA B 1 180 ? -5.289 -28.766 -5.078 1 90.75 180 ALA B O 1
ATOM 3041 N N . LYS B 1 181 ? -3.846 -27.391 -4.195 1 89.75 181 LYS B N 1
ATOM 3042 C CA . LYS B 1 181 ? -4.043 -27.844 -2.822 1 89.75 181 LYS B CA 1
ATOM 3043 C C . LYS B 1 181 ? -5.367 -27.328 -2.26 1 89.75 181 LYS B C 1
ATOM 3045 O O . LYS B 1 181 ? -6.113 -28.078 -1.629 1 89.75 181 LYS B O 1
ATOM 3050 N N . ILE B 1 182 ? -5.672 -26.062 -2.531 1 91.62 182 ILE B N 1
ATOM 3051 C CA . ILE B 1 182 ? -6.828 -25.406 -1.935 1 91.62 182 ILE B CA 1
ATOM 3052 C C . ILE B 1 182 ? -8.086 -25.75 -2.73 1 91.62 182 ILE B C 1
ATOM 3054 O O . ILE B 1 182 ? -9.172 -25.875 -2.164 1 91.62 182 ILE B O 1
ATOM 3058 N N . GLY B 1 183 ? -7.902 -25.844 -4.055 1 91.75 183 GLY B N 1
ATOM 3059 C CA . GLY B 1 183 ? -9.008 -26.281 -4.891 1 91.75 183 GLY B CA 1
ATOM 3060 C C . GLY B 1 183 ? -9.859 -25.125 -5.395 1 91.75 183 GLY B C 1
ATOM 3061 O O . GLY B 1 183 ? -11.008 -25.328 -5.797 1 91.75 183 GLY B O 1
ATOM 3062 N N . GLU B 1 184 ? -9.367 -23.906 -5.301 1 95.19 184 GLU B N 1
ATOM 3063 C CA . GLU B 1 184 ? -10 -22.719 -5.871 1 95.19 184 GLU B CA 1
ATOM 3064 C C . GLU B 1 184 ? -9.023 -21.938 -6.734 1 95.19 184 GLU B C 1
ATOM 3066 O O . GLU B 1 184 ? -7.809 -22.078 -6.59 1 95.19 184 GLU B O 1
ATOM 3071 N N . ASN B 1 185 ? -9.688 -21.203 -7.629 1 96.94 185 ASN B N 1
ATOM 3072 C CA . ASN B 1 185 ? -8.883 -20.188 -8.281 1 96.94 185 ASN B CA 1
ATOM 3073 C C . ASN B 1 185 ? -8.305 -19.188 -7.27 1 96.94 185 ASN B C 1
ATOM 3075 O O . ASN B 1 185 ? -9.008 -18.75 -6.355 1 96.94 185 ASN B O 1
ATOM 3079 N N . ILE B 1 186 ? -7.074 -18.906 -7.402 1 98.38 186 ILE B N 1
ATOM 3080 C CA . ILE B 1 186 ? -6.383 -17.891 -6.621 1 98.38 186 ILE B CA 1
ATOM 3081 C C . ILE B 1 186 ? -5.594 -16.969 -7.551 1 98.38 186 ILE B C 1
ATOM 3083 O O . ILE B 1 186 ? -4.879 -17.438 -8.438 1 98.38 186 ILE B O 1
ATOM 3087 N N . GLN B 1 187 ? -5.746 -15.68 -7.352 1 98.31 187 GLN B N 1
ATOM 3088 C CA . GLN B 1 187 ? -5.078 -14.703 -8.203 1 98.31 187 GLN B CA 1
ATOM 3089 C C . GLN B 1 187 ? -4.441 -13.594 -7.379 1 98.31 187 GLN B C 1
ATOM 3091 O O . GLN B 1 187 ? -5.059 -13.062 -6.449 1 98.31 187 GLN B O 1
ATOM 3096 N N . ILE B 1 188 ? -3.191 -13.359 -7.668 1 98.88 188 ILE 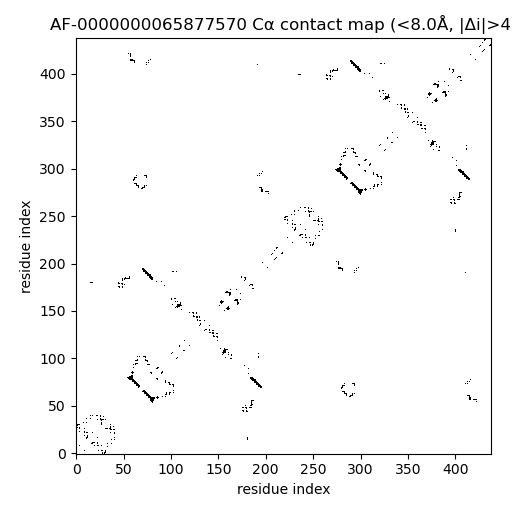B N 1
ATOM 3097 C CA . ILE B 1 188 ? -2.596 -12.133 -7.148 1 98.88 188 ILE B CA 1
ATOM 3098 C C . I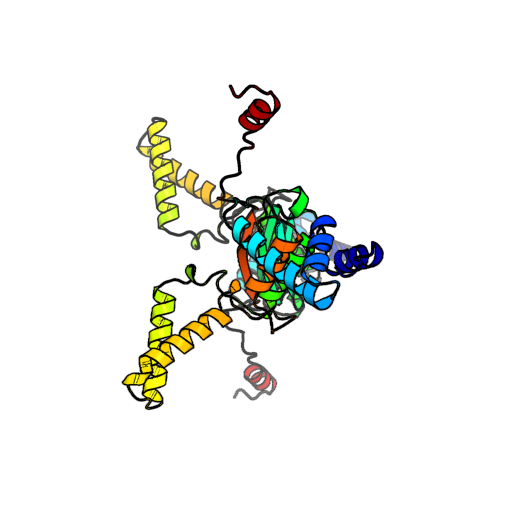LE B 1 188 ? -3.039 -10.945 -7.996 1 98.88 188 ILE B C 1
ATOM 3100 O O . ILE B 1 188 ? -2.646 -10.82 -9.156 1 98.88 188 ILE B O 1
ATOM 3104 N N . ARG B 1 189 ? -3.756 -10.086 -7.441 1 98.5 189 ARG B N 1
ATOM 3105 C CA . ARG B 1 189 ? -4.426 -9.07 -8.25 1 98.5 189 ARG B CA 1
ATOM 3106 C C . ARG B 1 189 ? -3.543 -7.832 -8.406 1 98.5 189 ARG B C 1
ATOM 3108 O O . ARG B 1 189 ? -3.367 -7.332 -9.523 1 98.5 189 ARG B O 1
ATOM 3115 N N . ARG B 1 190 ? -3.062 -7.312 -7.324 1 98.88 190 ARG B N 1
ATOM 3116 C CA . ARG B 1 190 ? -2.291 -6.074 -7.332 1 98.88 190 ARG B CA 1
ATOM 3117 C C . ARG B 1 190 ? -1.477 -5.93 -6.051 1 98.88 190 ARG B C 1
ATOM 3119 O O . ARG B 1 190 ? -1.709 -6.645 -5.074 1 98.88 190 ARG B O 1
ATOM 3126 N N . PHE B 1 191 ? -0.466 -5.039 -6.113 1 98.94 191 PHE B N 1
ATOM 3127 C CA . PHE B 1 191 ? 0.316 -4.719 -4.926 1 98.94 191 PHE B CA 1
ATOM 3128 C C . PHE B 1 191 ? 0.86 -3.297 -5 1 98.94 191 PHE B C 1
ATOM 3130 O O . PHE B 1 191 ? 0.845 -2.678 -6.062 1 98.94 191 PHE B O 1
ATOM 3137 N N . ALA B 1 192 ? 1.191 -2.791 -3.875 1 98.94 192 ALA B N 1
ATOM 3138 C CA . ALA B 1 192 ? 1.99 -1.578 -3.713 1 98.94 192 ALA B CA 1
ATOM 3139 C C . ALA B 1 192 ? 3.215 -1.842 -2.842 1 98.94 192 ALA B C 1
ATOM 3141 O O . ALA B 1 192 ? 3.131 -2.559 -1.841 1 98.94 192 ALA B O 1
ATOM 3142 N N . ARG B 1 193 ? 4.293 -1.304 -3.264 1 98.94 193 ARG B N 1
ATOM 3143 C CA . ARG B 1 193 ? 5.535 -1.405 -2.508 1 98.94 193 ARG B CA 1
ATOM 3144 C C . ARG B 1 193 ? 6.188 -0.037 -2.338 1 98.94 193 ARG B C 1
ATOM 3146 O O . ARG B 1 193 ? 6.441 0.662 -3.322 1 98.94 193 ARG B O 1
ATOM 3153 N N . PHE B 1 194 ? 6.375 0.355 -1.086 1 98.88 194 PHE B N 1
ATOM 3154 C CA . PHE B 1 194 ? 7.02 1.628 -0.782 1 98.88 194 PHE B CA 1
ATOM 3155 C C . PHE B 1 194 ? 8.391 1.404 -0.155 1 98.88 194 PHE B C 1
ATOM 3157 O O . PHE B 1 194 ? 8.555 0.522 0.69 1 98.88 194 PHE B O 1
ATOM 3164 N N . VAL B 1 195 ? 9.359 2.137 -0.601 1 98.81 195 VAL B N 1
ATOM 3165 C CA . VAL B 1 195 ? 10.656 2.281 0.06 1 98.81 195 VAL B CA 1
ATOM 3166 C C . VAL B 1 195 ? 10.797 3.695 0.616 1 98.81 195 VAL B C 1
ATOM 3168 O O . VAL B 1 195 ? 10.688 4.676 -0.127 1 98.81 195 VAL B O 1
ATOM 3171 N N . LEU B 1 196 ? 11.023 3.762 1.876 1 98.69 196 LEU B N 1
ATOM 3172 C CA . LEU B 1 196 ? 11.109 5.059 2.541 1 98.69 196 LEU B CA 1
ATOM 3173 C C . LEU B 1 196 ? 12.109 5.969 1.832 1 98.69 196 LEU B C 1
ATOM 3175 O O . LEU B 1 196 ? 13.258 5.582 1.612 1 98.69 196 LEU B O 1
ATOM 3179 N N . GLY B 1 197 ? 11.625 7.141 1.457 1 97.69 197 GLY B N 1
ATOM 3180 C CA . GLY B 1 197 ? 12.492 8.164 0.902 1 97.69 197 GLY B CA 1
ATOM 3181 C C . GLY B 1 197 ? 12.852 7.922 -0.552 1 97.69 197 GLY B C 1
ATOM 3182 O O . GLY B 1 197 ? 13.68 8.641 -1.123 1 97.69 197 GLY B O 1
ATOM 3183 N N . GLU B 1 198 ? 12.281 6.871 -1.124 1 97.38 198 GLU B N 1
ATOM 3184 C CA . GLU B 1 198 ? 12.594 6.57 -2.52 1 97.38 198 GLU B CA 1
ATOM 3185 C C . GLU B 1 198 ? 12.297 7.77 -3.418 1 97.38 198 GLU B C 1
ATOM 3187 O O . GLU B 1 198 ? 11.203 8.344 -3.359 1 97.38 198 GLU B O 1
ATOM 3192 N N . GLY B 1 199 ? 13.297 8.188 -4.168 1 95.06 199 GLY B N 1
ATOM 3193 C CA . GLY B 1 199 ? 13.133 9.289 -5.102 1 95.06 199 GLY B CA 1
ATOM 3194 C C . GLY B 1 199 ? 13.445 10.641 -4.484 1 95.06 199 GLY B C 1
ATOM 3195 O O . GLY B 1 199 ? 13.414 11.664 -5.172 1 95.06 199 GLY B O 1
ATOM 3196 N N . LEU B 1 200 ? 13.695 10.672 -3.148 1 93.75 200 LEU B N 1
ATOM 3197 C CA . LEU B 1 200 ? 14.023 11.922 -2.471 1 93.75 200 LEU B CA 1
ATOM 3198 C C . LEU B 1 200 ? 15.531 12.094 -2.336 1 93.75 200 LEU B C 1
ATOM 3200 O O . LEU B 1 200 ? 16.25 11.117 -2.168 1 93.75 200 LEU B O 1
ATOM 3204 N N . GLU B 1 201 ? 15.992 13.273 -2.506 1 86.38 201 GLU B N 1
ATOM 3205 C CA . GLU B 1 201 ? 17.406 13.578 -2.309 1 86.38 201 GLU B CA 1
ATOM 3206 C C . GLU B 1 201 ? 17.766 13.594 -0.825 1 86.38 201 GLU B C 1
ATOM 3208 O O . GLU B 1 201 ? 17.125 14.289 -0.034 1 86.38 201 GLU B O 1
ATOM 3213 N N . LYS B 1 202 ? 18.516 12.641 -0.341 1 71.94 202 LYS B N 1
ATOM 3214 C CA . LYS B 1 202 ? 18.938 12.625 1.057 1 71.94 202 LYS B CA 1
ATOM 3215 C C . LYS B 1 202 ? 19.859 13.812 1.368 1 71.94 202 LYS B C 1
ATOM 3217 O O . LYS B 1 202 ? 20.641 14.234 0.518 1 71.94 202 LYS B O 1
ATOM 3222 N N . LYS B 1 203 ? 19.438 14.492 2.342 1 56.09 203 LYS B N 1
ATOM 3223 C CA . LYS B 1 203 ? 20.312 15.578 2.795 1 56.09 203 LYS B CA 1
ATOM 3224 C C . LYS B 1 203 ? 21.719 15.078 3.045 1 56.09 203 LYS B C 1
ATOM 3226 O O . LYS B 1 203 ? 21.938 14.117 3.781 1 56.09 203 LYS B O 1
ATOM 3231 N N . GLN B 1 204 ? 22.578 14.883 2.098 1 49.62 204 GLN B N 1
ATOM 3232 C CA . GLN B 1 204 ? 24 14.664 2.396 1 49.62 204 GLN B CA 1
ATOM 3233 C C . GLN B 1 204 ? 24.422 15.422 3.65 1 49.62 204 GLN B C 1
ATOM 3235 O O . GLN B 1 204 ? 24.109 16.609 3.793 1 49.62 204 GLN B O 1
ATOM 3240 N N . GLU B 1 205 ? 24.547 14.766 4.727 1 47.81 205 GLU B N 1
ATOM 3241 C CA . GLU B 1 205 ? 25.312 15.312 5.848 1 47.81 205 GLU B CA 1
ATOM 3242 C C . GLU B 1 205 ? 26.422 16.25 5.359 1 47.81 205 GLU B C 1
ATOM 3244 O O . GLU B 1 205 ? 27.281 15.836 4.582 1 47.81 205 GLU B O 1
ATOM 3249 N N . ASN B 1 206 ? 26.031 17.297 5.027 1 45.75 206 ASN B N 1
ATOM 3250 C CA . ASN B 1 206 ? 27.094 18.297 5.051 1 45.75 206 ASN B CA 1
ATOM 3251 C C . ASN B 1 206 ? 28.047 18.078 6.223 1 45.75 206 ASN B C 1
ATOM 3253 O O . ASN B 1 206 ? 27.984 18.797 7.223 1 45.75 206 ASN B O 1
ATOM 3257 N N . LEU B 1 207 ? 28.203 17 6.625 1 46.38 207 LEU B N 1
ATOM 3258 C CA . LEU B 1 207 ? 29.203 16.656 7.633 1 46.38 207 LEU B CA 1
ATOM 3259 C C . LEU B 1 207 ? 30.547 17.297 7.297 1 46.38 207 LEU B C 1
ATOM 3261 O O . LEU B 1 207 ? 31.234 17.812 8.188 1 46.38 207 LEU B O 1
ATOM 3265 N N . ALA B 1 208 ? 30.828 17.141 6.098 1 50.59 208 ALA B N 1
ATOM 3266 C CA . ALA B 1 208 ? 32.094 17.797 5.75 1 50.59 208 ALA B CA 1
ATOM 3267 C C . ALA B 1 208 ? 31.984 19.312 5.949 1 50.59 208 ALA B C 1
ATOM 3269 O O . ALA B 1 208 ? 32.906 19.938 6.484 1 50.59 208 ALA B O 1
ATOM 3270 N N . GLU B 1 209 ? 30.875 19.781 5.625 1 50.59 209 GLU B N 1
ATOM 3271 C CA . GLU B 1 209 ? 30.672 21.219 5.844 1 50.59 209 GLU B CA 1
ATOM 3272 C C . GLU B 1 209 ? 30.406 21.516 7.312 1 50.59 209 GLU B C 1
ATOM 3274 O O . GLU B 1 209 ? 30.875 22.531 7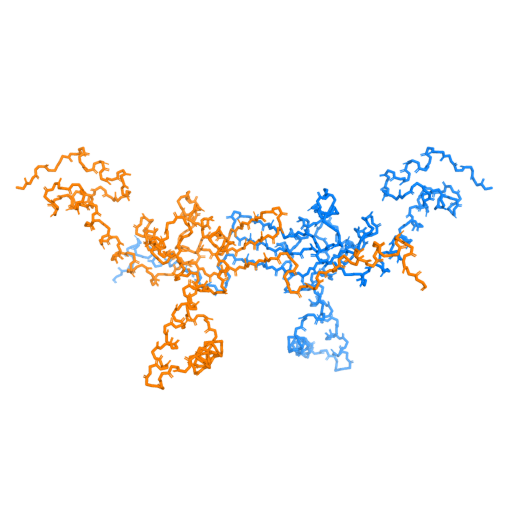.84 1 50.59 209 GLU B O 1
ATOM 3279 N N . GLU B 1 210 ? 29.781 20.625 7.91 1 53.44 210 GLU B N 1
ATOM 3280 C CA . GLU B 1 210 ? 29.594 20.781 9.352 1 53.44 210 GLU B CA 1
ATOM 3281 C C . GLU B 1 210 ? 30.891 20.5 10.109 1 53.44 210 GLU B C 1
ATOM 3283 O O . GLU B 1 210 ? 31.219 21.203 11.07 1 53.44 210 GLU B O 1
ATOM 3288 N N . VAL B 1 211 ? 31.484 19.453 9.703 1 57.25 211 VAL B N 1
ATOM 3289 C CA . VAL B 1 211 ? 32.812 19.203 10.234 1 57.25 211 VAL B CA 1
ATOM 3290 C C . VAL B 1 211 ? 33.75 20.359 9.883 1 57.25 211 VAL B C 1
ATOM 3292 O O . VAL B 1 211 ? 34.531 20.828 10.734 1 57.25 211 VAL B O 1
ATOM 3295 N N . ALA B 1 212 ? 33.656 20.797 8.688 1 54.72 212 ALA B N 1
ATOM 3296 C CA . ALA B 1 212 ? 34.5 21.922 8.289 1 54.72 212 ALA B CA 1
ATOM 3297 C C . ALA B 1 212 ? 34.125 23.188 9.047 1 54.72 212 ALA B C 1
ATOM 3299 O O . ALA B 1 212 ? 35 23.938 9.5 1 54.72 212 ALA B O 1
ATOM 3300 N N . LYS B 1 213 ? 32.906 23.484 9.289 1 56.94 213 LYS B N 1
ATOM 3301 C CA . LYS B 1 213 ? 32.438 24.625 10.062 1 56.94 213 LYS B CA 1
ATOM 3302 C C . LYS B 1 213 ? 32.781 24.469 11.539 1 56.94 213 LYS B C 1
ATOM 3304 O O . LYS B 1 213 ? 33.219 25.422 12.188 1 56.94 213 LYS B O 1
ATOM 3309 N N . ALA B 1 214 ? 32.625 23.328 12.047 1 55.69 214 ALA B N 1
ATOM 3310 C CA . ALA B 1 214 ? 33 23.016 13.422 1 55.69 214 ALA B CA 1
ATOM 3311 C C . ALA B 1 214 ? 34.531 22.969 13.578 1 55.69 214 ALA B C 1
ATOM 3313 O O . ALA B 1 214 ? 35.062 23.344 14.625 1 55.69 214 ALA B O 1
ATOM 3314 N N . ALA B 1 215 ? 35.031 22.531 12.461 1 59.09 215 ALA B N 1
ATOM 3315 C CA . ALA B 1 215 ? 36.5 22.469 12.5 1 59.09 215 ALA B CA 1
ATOM 3316 C C . ALA B 1 215 ? 37.094 23.844 12.18 1 59.09 215 ALA B C 1
ATOM 3318 O O . ALA B 1 215 ? 38.312 24 12.234 1 59.09 215 ALA B O 1
ATOM 3319 N N . GLY B 1 216 ? 36.281 24.828 12.242 1 54.5 216 GLY B N 1
ATOM 3320 C CA . GLY B 1 216 ? 36.812 26.172 12.07 1 54.5 216 GLY B CA 1
ATOM 3321 C C . GLY B 1 216 ? 37.5 26.391 10.734 1 54.5 216 GLY B C 1
ATOM 3322 O O . GLY B 1 216 ? 38.312 27.297 10.57 1 54.5 216 GLY B O 1
ATOM 3323 N N . LEU B 1 217 ? 37.219 25.453 9.797 1 51.31 217 LEU B N 1
ATOM 3324 C CA . LEU B 1 217 ? 38 25.5 8.578 1 51.31 217 LEU B CA 1
ATOM 3325 C C . LEU B 1 217 ? 37.344 26.391 7.535 1 51.31 217 LEU B C 1
ATOM 3327 O O . LEU B 1 217 ? 37.781 26.438 6.383 1 51.31 217 LEU B O 1
ATOM 3331 N N . GLN B 1 218 ? 36.25 26.938 7.867 1 43.59 218 GLN B N 1
ATOM 3332 C CA . GLN B 1 218 ? 35.844 27.969 6.918 1 43.59 218 GLN B CA 1
ATOM 3333 C C . GLN B 1 218 ? 36.562 29.297 7.184 1 43.59 218 GLN B C 1
ATOM 3335 O O . GLN B 1 218 ? 36.5 29.828 8.289 1 43.59 218 GLN B O 1
ATOM 3340 N N . LYS B 1 219 ? 37.562 29.641 6.363 1 41.19 219 LYS B N 1
ATOM 3341 C CA . LYS B 1 219 ? 38.125 30.969 6.242 1 41.19 219 LYS B CA 1
ATOM 3342 C C . LYS B 1 219 ? 37.062 31.984 5.828 1 41.19 219 LYS B C 1
ATOM 3344 O O . LYS B 1 219 ? 36.219 31.688 4.992 1 41.19 219 LYS B O 1
#

Foldseek 3Di:
DQDDDPVLLVVLCVVQVDDSVLLVVLCVVVSNDSVSSNVVLVVVLLVLLVVFQPPDWDAADWDKDAPDNRQKIKIWTKTWRDNVLNPDPLRVVLNVQLNVQCRVLVADEAAPVPDDPVNLVVQLVVQLVVCVVVVHDPVCSNVRSVVSSLVVCCRHHQQNDQRPVGSVDGVVRVQSSSCSNSVIHMDTDDMDMDGPCVPHDPPPPVVVVVCCVVVVVPD/DQDDDPVLLVVLCVVQVDDSVLSVVLCVVVSNDSVSSNVVLVVVLLVLLVVFQPPDWDAADWDKDAPDNRQKIKIWTKTWRDNVLNPDPLRVVLNVQLNVQCRVLVAAEAAPVPDDPVNLVVQLVVQLVVCVVVVHDPVCSNVRSVVSSLVVCCRHHQQNDQRPVGSVDGVVRVQSSSCSNSVIHMDTDDMDMDGPCVPHDPPPPPVVVVVCVVVVVPD

Secondary structure (DSSP, 8-state):
-----HHHHHHHHHHH---HHHHHHHHHHTTT-HHHHHHHHHHHHHHHHHHHTTS---EEEEEEEEETTTTEEEEEEEEES-HHHHTSHHHHHHHHHHHHHHHHH--SBSSGGGS-HHHHHHHHHHHHHHHHHTT--HHHHHHHHHHHHHHHHHHHBGGGSEETTEEEEEHHHHHHHHHHHH-S-EEEEEEEEEETTTTS-----THHHHHHHHTT---/-----HHHHHHHHHHH---HHHHHHHHHHTTT-HHHHHHHHHHHHHHHHHHHTTS---EEEEEEEEETTTTEEEEEEEEES-HHHHTSHHHHHHHHHHHHHHHHH--SBSSGGGS-HHHHHHHHHHHHHHHHHTT--HHHHHHHHHHHHHHHHHHHBGGGSEETTEEEEEHHHHHHHHHHHH-S-EEEEEEEEEETTTTS-----THHHHHHHHTT---

Nearest PDB structures (foldseek):
  1aip-assembly1_D  TM=9.281E-01  e=2.640E-20  Thermus thermophilus
  1tfe-assembly1_A-2  TM=9.695E-01  e=2.532E-16  Thermus thermophilus
  4pc2-assembly1_C  TM=5.180E-01  e=5.844E-18  Escherichia coli
  3mmp-assembly1_A  TM=5.129E-01  e=2.262E-16  Escherichia coli K-12
  4r71-assembly2_C  TM=5.057E-01  e=3.354E-16  Escherichia coli K-12

Sequence (438 aa):
MAEISAKMVQELREKTGAGMMDCKKALTEAGGDLAKAEEVLRKKGLSAAAKKTGRAATEGAVASYIHMGGKIGVLVEVNCETDFVARTEGFQGLVKEIAMQIAAASPRWVRREEVPADVVAKELEIAKAQAREQKKPEAILEKIATGKVEKFYSEFCLMEQAWVKDDKKKIQDVLTDAVAKIGENIQIRRFARFVLGEGLEKKQENLAEEVAKAAGLQKMAEISAKMVQELREKTGAGMMDCKKALTEAGGDLAKAEEVLRKKGLSAAAKKTGRAATEGAVASYIHMGGKIGVLVEVNCETDFVARTEGFQGLVKEIAMQIAAASPRWVRREEVPADVVAKELEIAKAQAREQKKPEAILEKIATGKVEKFYSEFCLMEQAWVKDDKKKIQDVLTDAVAKIGENIQIRRFARFVLGEGLEKKQENLAEEVAKAAGLQK